Protein AF-A0A2V9FVW1-F1 (afdb_monomer)

Secondary structure (DSSP, 8-state):
-PPPSEEEEESS--EEE--BSS-EEEEESSS-EEE--BSS-EEEEESSS-EEEEEE-S-EEEEESSS-EEEEEESS-EEEEESSS-EEEEEESS-EEEEESSS-EEEEEE-S-EEEEESSS-EEEEEE-S-EEEEESSS-EEEEE-PPPPTTS--EE-SS-EEEEESSS-EEEEE-TTEEEEEEEEETT--S--EEE-TTS--EEE--TTS-S-EEEEEEETT--SEEEEEESSS-EEEEEGGGSHHHHHHHHHHHHHHHHHHHHTTTPPPPP--PSS----------------TTHHHHHHHHHHHHHHSSEEE--HHHHHHHEEE-PPPPPPHHHHHTT--EEEEEEEEE-TTSBEEEEEEEE--HHHHHHHHHHHHT-EEPPEEETTEEEEEEEEEEEEE---

Solvent-accessible surface area (backbone atoms only — not comparable to full-atom values): 20472 Å² total; per-residue (Å²): 135,81,78,60,68,42,79,48,78,41,66,57,50,68,46,79,46,63,72,37,89,31,22,41,37,38,40,18,49,44,13,37,39,40,38,34,38,28,52,23,36,36,41,40,37,22,56,38,17,38,41,37,38,33,41,32,48,28,44,36,40,39,41,22,46,46,16,38,40,38,38,46,32,31,51,30,47,34,42,38,41,20,48,38,14,39,39,40,39,37,44,30,56,22,33,42,39,39,40,21,52,44,14,32,42,37,37,44,34,32,56,26,45,36,41,38,41,18,49,42,18,35,38,41,32,66,28,34,26,26,23,37,39,38,39,20,46,48,10,40,38,39,38,28,45,54,38,77,72,64,95,82,74,74,69,26,54,55,72,35,62,25,38,42,38,22,35,50,13,35,38,40,38,29,34,50,91,48,38,12,25,26,42,40,37,37,22,51,59,23,45,97,80,36,74,48,58,39,89,91,53,75,65,51,75,48,71,46,93,76,61,62,38,49,26,38,35,38,32,69,30,77,90,30,58,38,43,40,37,38,38,21,38,60,24,40,40,37,42,39,46,42,83,81,43,50,68,60,54,54,50,49,52,49,53,52,49,51,54,51,34,49,66,39,43,80,73,77,42,81,74,82,82,81,77,73,75,93,84,78,90,77,91,86,82,93,84,81,87,85,88,88,92,63,98,67,65,50,61,59,55,43,52,55,48,44,49,53,69,70,60,65,24,46,80,43,58,50,72,64,51,56,74,34,52,76,40,69,64,76,53,64,78,47,68,68,39,62,77,67,67,66,63,50,58,29,33,35,32,33,34,34,37,61,86,17,44,32,42,78,74,43,82,76,45,50,58,68,76,58,37,56,30,48,53,59,22,43,61,66,21,29,34,64,53,47,64,60,97,86,42,69,31,21,34,36,33,57,48,78,45,78,48,76,87,131

Radius of gyration: 26.29 Å; Cα contacts (8 Å, |Δi|>4): 1066; chains: 1; bounding box: 80×44×64 Å

Structure (mmCIF, N/CA/C/O backbone):
data_AF-A0A2V9FVW1-F1
#
_entry.id   AF-A0A2V9FVW1-F1
#
loop_
_atom_site.group_PDB
_atom_site.id
_atom_site.type_symbol
_atom_site.label_atom_id
_atom_site.label_alt_id
_atom_site.label_comp_id
_atom_site.label_asym_id
_atom_site.label_entity_id
_atom_site.label_seq_id
_atom_site.pdbx_PDB_ins_code
_atom_site.Cartn_x
_atom_site.Cartn_y
_atom_site.Cartn_z
_atom_site.occupancy
_atom_site.B_iso_or_equiv
_atom_site.auth_seq_id
_atom_site.auth_comp_id
_atom_site.auth_asym_id
_atom_site.auth_atom_id
_atom_site.pdbx_PDB_model_num
ATOM 1 N N . MET A 1 1 ? -32.507 -2.192 10.618 1.00 41.00 1 MET A N 1
ATOM 2 C CA . MET A 1 1 ? -31.604 -1.444 11.516 1.00 41.00 1 MET A CA 1
ATOM 3 C C . MET A 1 1 ? -31.375 -2.314 12.741 1.00 41.00 1 MET A C 1
ATOM 5 O O . MET A 1 1 ? -32.257 -2.385 13.589 1.00 41.00 1 MET A O 1
ATOM 9 N N . GLY A 1 2 ? -30.288 -3.089 12.755 1.00 48.25 2 GLY A N 1
ATOM 10 C CA . GLY A 1 2 ? -29.921 -3.903 13.916 1.00 48.25 2 GLY A CA 1
ATOM 11 C C . GLY A 1 2 ? -29.499 -2.987 15.062 1.00 48.25 2 GLY A C 1
ATOM 12 O O . GLY A 1 2 ? -28.835 -1.980 14.827 1.00 48.25 2 GLY A O 1
ATOM 13 N N . ARG A 1 3 ? -29.957 -3.268 16.284 1.00 57.75 3 ARG A N 1
ATOM 14 C CA . ARG A 1 3 ? -29.453 -2.584 17.481 1.00 57.75 3 ARG A CA 1
ATOM 15 C C . ARG A 1 3 ? -28.004 -3.013 17.683 1.00 57.75 3 ARG A C 1
ATOM 17 O O . ARG A 1 3 ? -27.750 -4.214 17.720 1.00 57.75 3 ARG A O 1
ATOM 24 N N . SER A 1 4 ? -27.100 -2.051 17.855 1.00 63.47 4 SER A N 1
ATOM 25 C CA . SER A 1 4 ? -25.726 -2.366 18.228 1.00 63.47 4 SER A CA 1
ATOM 26 C C . SER A 1 4 ? -25.693 -3.133 19.547 1.00 63.47 4 SER A C 1
ATOM 28 O O . SER A 1 4 ? -26.445 -2.828 20.476 1.00 63.47 4 SER A O 1
ATOM 30 N N . ALA A 1 5 ? -24.846 -4.159 19.614 1.00 80.06 5 ALA A N 1
ATOM 31 C CA . ALA A 1 5 ? -24.685 -4.982 20.806 1.00 80.06 5 ALA A CA 1
ATOM 32 C C . ALA A 1 5 ? -24.059 -4.180 21.954 1.00 80.06 5 ALA A C 1
ATOM 34 O O . ALA A 1 5 ? -24.379 -4.414 23.117 1.00 80.06 5 ALA A O 1
ATOM 35 N N . ALA A 1 6 ? -23.204 -3.207 21.626 1.00 85.75 6 ALA A N 1
ATOM 36 C CA . ALA A 1 6 ? -22.636 -2.277 22.590 1.00 85.75 6 ALA A CA 1
ATOM 37 C C . ALA A 1 6 ? -22.464 -0.875 21.990 1.00 85.75 6 ALA A C 1
ATOM 39 O O . ALA A 1 6 ? -22.059 -0.710 20.835 1.00 85.75 6 ALA A O 1
ATOM 40 N N . LYS A 1 7 ? -22.742 0.144 22.811 1.00 92.75 7 LYS A N 1
ATOM 41 C CA . LYS A 1 7 ? -22.458 1.551 22.524 1.00 92.75 7 LYS A CA 1
ATOM 42 C C . LYS A 1 7 ? -21.683 2.153 23.695 1.00 92.75 7 LYS A C 1
ATOM 44 O O . LYS A 1 7 ? -22.181 2.146 24.816 1.00 92.75 7 LYS A O 1
ATOM 49 N N . LEU A 1 8 ? -20.477 2.648 23.433 1.00 91.56 8 LEU A N 1
ATOM 50 C CA . LEU A 1 8 ? -19.558 3.187 24.437 1.00 91.56 8 LEU A CA 1
ATOM 51 C C . LEU A 1 8 ? -19.122 4.591 24.027 1.00 91.56 8 LEU A C 1
ATOM 53 O O . LEU A 1 8 ? -18.673 4.796 22.902 1.00 91.56 8 LEU A O 1
ATOM 57 N N . GLU A 1 9 ? -19.238 5.550 24.938 1.00 93.12 9 GLU A N 1
ATOM 58 C CA . GLU A 1 9 ? -18.847 6.939 24.698 1.00 93.12 9 GLU A CA 1
ATOM 59 C C . GLU A 1 9 ? -18.089 7.481 25.912 1.00 93.12 9 GLU A C 1
ATOM 61 O O . GLU A 1 9 ? -18.456 7.221 27.058 1.00 93.12 9 GLU A O 1
ATOM 66 N N . THR A 1 10 ? -17.015 8.224 25.668 1.00 91.12 10 THR A N 1
ATOM 67 C CA . THR A 1 10 ? -16.262 8.941 26.704 1.00 91.12 10 THR A CA 1
ATOM 68 C C . THR A 1 10 ? -15.629 10.200 26.116 1.00 91.12 10 THR A C 1
ATOM 70 O O . THR A 1 10 ? -15.382 10.282 24.918 1.00 91.12 10 THR A O 1
ATOM 73 N N . GLU A 1 11 ? -15.357 11.212 26.933 1.00 88.25 11 GLU A N 1
ATOM 74 C CA . GLU A 1 11 ? -14.735 12.448 26.441 1.00 88.25 11 GLU A CA 1
ATOM 75 C C . GLU A 1 11 ? -13.207 12.332 26.353 1.00 88.25 11 GLU A C 1
ATOM 77 O O . GLU A 1 11 ? -12.611 12.774 25.379 1.00 88.25 11 GLU A O 1
ATOM 82 N N . GLY A 1 12 ? -12.555 11.680 27.318 1.00 83.62 12 GLY A N 1
ATOM 83 C CA . GLY A 1 12 ? -11.090 11.529 27.334 1.00 83.62 12 GLY A CA 1
ATOM 84 C C . GLY A 1 12 ? -10.593 10.150 27.757 1.00 83.62 12 GLY A C 1
ATOM 85 O O . GLY A 1 12 ? -9.411 9.846 27.597 1.00 83.62 12 GLY A O 1
ATOM 86 N N . GLY A 1 13 ? -11.482 9.300 28.278 1.00 87.19 13 GLY A N 1
ATOM 87 C CA . GLY A 1 13 ? -11.126 7.971 28.755 1.00 87.19 13 GLY A CA 1
ATOM 88 C C . GLY A 1 13 ? -10.695 7.040 27.624 1.00 87.19 13 GLY A C 1
ATOM 89 O O . GLY A 1 13 ? -11.100 7.185 26.467 1.00 87.19 13 GLY A O 1
ATOM 90 N N . HIS A 1 14 ? -9.867 6.057 27.963 1.00 89.12 14 HIS A N 1
ATOM 91 C CA . HIS A 1 14 ? -9.586 4.940 27.070 1.00 89.12 14 HIS A CA 1
ATOM 92 C C . HIS A 1 14 ? -10.773 3.980 27.063 1.00 89.12 14 HIS A C 1
ATOM 94 O O . HIS A 1 14 ? -11.334 3.665 28.111 1.00 89.12 14 HIS A O 1
ATOM 100 N N . ILE A 1 15 ? -11.142 3.513 25.877 1.00 89.38 15 ILE A N 1
ATOM 101 C CA . ILE A 1 15 ? -12.141 2.467 25.709 1.00 89.38 15 ILE A CA 1
ATOM 102 C C . ILE A 1 15 ? -11.385 1.170 25.463 1.00 89.38 15 ILE A C 1
ATOM 104 O O . ILE A 1 15 ? -10.705 1.026 24.447 1.00 89.38 15 ILE A O 1
ATOM 108 N N . GLN A 1 16 ? -11.519 0.232 26.395 1.00 89.25 16 GLN A N 1
ATOM 109 C CA . GLN A 1 16 ? -11.046 -1.132 26.228 1.00 89.25 16 GLN A CA 1
ATOM 110 C C . GLN A 1 16 ? -12.247 -2.068 26.204 1.00 89.25 16 GLN A C 1
ATOM 112 O O . GLN A 1 16 ? -13.035 -2.115 27.147 1.00 89.25 16 GLN A O 1
ATOM 117 N N . VAL A 1 17 ? -12.381 -2.798 25.106 1.00 86.56 17 VAL A N 1
ATOM 118 C CA . VAL A 1 17 ? -13.404 -3.821 24.910 1.00 86.56 17 VAL A CA 1
ATOM 119 C C . VAL A 1 17 ? -12.684 -5.102 24.528 1.00 86.56 17 VAL A C 1
ATOM 121 O O . VAL A 1 17 ? -11.742 -5.078 23.740 1.00 86.56 17 VAL A O 1
ATOM 124 N N . LEU A 1 18 ? -13.109 -6.220 25.103 1.00 87.81 18 LEU A N 1
ATOM 125 C CA . LEU A 1 18 ? -12.648 -7.536 24.673 1.00 87.81 18 LEU A CA 1
ATOM 126 C C . LEU A 1 18 ? -13.396 -7.907 23.381 1.00 87.81 18 LEU A C 1
ATOM 128 O O . LEU A 1 18 ? -13.415 -7.126 22.428 1.00 87.81 18 LEU A O 1
ATOM 132 N N . ASP A 1 19 ? -14.051 -9.061 23.360 1.00 86.44 19 ASP A N 1
ATOM 133 C CA . ASP A 1 19 ? -14.799 -9.524 22.201 1.00 86.44 19 ASP A CA 1
ATOM 134 C C . ASP A 1 19 ? -16.271 -9.092 22.265 1.00 86.44 19 ASP A C 1
ATOM 136 O O . ASP A 1 19 ? -16.900 -9.070 23.326 1.00 86.44 19 ASP A O 1
ATOM 140 N N . VAL A 1 20 ? -16.833 -8.760 21.104 1.00 90.00 20 VAL A N 1
ATOM 141 C CA . VAL A 1 20 ? -18.220 -8.332 20.918 1.00 90.00 20 VAL A CA 1
ATOM 142 C C . VAL A 1 20 ? -18.899 -9.266 19.922 1.00 90.00 20 VAL A C 1
ATOM 144 O O . VAL A 1 20 ? -18.521 -9.350 18.756 1.00 90.00 20 VAL A O 1
ATOM 147 N N . ALA A 1 21 ? -19.944 -9.958 20.374 1.00 89.56 21 ALA A N 1
ATOM 148 C CA . ALA A 1 21 ? -20.683 -10.933 19.566 1.00 89.56 21 ALA A CA 1
ATOM 149 C C . ALA A 1 21 ? -21.625 -10.311 18.510 1.00 89.56 21 ALA A C 1
ATOM 151 O O . ALA A 1 21 ? -22.203 -11.036 17.707 1.00 89.56 21 ALA A O 1
ATOM 152 N N . GLY A 1 22 ? -21.791 -8.987 18.503 1.00 91.38 22 GLY A N 1
ATOM 153 C CA . GLY A 1 22 ? -22.609 -8.247 17.536 1.00 91.38 22 GLY A CA 1
ATOM 154 C C . GLY A 1 22 ? -21.955 -6.920 17.161 1.00 91.38 22 GLY A C 1
ATOM 155 O O . GLY A 1 22 ? -20.728 -6.824 17.176 1.00 91.38 22 GLY A O 1
ATOM 156 N N . ASP A 1 23 ? -22.756 -5.904 16.836 1.00 93.62 23 ASP A N 1
ATOM 157 C CA . ASP A 1 23 ? -22.203 -4.626 16.373 1.00 93.62 23 ASP A CA 1
ATOM 158 C C . ASP A 1 23 ? -21.672 -3.776 17.537 1.00 93.62 23 ASP A C 1
ATOM 160 O O . ASP A 1 23 ? -22.265 -3.732 18.621 1.00 93.62 23 ASP A O 1
ATOM 164 N N . LEU A 1 24 ? -20.587 -3.045 17.298 1.00 93.94 24 LEU A N 1
ATOM 165 C CA . LEU A 1 24 ? -19.965 -2.148 18.266 1.00 93.94 24 LEU A CA 1
ATOM 166 C C . LEU A 1 24 ? -19.935 -0.714 17.745 1.00 93.94 24 LEU A C 1
ATOM 168 O O . LEU A 1 24 ? -19.435 -0.429 16.658 1.00 93.94 24 LEU A O 1
ATOM 172 N N . THR A 1 25 ? -20.384 0.218 18.578 1.00 96.31 25 THR A N 1
ATOM 173 C CA . THR A 1 25 ? -20.137 1.649 18.395 1.00 96.31 25 THR A CA 1
ATOM 174 C C . THR A 1 25 ? -19.314 2.167 19.567 1.00 96.31 25 THR A C 1
ATOM 176 O O . THR A 1 25 ? -19.757 2.084 20.711 1.00 96.31 25 THR A O 1
ATOM 179 N N . ALA A 1 26 ? -18.126 2.704 19.299 1.00 94.31 26 ALA A N 1
ATOM 180 C CA . ALA A 1 26 ? -17.251 3.266 20.323 1.00 94.31 26 ALA A CA 1
ATOM 181 C C . ALA A 1 26 ? -16.761 4.657 19.916 1.00 94.31 26 ALA A C 1
ATOM 183 O O . ALA A 1 26 ? -16.242 4.841 18.813 1.00 94.31 26 ALA A O 1
ATOM 184 N N . PHE A 1 27 ? -16.895 5.624 20.819 1.00 95.81 27 PHE A N 1
ATOM 185 C CA . PHE A 1 27 ? -16.418 6.988 20.624 1.00 95.81 27 PHE A CA 1
ATOM 186 C C . PHE A 1 27 ? -15.615 7.479 21.828 1.00 95.81 27 PHE A C 1
ATOM 188 O O . PHE A 1 27 ? -16.061 7.362 22.967 1.00 95.81 27 PHE A O 1
ATOM 195 N N . THR A 1 28 ? -14.455 8.085 21.580 1.00 92.50 28 THR A N 1
ATOM 196 C CA . THR A 1 28 ? -13.697 8.808 22.610 1.00 92.50 28 THR A CA 1
ATOM 197 C C . THR A 1 28 ? -13.179 10.147 22.094 1.00 92.50 28 THR A C 1
ATOM 199 O O . THR A 1 28 ? -12.678 10.230 20.978 1.00 92.50 28 THR A O 1
ATOM 202 N N . GLY A 1 29 ? -13.268 11.220 22.874 1.00 87.69 29 GLY A N 1
ATOM 203 C CA . GLY A 1 29 ? -12.757 12.527 22.437 1.00 87.69 29 GLY A CA 1
ATOM 204 C C . GLY A 1 29 ? -11.224 12.604 22.377 1.00 87.69 29 GLY A C 1
ATOM 205 O O . GLY A 1 29 ? -10.693 13.333 21.547 1.00 87.69 29 GLY A O 1
ATOM 206 N N . GLY A 1 30 ? -10.493 11.813 23.171 1.00 85.44 30 GLY A N 1
ATOM 207 C CA . GLY A 1 30 ? -9.018 11.830 23.159 1.00 85.44 30 GLY A CA 1
ATOM 208 C C . GLY A 1 30 ? -8.321 10.519 23.525 1.00 85.44 30 GLY A C 1
ATOM 209 O O . GLY A 1 30 ? -7.117 10.380 23.310 1.00 85.44 30 GLY A O 1
ATOM 210 N N . GLY A 1 31 ? -9.052 9.538 24.051 1.00 87.88 31 GLY A N 1
ATOM 211 C CA . GLY A 1 31 ? -8.479 8.269 24.476 1.00 87.88 31 GLY A CA 1
ATOM 212 C C . GLY A 1 31 ? -8.204 7.296 23.330 1.00 87.88 31 GLY A C 1
ATOM 213 O O . GLY A 1 31 ? -8.574 7.507 22.173 1.00 87.88 31 GLY A O 1
ATOM 214 N N . HIS A 1 32 ? -7.544 6.189 23.658 1.00 89.81 32 HIS A N 1
ATOM 215 C CA . HIS A 1 32 ? -7.387 5.056 22.754 1.00 89.81 32 HIS A CA 1
ATOM 216 C C . HIS A 1 32 ? -8.646 4.194 22.743 1.00 89.81 32 HIS A C 1
ATOM 218 O O . HIS A 1 32 ? -9.327 4.069 23.761 1.00 89.81 32 HIS A O 1
ATOM 224 N N . ILE A 1 33 ? -8.925 3.586 21.595 1.00 91.75 33 ILE A N 1
ATOM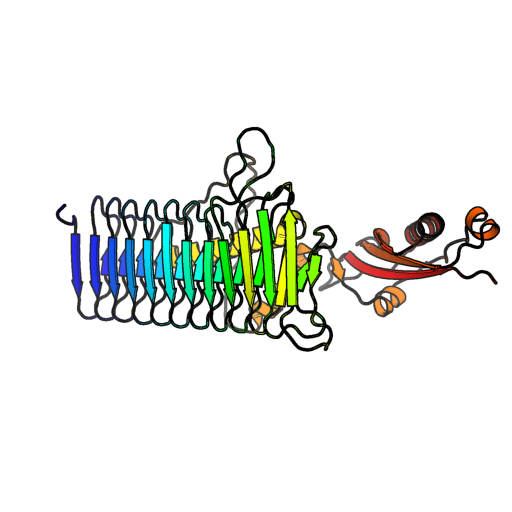 225 C CA . ILE A 1 33 ? -9.938 2.547 21.453 1.00 91.75 33 ILE A CA 1
ATOM 226 C C . ILE A 1 33 ? -9.198 1.250 21.154 1.00 91.75 33 ILE A C 1
ATOM 228 O O . ILE A 1 33 ? -8.617 1.098 20.082 1.00 91.75 33 ILE A O 1
ATOM 232 N N . ASN A 1 34 ? -9.217 0.327 22.106 1.00 88.88 34 ASN A N 1
ATOM 233 C CA . ASN A 1 34 ? -8.668 -1.012 21.962 1.00 88.88 34 ASN A CA 1
ATOM 234 C C . ASN A 1 34 ? -9.835 -1.999 22.022 1.00 88.88 34 ASN A C 1
ATOM 236 O O . ASN A 1 34 ? -10.510 -2.092 23.047 1.00 88.88 34 ASN A O 1
ATOM 240 N N . VAL A 1 35 ? -10.075 -2.718 20.931 1.00 86.62 35 VAL A N 1
ATOM 241 C CA . VAL A 1 35 ? -11.148 -3.710 20.820 1.00 86.62 35 VAL A CA 1
ATOM 242 C C . VAL A 1 35 ? -10.570 -5.050 20.379 1.00 86.62 35 VAL A C 1
ATOM 244 O O . VAL A 1 35 ? -9.690 -5.086 19.518 1.00 86.62 35 VAL A O 1
ATOM 247 N N . GLY A 1 36 ? -11.074 -6.143 20.951 1.00 85.31 36 GLY A N 1
ATOM 248 C CA . GLY A 1 36 ? -10.786 -7.502 20.502 1.00 85.31 36 GLY A CA 1
ATOM 249 C C . GLY A 1 36 ? -11.488 -7.824 19.186 1.00 85.31 36 GLY A C 1
ATOM 250 O O . GLY A 1 36 ? -11.389 -7.084 18.203 1.00 85.31 36 GLY A O 1
ATOM 251 N N . ASN A 1 37 ? -12.190 -8.948 19.149 1.00 86.94 37 ASN A N 1
ATOM 252 C CA . ASN A 1 37 ? -12.933 -9.405 17.984 1.00 86.94 37 ASN A CA 1
ATOM 253 C C . ASN A 1 37 ? -14.362 -8.857 17.991 1.00 86.94 37 ASN A C 1
ATOM 255 O O . ASN A 1 37 ? -15.070 -8.954 18.985 1.00 86.94 37 ASN A O 1
ATOM 259 N N . ILE A 1 38 ? -14.817 -8.333 16.859 1.00 91.94 38 ILE A N 1
ATOM 260 C CA . ILE A 1 38 ? -16.177 -7.844 16.639 1.00 91.94 38 ILE A CA 1
ATOM 261 C C . ILE A 1 38 ? -16.812 -8.754 15.592 1.00 91.94 38 ILE A C 1
ATOM 263 O O . ILE A 1 38 ? -16.351 -8.806 14.453 1.00 91.94 38 ILE A O 1
ATOM 267 N N . ALA A 1 39 ? -17.853 -9.497 15.958 1.00 90.25 39 ALA A N 1
ATOM 268 C CA . ALA A 1 39 ? -18.527 -10.391 15.019 1.00 90.25 39 ALA A CA 1
ATOM 269 C C . ALA A 1 39 ? -19.405 -9.628 14.008 1.00 90.25 39 ALA A C 1
ATOM 271 O O . ALA A 1 39 ? -19.522 -10.062 12.862 1.00 90.25 39 ALA A O 1
ATOM 272 N N . GLY A 1 40 ? -19.994 -8.503 14.428 1.00 90.94 40 GLY A N 1
ATOM 273 C CA . GLY A 1 40 ? -20.846 -7.641 13.606 1.00 90.94 40 GLY A CA 1
ATOM 274 C C . GLY A 1 40 ? -20.123 -6.426 13.017 1.00 90.94 40 GLY A C 1
ATOM 275 O O . GLY A 1 40 ? -18.915 -6.461 12.761 1.00 90.94 40 GLY A O 1
ATOM 276 N N . ASP A 1 41 ? -20.880 -5.354 12.799 1.00 94.12 41 ASP A N 1
ATOM 277 C CA . ASP A 1 41 ? -20.381 -4.078 12.281 1.00 94.12 41 ASP A CA 1
ATOM 278 C C . ASP A 1 41 ? -19.637 -3.279 13.368 1.00 94.12 41 ASP A C 1
ATOM 280 O O . ASP A 1 41 ? -19.962 -3.335 14.554 1.00 94.12 41 ASP A O 1
ATOM 284 N N . ALA A 1 42 ? -18.635 -2.498 12.972 1.00 94.94 42 ALA A N 1
ATOM 285 C CA . ALA A 1 42 ? -17.811 -1.700 13.871 1.00 94.94 42 ALA A CA 1
ATOM 286 C C . ALA A 1 42 ? -17.790 -0.231 13.441 1.00 94.94 42 ALA A C 1
ATOM 288 O O . ALA A 1 42 ? -17.392 0.082 12.324 1.00 94.94 42 ALA A O 1
ATOM 289 N N . SER A 1 43 ? -18.147 0.671 14.353 1.00 96.50 43 SER A N 1
ATOM 290 C CA . SER A 1 43 ? -17.986 2.121 14.203 1.00 96.50 43 SER A CA 1
ATOM 291 C C . SER A 1 43 ? -17.122 2.641 15.350 1.00 96.50 43 SER A C 1
ATOM 293 O O . SER A 1 43 ? -17.633 2.868 16.450 1.00 96.50 43 SER A O 1
ATOM 295 N N . LEU A 1 44 ? -15.819 2.818 15.113 1.00 95.94 44 LEU A N 1
ATOM 296 C CA . LEU A 1 44 ? -14.846 3.234 16.131 1.00 95.94 44 LEU A CA 1
ATOM 297 C C . LEU A 1 44 ? -14.283 4.614 15.785 1.00 95.94 44 LEU A C 1
ATOM 299 O O . LEU A 1 44 ? -13.690 4.801 14.726 1.00 95.94 44 LEU A O 1
ATOM 303 N N . ARG A 1 45 ? -14.453 5.594 16.672 1.00 96.50 45 ARG A N 1
ATOM 304 C CA . ARG A 1 45 ? -14.077 6.988 16.402 1.00 96.50 45 ARG A CA 1
ATOM 305 C C . ARG A 1 45 ? -13.333 7.598 17.581 1.00 96.50 45 ARG A C 1
ATOM 307 O O . ARG A 1 45 ? -13.815 7.536 18.708 1.00 96.50 45 ARG A O 1
ATOM 314 N N . THR A 1 46 ? -12.186 8.222 17.338 1.00 93.69 46 THR A N 1
ATOM 315 C CA . THR A 1 46 ? -11.430 8.932 18.381 1.00 93.69 46 THR A CA 1
ATOM 316 C C . THR A 1 46 ? -10.963 10.312 17.935 1.00 93.69 46 THR A C 1
ATOM 318 O O . THR A 1 46 ? -10.559 10.502 16.794 1.00 93.69 46 THR A O 1
ATOM 321 N N . GLY A 1 47 ? -10.998 11.303 18.825 1.00 87.62 47 GLY A N 1
ATOM 322 C CA . GLY A 1 47 ? -10.527 12.655 18.506 1.00 87.62 47 GLY A CA 1
ATOM 323 C C . GLY A 1 47 ? -9.002 12.809 18.484 1.00 87.62 47 GLY A C 1
ATOM 324 O O . GLY A 1 47 ? -8.513 13.846 18.051 1.00 87.62 47 GLY A O 1
ATOM 325 N N . GLY A 1 48 ? -8.226 11.793 18.885 1.00 83.44 48 GLY A N 1
ATOM 326 C CA . GLY A 1 48 ? -6.757 11.872 18.830 1.00 83.44 48 GLY A CA 1
ATOM 327 C C . GLY A 1 48 ? -5.990 10.599 19.184 1.00 83.44 48 GLY A C 1
ATOM 328 O O . GLY A 1 48 ? -4.808 10.486 18.863 1.00 83.44 48 GLY A O 1
ATOM 329 N N . GLY A 1 49 ? -6.639 9.618 19.809 1.00 86.75 49 GLY A N 1
ATOM 330 C CA . GLY A 1 49 ? -5.990 8.372 20.192 1.00 86.75 49 GLY A CA 1
ATOM 331 C C . GLY A 1 49 ? -5.847 7.363 19.052 1.00 86.75 49 GLY A C 1
ATOM 332 O O . GLY A 1 49 ? -6.315 7.551 17.930 1.00 86.75 49 GLY A O 1
ATOM 333 N N . HIS A 1 50 ? -5.182 6.254 19.362 1.00 89.44 50 HIS A N 1
ATOM 334 C CA . HIS A 1 50 ? -5.069 5.095 18.490 1.00 89.44 50 HIS A CA 1
ATOM 335 C C . HIS A 1 50 ? -6.346 4.263 18.488 1.00 89.44 50 HIS A C 1
ATOM 337 O O . HIS A 1 50 ? -6.990 4.118 19.528 1.00 89.44 50 HIS A O 1
ATOM 343 N N . ILE A 1 51 ? -6.651 3.669 17.338 1.00 91.75 51 ILE A N 1
ATOM 344 C CA . ILE A 1 51 ? -7.671 2.629 17.222 1.00 91.75 51 ILE A CA 1
ATOM 345 C C . ILE A 1 51 ? -6.964 1.311 16.939 1.00 91.75 51 ILE A C 1
ATOM 347 O O . ILE A 1 51 ? -6.187 1.210 15.988 1.00 91.75 51 ILE A O 1
ATOM 351 N N . ARG A 1 52 ? -7.239 0.298 17.755 1.00 87.19 52 ARG A N 1
ATOM 352 C CA . ARG A 1 52 ? -6.796 -1.079 17.542 1.00 87.19 52 ARG A CA 1
ATOM 353 C C . ARG A 1 52 ? -8.003 -1.998 17.570 1.00 87.19 52 ARG A C 1
ATOM 355 O O . ARG A 1 52 ? -8.790 -1.936 18.511 1.00 87.19 52 ARG A O 1
ATOM 362 N N . ALA A 1 53 ? -8.120 -2.837 16.551 1.00 85.94 53 ALA A N 1
ATOM 363 C CA . ALA A 1 53 ? -9.137 -3.873 16.466 1.00 85.94 53 ALA A CA 1
ATOM 364 C C . ALA A 1 53 ? -8.502 -5.209 16.060 1.00 85.94 53 ALA A C 1
ATOM 366 O O . ALA A 1 53 ? -7.601 -5.243 15.214 1.00 85.94 53 ALA A O 1
ATOM 367 N N . GLY A 1 54 ? -8.983 -6.304 16.649 1.00 84.94 54 GLY A N 1
ATOM 368 C CA . GLY A 1 54 ? -8.648 -7.666 16.244 1.00 84.94 54 GLY A CA 1
ATOM 369 C C . GLY A 1 54 ? -9.314 -8.032 14.914 1.00 84.94 54 GLY A C 1
ATOM 370 O O . GLY A 1 54 ? -8.985 -7.486 13.857 1.00 84.94 54 GLY A O 1
ATOM 371 N N . GLN A 1 55 ? -10.243 -8.987 14.945 1.00 86.81 55 GLN A N 1
ATOM 372 C CA . GLN A 1 55 ? -11.077 -9.314 13.789 1.00 86.81 55 GLN A CA 1
ATOM 373 C C . GLN A 1 55 ? -12.340 -8.443 13.754 1.00 86.81 55 GLN A C 1
ATOM 375 O O . GLN A 1 55 ? -13.016 -8.316 14.766 1.00 86.81 55 GLN A O 1
ATOM 380 N N . ILE A 1 56 ? -12.720 -7.938 12.578 1.00 91.75 56 ILE A N 1
ATOM 381 C CA . ILE A 1 56 ? -14.042 -7.349 12.324 1.00 91.75 56 ILE A CA 1
ATOM 382 C C . ILE A 1 56 ? -14.773 -8.206 11.288 1.00 91.75 56 ILE A C 1
ATOM 384 O O . ILE A 1 56 ? -14.328 -8.347 10.145 1.00 91.75 56 ILE A O 1
ATOM 388 N N . GLY A 1 57 ? -15.866 -8.836 11.712 1.00 88.50 57 GLY A N 1
ATOM 389 C CA . GLY A 1 57 ? -16.685 -9.718 10.888 1.00 88.50 57 GLY A CA 1
ATOM 390 C C . GLY A 1 57 ? -17.557 -8.955 9.898 1.00 88.50 57 GLY A C 1
ATOM 391 O O . GLY A 1 57 ? -17.640 -9.366 8.745 1.00 88.50 57 GLY A O 1
ATOM 392 N N . GLY A 1 58 ? -18.161 -7.841 10.316 1.00 89.94 58 GLY A N 1
ATOM 393 C CA . GLY A 1 58 ? -19.016 -6.979 9.498 1.00 89.94 58 GLY A CA 1
ATOM 394 C C . GLY A 1 58 ? -18.282 -5.814 8.828 1.00 89.94 58 GLY A C 1
ATOM 395 O O . GLY A 1 58 ? -17.079 -5.869 8.558 1.00 89.94 58 GLY A O 1
ATOM 396 N N . ARG A 1 59 ? -19.034 -4.754 8.525 1.00 92.69 59 ARG A N 1
ATOM 397 C CA . ARG A 1 59 ? -18.530 -3.481 7.999 1.00 92.69 59 ARG A CA 1
ATOM 398 C C . ARG A 1 59 ? -17.743 -2.744 9.080 1.00 92.69 59 ARG A C 1
ATOM 400 O O . ARG A 1 59 ? -18.218 -2.623 10.203 1.00 92.69 59 ARG A O 1
ATOM 407 N N . ALA A 1 60 ? -16.590 -2.186 8.726 1.00 93.50 60 ALA A N 1
ATOM 408 C CA . ALA A 1 60 ? -15.798 -1.358 9.632 1.00 93.50 60 ALA A CA 1
ATOM 409 C C . ALA A 1 60 ? -15.759 0.102 9.167 1.00 93.50 60 ALA A C 1
ATOM 411 O O . ALA A 1 60 ? -15.409 0.380 8.021 1.00 93.50 60 ALA A O 1
ATOM 412 N N . GLU A 1 61 ? -16.060 1.029 10.069 1.00 96.38 61 GLU A N 1
ATOM 413 C CA . GLU A 1 61 ? -15.814 2.461 9.928 1.00 96.38 61 GLU A CA 1
ATOM 414 C C . GLU A 1 61 ? -14.938 2.930 11.094 1.00 96.38 61 GLU A C 1
ATOM 416 O O . GLU A 1 61 ? -15.338 2.861 12.258 1.00 96.38 61 GLU A O 1
ATOM 421 N N . LEU A 1 62 ? -13.711 3.351 10.782 1.00 95.81 62 LEU A N 1
ATOM 422 C CA . LEU A 1 62 ? -12.695 3.701 11.775 1.00 95.81 62 LEU A CA 1
ATOM 423 C C . LEU A 1 62 ? -12.152 5.100 11.493 1.00 95.81 62 LEU A C 1
ATOM 425 O O . LEU A 1 62 ? -11.625 5.355 10.410 1.00 95.81 62 LEU A O 1
ATOM 429 N N . GLU A 1 63 ? -12.235 5.998 12.471 1.00 96.56 63 GLU A N 1
ATOM 430 C CA . GLU A 1 63 ? -11.786 7.382 12.306 1.00 96.56 63 GLU A CA 1
ATOM 431 C C . GLU A 1 63 ? -10.943 7.875 13.476 1.00 96.56 63 GLU A C 1
ATOM 433 O O . GLU A 1 63 ? -11.325 7.741 14.639 1.00 96.56 63 GLU A O 1
ATOM 438 N N . THR A 1 64 ? -9.831 8.536 13.171 1.00 93.25 64 THR A N 1
ATOM 439 C CA . THR A 1 64 ? -9.060 9.299 14.160 1.00 93.25 64 THR A CA 1
ATOM 440 C C . THR A 1 64 ? -8.528 10.600 13.577 1.00 93.25 64 THR A C 1
ATOM 442 O O . THR A 1 64 ? -8.292 10.702 12.379 1.00 93.25 64 THR A O 1
ATOM 445 N N . VAL A 1 65 ? -8.318 11.624 14.399 1.00 91.00 65 VAL A N 1
ATOM 446 C CA . VAL A 1 65 ? -7.739 12.887 13.905 1.00 91.00 65 VAL A CA 1
ATOM 447 C C . VAL A 1 65 ? -6.223 12.776 13.736 1.00 91.00 65 VAL A C 1
ATOM 449 O O . VAL A 1 65 ? -5.684 13.277 12.758 1.00 91.00 65 VAL A O 1
ATOM 452 N N . GLY A 1 66 ? -5.517 12.099 14.644 1.00 81.06 66 GLY A N 1
ATOM 453 C CA . GLY A 1 66 ? -4.046 12.044 14.612 1.00 81.06 66 GLY A CA 1
ATOM 454 C C . GLY A 1 66 ? -3.434 10.694 14.970 1.00 81.06 66 GLY A C 1
ATOM 455 O O . GLY A 1 66 ? -2.240 10.487 14.766 1.00 81.06 66 GLY A O 1
ATOM 456 N N . GLY A 1 67 ? -4.225 9.758 15.489 1.00 84.75 67 GLY A N 1
ATOM 457 C CA . GLY A 1 67 ? -3.712 8.464 15.906 1.00 84.75 67 GLY A CA 1
ATOM 458 C C . GLY A 1 67 ? -3.484 7.494 14.749 1.00 84.75 67 GLY A C 1
ATOM 459 O O . GLY A 1 67 ? -4.036 7.603 13.658 1.00 84.75 67 GLY A O 1
ATOM 460 N N . ASN A 1 68 ? -2.665 6.484 15.015 1.00 87.56 68 ASN A N 1
ATOM 461 C CA . ASN A 1 68 ? -2.582 5.280 14.193 1.00 87.56 68 ASN A CA 1
ATOM 462 C C . ASN A 1 68 ? -3.859 4.436 14.296 1.00 87.56 68 ASN A C 1
ATOM 464 O O . ASN A 1 68 ? -4.447 4.325 15.376 1.00 87.56 68 ASN A O 1
ATOM 468 N N . ILE A 1 69 ? -4.219 3.790 13.192 1.00 90.81 69 ILE A N 1
ATOM 469 C CA . ILE A 1 69 ? -5.291 2.800 13.130 1.00 90.81 69 ILE A CA 1
ATOM 470 C C . ILE A 1 69 ? -4.666 1.461 12.757 1.00 90.81 69 ILE A C 1
ATOM 472 O O . ILE A 1 69 ? -3.886 1.363 11.812 1.00 90.81 69 ILE A O 1
ATOM 476 N N . THR A 1 70 ? -4.974 0.425 13.526 1.00 86.25 70 THR A N 1
ATOM 477 C CA . THR A 1 70 ? -4.468 -0.925 13.294 1.00 86.25 70 THR A CA 1
ATOM 478 C C . THR A 1 70 ? -5.614 -1.924 13.359 1.00 86.25 70 THR A C 1
ATOM 480 O O . THR A 1 70 ? -6.331 -1.978 14.357 1.00 86.25 70 THR A O 1
ATOM 483 N N . VAL A 1 71 ? -5.779 -2.719 12.303 1.00 87.69 71 VAL A N 1
ATOM 484 C CA . VAL A 1 71 ? -6.806 -3.767 12.224 1.00 87.69 71 VAL A CA 1
ATOM 485 C C . VAL A 1 71 ? -6.144 -5.070 11.815 1.00 87.69 71 VAL A C 1
ATOM 487 O O . VAL A 1 71 ? -5.501 -5.149 10.766 1.00 87.69 71 VAL A O 1
ATOM 490 N N . ALA A 1 72 ? -6.305 -6.104 12.637 1.00 79.50 72 ALA A N 1
ATOM 491 C CA . ALA A 1 72 ? -5.693 -7.394 12.360 1.00 79.50 72 ALA A CA 1
ATOM 492 C C . ALA A 1 72 ? -6.352 -8.086 11.163 1.00 79.50 72 ALA A C 1
ATOM 494 O O . ALA A 1 72 ? -5.663 -8.496 10.226 1.00 79.50 72 ALA A O 1
ATOM 495 N N . ARG A 1 73 ? -7.684 -8.222 11.193 1.00 82.31 73 ARG A N 1
ATOM 496 C CA . ARG A 1 73 ? -8.450 -8.862 10.120 1.00 82.31 73 ARG A CA 1
ATOM 497 C C . ARG A 1 73 ? -9.787 -8.184 9.883 1.00 82.31 73 ARG A C 1
ATOM 499 O O . ARG A 1 73 ? -10.482 -7.847 10.836 1.00 82.31 73 ARG A O 1
ATOM 506 N N . ALA A 1 74 ? -10.190 -8.074 8.624 1.00 86.50 74 ALA A N 1
ATOM 507 C CA . ALA A 1 74 ? -11.524 -7.612 8.267 1.00 86.50 74 ALA A CA 1
ATOM 508 C C . ALA A 1 74 ? -12.156 -8.477 7.172 1.00 86.50 74 ALA A C 1
ATOM 510 O O . ALA A 1 74 ? -11.549 -8.750 6.136 1.00 86.50 74 ALA A O 1
ATOM 511 N N . GLY A 1 75 ? -13.384 -8.931 7.419 1.00 80.12 75 GLY A N 1
ATOM 512 C CA . GLY A 1 75 ? -14.098 -9.829 6.510 1.00 80.12 75 GLY A CA 1
ATOM 513 C C . GLY A 1 75 ? -14.770 -9.121 5.333 1.00 80.12 75 GLY A C 1
ATOM 514 O O . GLY A 1 75 ? -14.824 -9.679 4.242 1.00 80.12 75 GLY A O 1
ATOM 515 N N . ASN A 1 76 ? -15.263 -7.900 5.551 1.00 88.88 76 ASN A N 1
ATOM 516 C CA . ASN A 1 76 ? -16.131 -7.172 4.622 1.00 88.88 76 ASN A CA 1
ATOM 517 C C . ASN A 1 76 ? -15.548 -5.793 4.256 1.00 88.88 76 ASN A C 1
ATOM 519 O O . ASN A 1 76 ? -14.333 -5.617 4.215 1.00 88.88 76 ASN A O 1
ATOM 523 N N . PHE A 1 77 ? -16.413 -4.828 3.927 1.00 90.19 77 PHE A N 1
ATOM 524 C CA . PHE A 1 77 ? -16.031 -3.459 3.595 1.00 90.19 77 PHE A CA 1
ATOM 525 C C . PHE A 1 77 ? -15.427 -2.735 4.803 1.00 90.19 77 PHE A C 1
ATOM 527 O O . PHE A 1 77 ? -16.022 -2.712 5.883 1.00 90.19 77 PHE A O 1
ATOM 534 N N . VAL A 1 78 ? -14.289 -2.082 4.587 1.00 91.75 78 VAL A N 1
ATOM 535 C CA . VAL A 1 78 ? -13.573 -1.315 5.605 1.00 91.75 78 VAL A CA 1
ATOM 536 C C . VAL A 1 78 ? -13.304 0.097 5.103 1.00 91.75 78 VAL A C 1
ATOM 538 O O . VAL A 1 78 ? -12.615 0.268 4.102 1.00 91.75 78 VAL A O 1
ATOM 541 N N . SER A 1 79 ? -13.809 1.100 5.819 1.00 95.25 79 SER A N 1
ATOM 542 C CA . SER A 1 79 ? -13.509 2.516 5.603 1.00 95.25 79 SER A CA 1
ATOM 543 C C . SER A 1 79 ? -12.694 3.053 6.770 1.00 95.25 79 SER A C 1
ATOM 545 O O . SER A 1 79 ? -13.142 3.004 7.917 1.00 95.25 79 SER A O 1
ATOM 547 N N . VAL A 1 80 ? -11.511 3.591 6.484 1.00 95.19 80 VAL A N 1
ATOM 548 C CA . VAL A 1 80 ? -10.593 4.108 7.500 1.00 95.19 80 VAL A CA 1
ATOM 549 C C . VAL A 1 80 ? -10.097 5.491 7.139 1.00 95.19 80 VAL A C 1
ATOM 551 O O . VAL A 1 80 ? -9.620 5.716 6.030 1.00 95.19 80 VAL A O 1
ATOM 554 N N . ARG A 1 81 ? -10.166 6.412 8.101 1.00 95.56 81 ARG A N 1
ATOM 555 C CA . ARG A 1 81 ? -9.661 7.778 7.953 1.00 95.56 81 ARG A CA 1
ATOM 556 C C . ARG A 1 81 ? -8.786 8.166 9.138 1.00 95.56 81 ARG A C 1
ATOM 558 O O . ARG A 1 81 ? -9.172 7.990 10.293 1.00 95.56 81 ARG A O 1
ATOM 565 N N . THR A 1 82 ? -7.612 8.723 8.856 1.00 91.88 82 THR A N 1
ATOM 566 C CA . THR A 1 82 ? -6.769 9.378 9.864 1.00 91.88 82 THR A CA 1
ATOM 567 C C . THR A 1 82 ? -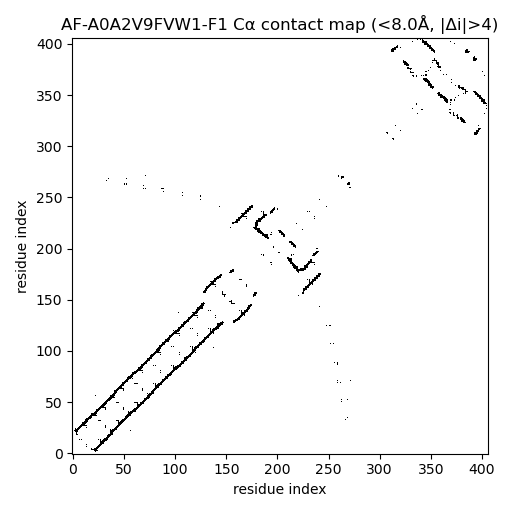6.214 10.702 9.353 1.00 91.88 82 THR A C 1
ATOM 569 O O . THR A 1 82 ? -5.827 10.813 8.195 1.00 91.88 82 THR A O 1
ATOM 572 N N . GLY A 1 83 ? -6.159 11.737 10.189 1.00 85.44 83 GLY A N 1
ATOM 573 C CA . GLY A 1 83 ? -5.590 13.024 9.770 1.00 85.44 83 GLY A CA 1
ATOM 574 C C . GLY A 1 83 ? -4.058 13.025 9.686 1.00 85.44 83 GLY A C 1
ATOM 575 O O . GLY A 1 83 ? -3.503 13.798 8.913 1.00 85.44 83 GLY A O 1
ATOM 576 N N . GLY A 1 84 ? -3.358 12.138 10.404 1.00 79.38 84 GLY A N 1
ATOM 577 C CA . GLY A 1 84 ? -1.884 12.119 10.388 1.00 79.38 84 GLY A CA 1
ATOM 578 C C . GLY A 1 84 ? -1.201 10.819 10.814 1.00 79.38 84 GLY A C 1
ATOM 579 O O . GLY A 1 84 ? 0.019 10.708 10.695 1.00 79.38 84 GLY A O 1
ATOM 580 N N . GLY A 1 85 ? -1.949 9.829 11.300 1.00 78.38 85 GLY A N 1
ATOM 581 C CA . GLY A 1 85 ? -1.378 8.569 11.766 1.00 78.38 85 GLY A CA 1
ATOM 582 C C . GLY A 1 85 ? -1.161 7.536 10.661 1.00 78.38 85 GLY A C 1
ATOM 583 O O . GLY A 1 85 ? -1.618 7.679 9.526 1.00 78.38 85 GLY A O 1
ATOM 584 N N . GLN A 1 86 ? -0.454 6.466 11.015 1.00 83.69 86 GLN A N 1
ATOM 585 C CA . GLN A 1 86 ? -0.262 5.289 10.167 1.00 83.69 86 GLN A CA 1
ATOM 586 C C . GLN A 1 86 ? -1.527 4.429 10.148 1.00 83.69 86 GLN A C 1
ATOM 588 O O . GLN A 1 86 ? -2.187 4.269 11.180 1.00 83.69 86 GLN A O 1
ATOM 593 N N . ILE A 1 87 ? -1.827 3.835 8.997 1.00 88.75 87 ILE A N 1
ATOM 594 C CA . ILE A 1 87 ? -2.878 2.826 8.861 1.00 88.75 87 ILE A CA 1
ATOM 595 C C . ILE A 1 87 ? -2.205 1.487 8.577 1.00 88.75 87 ILE A C 1
ATOM 597 O O . ILE A 1 87 ? -1.519 1.349 7.567 1.00 88.75 87 ILE A O 1
ATOM 601 N N . ASP A 1 88 ? -2.412 0.506 9.452 1.00 81.69 88 ASP A N 1
ATOM 602 C CA . ASP A 1 88 ? -1.847 -0.835 9.317 1.00 81.69 88 ASP A CA 1
ATOM 603 C C . ASP A 1 88 ? -2.959 -1.891 9.292 1.00 81.69 88 ASP A C 1
ATOM 605 O O . ASP A 1 88 ? -3.743 -2.022 10.236 1.00 81.69 88 ASP A O 1
ATOM 609 N N . PHE A 1 89 ? -2.987 -2.673 8.218 1.00 84.12 89 PHE A N 1
ATOM 610 C CA . PHE A 1 89 ? -3.907 -3.786 8.024 1.00 84.12 89 PHE A CA 1
ATOM 611 C C . PHE A 1 89 ? -3.153 -5.103 7.879 1.00 84.12 89 PHE A C 1
ATOM 613 O O . PHE A 1 89 ? -2.194 -5.197 7.110 1.00 84.12 89 PHE A O 1
ATOM 620 N N . GLY A 1 90 ? -3.639 -6.133 8.569 1.00 75.56 90 GLY A N 1
ATOM 621 C CA . GLY A 1 90 ? -3.261 -7.517 8.306 1.00 75.56 90 GLY A CA 1
ATOM 622 C C . GLY A 1 90 ? -3.977 -8.067 7.068 1.00 75.56 90 GLY A C 1
ATOM 623 O O . GLY A 1 90 ? -3.633 -7.738 5.935 1.00 75.56 90 GLY A O 1
ATOM 624 N N . GLU A 1 91 ? -4.984 -8.914 7.271 1.00 81.81 91 GLU A N 1
ATOM 625 C CA . GLU A 1 91 ? -5.761 -9.524 6.180 1.00 81.81 91 GLU A CA 1
ATOM 626 C C . GLU A 1 91 ? -7.121 -8.847 6.016 1.00 81.81 91 GLU A C 1
ATOM 628 O O . GLU A 1 91 ? -7.921 -8.789 6.951 1.00 81.81 91 GLU A O 1
ATOM 633 N N . VAL A 1 92 ? -7.420 -8.392 4.800 1.00 84.25 92 VAL A N 1
ATOM 634 C CA . VAL A 1 92 ? -8.743 -7.881 4.444 1.00 84.25 92 VAL A CA 1
ATOM 635 C C . VAL A 1 92 ? -9.330 -8.692 3.297 1.00 84.25 92 VAL A C 1
ATOM 637 O O . VAL A 1 92 ? -8.815 -8.692 2.181 1.00 84.25 92 VAL A O 1
ATOM 640 N N . ARG A 1 93 ? -10.430 -9.398 3.565 1.00 83.06 93 ARG A N 1
ATOM 641 C CA . ARG A 1 93 ? -11.083 -10.241 2.553 1.00 83.06 93 ARG A CA 1
ATOM 642 C C . ARG A 1 93 ? -12.058 -9.473 1.661 1.00 83.06 93 ARG A C 1
ATOM 644 O O . ARG A 1 93 ? -12.260 -9.835 0.502 1.00 83.06 93 ARG A O 1
ATOM 651 N N . GLY A 1 94 ? -12.648 -8.411 2.201 1.00 85.50 94 GLY A N 1
ATOM 652 C CA . GLY A 1 94 ? -13.540 -7.515 1.477 1.00 85.50 94 GLY A CA 1
ATOM 653 C C . GLY A 1 94 ? -12.802 -6.370 0.787 1.00 85.50 94 GLY A C 1
ATOM 654 O O . GLY A 1 94 ? -11.625 -6.471 0.444 1.00 85.50 94 GLY A O 1
ATOM 655 N N . SER A 1 95 ? -13.520 -5.272 0.570 1.00 89.31 95 SER A N 1
ATOM 656 C CA . SER A 1 95 ? -12.988 -4.052 -0.039 1.00 89.31 95 SER A CA 1
ATOM 657 C C . SER A 1 95 ? -12.489 -3.053 1.003 1.00 89.31 95 SER A C 1
ATOM 659 O O . SER A 1 95 ? -13.088 -2.922 2.072 1.00 89.31 95 SER A O 1
ATOM 661 N N . VAL A 1 96 ? -11.449 -2.295 0.666 1.00 91.94 96 VAL A N 1
ATOM 662 C CA . VAL A 1 96 ? -10.835 -1.301 1.560 1.00 91.94 96 VAL A CA 1
ATOM 663 C C . VAL A 1 96 ? -10.922 0.089 0.949 1.00 91.94 96 VAL A C 1
ATOM 665 O O . VAL A 1 96 ? -10.567 0.271 -0.209 1.00 91.94 96 VAL A O 1
ATOM 668 N N . HIS A 1 97 ? -11.322 1.069 1.748 1.00 95.38 97 HIS A N 1
ATOM 669 C CA . HIS A 1 97 ? -11.144 2.486 1.470 1.00 95.38 97 HIS A CA 1
ATOM 670 C C . HIS A 1 97 ? -10.361 3.104 2.635 1.00 95.38 97 HIS A C 1
ATOM 672 O O . HIS A 1 97 ? -10.850 3.130 3.765 1.00 95.38 97 HIS A O 1
ATOM 678 N N . ALA A 1 98 ? -9.126 3.545 2.402 1.00 94.38 98 ALA A N 1
ATOM 679 C CA . ALA A 1 98 ? -8.256 4.069 3.454 1.00 94.38 98 ALA A CA 1
ATOM 680 C C . ALA A 1 98 ? -7.652 5.414 3.058 1.00 94.38 98 ALA A C 1
ATOM 682 O O . ALA A 1 98 ? -7.042 5.529 1.999 1.00 94.38 98 ALA A O 1
ATOM 683 N N . GLN A 1 99 ? -7.771 6.409 3.936 1.00 94.94 99 GLN A N 1
ATOM 684 C CA . GLN A 1 99 ? -7.244 7.752 3.710 1.00 94.94 99 GLN A CA 1
ATOM 685 C C . GLN A 1 99 ? -6.420 8.232 4.908 1.00 94.94 99 GLN A C 1
ATOM 687 O O . GLN A 1 99 ? -6.867 8.150 6.056 1.00 94.94 99 GLN A O 1
ATOM 692 N N . THR A 1 100 ? -5.226 8.764 4.646 1.00 90.38 100 THR A N 1
ATOM 693 C CA . THR A 1 100 ? -4.373 9.395 5.664 1.00 90.38 100 THR A CA 1
ATOM 694 C C . THR A 1 100 ? -3.823 10.746 5.210 1.00 90.38 100 THR A C 1
ATOM 696 O O . THR A 1 100 ? -3.343 10.899 4.087 1.00 90.38 100 THR A O 1
ATOM 699 N N . GLY A 1 101 ? -3.870 11.745 6.093 1.00 82.56 101 GLY A N 1
ATOM 700 C CA . GLY A 1 101 ? -3.348 13.084 5.808 1.00 82.56 101 GLY A CA 1
ATOM 701 C C . GLY A 1 101 ? -1.828 13.226 5.943 1.00 82.56 101 GLY A C 1
ATOM 702 O O . GLY A 1 101 ? -1.272 14.201 5.446 1.00 82.56 101 GLY A O 1
ATOM 703 N N . GLY A 1 102 ? -1.132 12.272 6.572 1.00 75.31 102 GLY A N 1
ATOM 704 C CA . GLY A 1 102 ? 0.320 12.391 6.775 1.00 75.31 102 GLY A CA 1
ATOM 705 C C . GLY A 1 102 ? 1.081 11.111 7.114 1.00 75.31 102 GLY A C 1
ATOM 706 O O . GLY A 1 102 ? 2.308 11.085 7.017 1.00 75.31 102 GLY A O 1
ATOM 707 N N . GLY A 1 103 ? 0.385 10.042 7.497 1.00 73.06 103 GLY A N 1
ATOM 708 C CA . GLY A 1 103 ? 1.013 8.753 7.758 1.00 73.06 103 GLY A CA 1
ATOM 709 C C . GLY A 1 103 ? 1.135 7.892 6.505 1.00 73.06 103 GLY A C 1
ATOM 710 O O . GLY A 1 103 ? 0.670 8.247 5.430 1.00 73.06 103 GLY A O 1
ATOM 711 N N . GLY A 1 104 ? 1.793 6.746 6.636 1.00 79.12 104 GLY A N 1
ATOM 712 C CA . GLY A 1 104 ? 1.832 5.716 5.611 1.00 79.12 104 GLY A CA 1
ATOM 713 C C . GLY A 1 104 ? 0.647 4.766 5.737 1.00 79.12 104 GLY A C 1
ATOM 714 O O . GLY A 1 104 ? 0.019 4.650 6.795 1.00 79.12 104 GLY A O 1
ATOM 715 N N . ILE A 1 105 ? 0.367 4.069 4.643 1.00 85.25 105 ILE A N 1
ATOM 716 C CA . ILE A 1 105 ? -0.621 2.994 4.604 1.00 85.25 105 ILE A CA 1
ATOM 717 C C . ILE A 1 105 ? 0.126 1.695 4.353 1.00 85.25 105 ILE A C 1
ATOM 719 O O . ILE A 1 105 ? 0.876 1.569 3.385 1.00 85.25 105 ILE A O 1
ATOM 723 N N . ARG A 1 106 ? -0.088 0.717 5.221 1.00 80.25 106 ARG A N 1
ATOM 724 C CA . ARG A 1 106 ? 0.509 -0.604 5.121 1.00 80.25 106 ARG A CA 1
ATOM 725 C C . ARG A 1 106 ? -0.583 -1.648 5.114 1.00 80.25 106 ARG A C 1
ATOM 727 O O . ARG A 1 106 ? -1.403 -1.697 6.028 1.00 80.25 106 ARG A O 1
ATOM 734 N N . VAL A 1 107 ? -0.565 -2.504 4.105 1.00 84.56 107 VAL A N 1
ATOM 735 C CA . VAL A 1 107 ? -1.539 -3.585 3.994 1.00 84.56 107 VAL A CA 1
ATOM 736 C C . VAL A 1 107 ? -0.833 -4.881 3.661 1.00 84.56 107 VAL A C 1
ATOM 738 O O . VAL A 1 107 ? -0.072 -4.946 2.693 1.00 84.56 107 VAL A O 1
ATOM 741 N N . MET A 1 108 ? -1.083 -5.908 4.469 1.00 75.50 108 MET A N 1
ATOM 742 C CA . MET A 1 108 ? -0.433 -7.194 4.278 1.00 75.50 108 MET A CA 1
ATOM 743 C C . MET A 1 108 ? -1.078 -8.021 3.172 1.00 75.50 108 MET A C 1
ATOM 745 O O . MET A 1 108 ? -0.402 -8.455 2.244 1.00 75.50 108 MET A O 1
ATOM 749 N N . TYR A 1 109 ? -2.389 -8.235 3.248 1.00 79.50 109 TYR A N 1
ATOM 750 C CA . TYR A 1 109 ? -3.119 -8.993 2.238 1.00 79.50 109 TYR A CA 1
ATOM 751 C C . TYR A 1 109 ? -4.505 -8.416 2.008 1.00 79.50 109 TYR A C 1
ATOM 753 O O . TYR A 1 109 ? -5.253 -8.201 2.962 1.00 79.50 109 TYR A O 1
ATOM 761 N N . VAL A 1 110 ? -4.861 -8.222 0.736 1.00 78.00 110 VAL A N 1
ATOM 762 C CA . VAL A 1 110 ? -6.234 -7.889 0.343 1.00 78.00 110 VAL A CA 1
ATOM 763 C C . VAL A 1 110 ? -6.670 -8.713 -0.858 1.00 78.00 110 VAL A C 1
ATOM 765 O O . VAL A 1 110 ? -6.010 -8.694 -1.905 1.00 78.00 110 VAL A O 1
ATOM 768 N N . SER A 1 111 ? -7.811 -9.390 -0.724 1.00 81.50 111 SER A N 1
ATOM 769 C CA . SER A 1 111 ? -8.445 -10.110 -1.836 1.00 81.50 111 SER A CA 1
ATOM 770 C C . SER A 1 111 ? -9.451 -9.265 -2.620 1.00 81.50 111 SER A C 1
ATOM 772 O O . SER A 1 111 ? -9.612 -9.481 -3.819 1.00 81.50 111 SER A O 1
ATOM 774 N N . GLY A 1 112 ? -10.125 -8.306 -1.978 1.00 84.94 112 GLY A N 1
ATOM 775 C CA . GLY A 1 112 ? -11.101 -7.429 -2.631 1.00 84.94 112 GLY A CA 1
ATOM 776 C C . GLY A 1 112 ? -10.511 -6.146 -3.244 1.00 84.94 112 GLY A C 1
ATOM 777 O O . GLY A 1 112 ? -9.306 -5.901 -3.158 1.00 84.94 112 GLY A O 1
ATOM 778 N N . PRO A 1 113 ? -11.354 -5.312 -3.885 1.00 89.25 113 PRO A N 1
ATOM 779 C CA . PRO A 1 113 ? -10.951 -4.008 -4.413 1.00 89.25 113 PRO A CA 1
ATOM 780 C C . PRO A 1 113 ? -10.465 -3.065 -3.309 1.00 89.25 113 PRO A C 1
ATOM 782 O O . PRO A 1 113 ? -11.061 -3.026 -2.231 1.00 89.25 113 PRO A O 1
ATOM 785 N N . MET A 1 114 ? -9.432 -2.271 -3.581 1.00 91.56 114 MET A N 1
ATOM 786 C CA . MET A 1 114 ? -8.932 -1.292 -2.618 1.00 91.56 114 MET A CA 1
ATOM 787 C C . MET A 1 114 ? -8.703 0.090 -3.221 1.00 91.56 114 MET A C 1
ATOM 789 O O . MET A 1 114 ? -8.203 0.215 -4.338 1.00 91.56 114 MET A O 1
ATOM 793 N N . GLU A 1 115 ? -9.027 1.104 -2.428 1.00 95.25 115 GLU A N 1
ATOM 794 C CA . GLU A 1 115 ? -8.787 2.521 -2.670 1.00 95.25 115 GLU A CA 1
ATOM 795 C C . GLU A 1 115 ? -7.988 3.085 -1.495 1.00 95.25 115 GLU A C 1
ATOM 797 O O . GLU A 1 115 ? -8.456 3.089 -0.356 1.00 95.25 115 GLU A O 1
ATOM 802 N N . LEU A 1 116 ? -6.754 3.509 -1.754 1.00 94.56 116 LEU A N 1
ATOM 803 C CA . LEU A 1 116 ? -5.814 3.946 -0.726 1.00 94.56 116 LEU A CA 1
ATOM 804 C C . LEU A 1 116 ? -5.264 5.323 -1.083 1.00 94.56 116 LEU A C 1
ATOM 806 O O . LEU A 1 116 ? -4.657 5.496 -2.137 1.00 94.56 116 LEU A O 1
ATOM 810 N N . GLU A 1 117 ? -5.408 6.291 -0.190 1.00 95.00 117 GLU A N 1
ATOM 811 C CA . GLU A 1 117 ? -4.939 7.654 -0.423 1.00 95.00 117 GLU A CA 1
ATOM 812 C C . GLU A 1 117 ? -4.110 8.156 0.752 1.00 95.00 117 GLU A C 1
ATOM 814 O O . GLU A 1 117 ? -4.505 8.078 1.915 1.00 95.00 117 GLU A O 1
ATOM 819 N N . SER A 1 118 ? -2.937 8.694 0.444 1.00 89.00 118 SER A N 1
ATOM 820 C CA . SER A 1 118 ? -2.041 9.285 1.430 1.00 89.00 118 SER A CA 1
ATOM 821 C C . SER A 1 118 ? -1.558 10.641 0.944 1.00 89.00 118 SER A C 1
ATOM 823 O O . SER A 1 118 ? -1.029 10.755 -0.155 1.00 89.00 118 SER A O 1
ATOM 825 N N . SER A 1 119 ? -1.682 11.700 1.738 1.00 87.75 119 SER A N 1
ATOM 826 C CA . SER A 1 119 ? -1.196 13.006 1.277 1.00 87.75 119 SER A CA 1
ATOM 827 C C . SER A 1 119 ? 0.332 13.039 1.148 1.00 87.75 119 SER A C 1
ATOM 829 O O . SER A 1 119 ? 0.842 13.587 0.175 1.00 87.75 119 SER A O 1
ATOM 831 N N . SER A 1 120 ? 1.084 12.432 2.072 1.00 78.12 120 SER A N 1
ATOM 832 C CA . SER A 1 120 ? 2.558 12.511 2.077 1.00 78.12 120 SER A CA 1
ATOM 833 C C . SER A 1 120 ? 3.288 11.214 2.429 1.00 78.12 120 SER A C 1
ATOM 835 O O . SER A 1 120 ? 4.451 11.067 2.061 1.00 78.12 120 SER A O 1
ATOM 837 N N . GLY A 1 121 ? 2.645 10.265 3.110 1.00 74.31 121 GLY A N 1
ATOM 838 C CA . GLY A 1 121 ? 3.282 9.013 3.504 1.00 74.31 121 GLY A CA 1
ATOM 839 C C . GLY A 1 121 ? 3.310 7.963 2.394 1.00 74.31 121 GLY A C 1
ATOM 840 O O . GLY A 1 121 ? 2.539 8.014 1.429 1.00 74.31 121 GLY A O 1
ATOM 841 N N . SER A 1 122 ? 4.202 6.988 2.559 1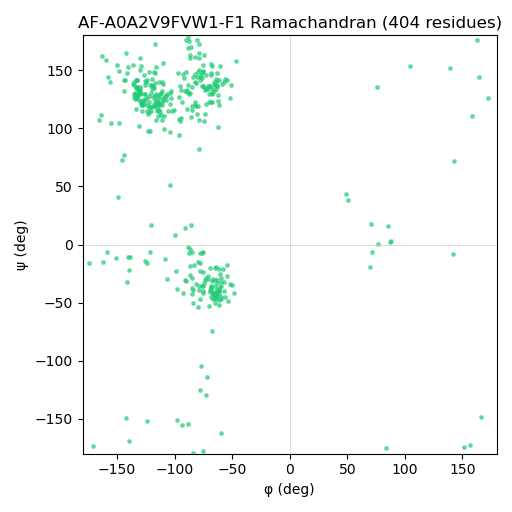.00 82.25 122 SER A N 1
ATOM 842 C CA . SER A 1 122 ? 4.373 5.860 1.641 1.00 82.25 122 SER A CA 1
ATOM 843 C C . SER A 1 122 ? 3.254 4.826 1.777 1.00 82.25 122 SER A C 1
ATOM 845 O O . SER A 1 122 ? 2.725 4.600 2.866 1.00 82.25 122 SER A O 1
ATOM 847 N N . ILE A 1 123 ? 2.932 4.164 0.669 1.00 85.00 123 ILE A N 1
ATOM 848 C CA . ILE A 1 123 ? 1.950 3.078 0.616 1.00 85.00 123 ILE A CA 1
ATOM 849 C C . ILE A 1 123 ? 2.703 1.774 0.355 1.00 85.00 123 ILE A C 1
ATOM 851 O O . ILE A 1 123 ? 3.448 1.677 -0.616 1.00 85.00 123 ILE A O 1
ATOM 855 N N . CYS A 1 124 ? 2.534 0.777 1.219 1.00 85.00 124 CYS A N 1
ATOM 856 C CA . CYS A 1 124 ? 3.238 -0.501 1.141 1.00 85.00 124 CYS A CA 1
ATOM 857 C C . CYS A 1 124 ? 2.246 -1.668 1.194 1.00 85.00 124 CYS A C 1
ATOM 859 O O . CYS A 1 124 ? 1.581 -1.870 2.210 1.00 85.00 124 CYS A O 1
ATOM 861 N N . LEU A 1 125 ? 2.153 -2.432 0.103 1.00 85.75 125 LEU A N 1
ATOM 862 C CA . LEU A 1 125 ? 1.144 -3.478 -0.098 1.00 85.75 125 LEU A CA 1
ATOM 863 C C . LEU A 1 125 ? 1.803 -4.823 -0.382 1.00 85.75 125 LEU A C 1
ATOM 865 O O . LEU A 1 125 ? 2.172 -5.076 -1.525 1.00 85.75 125 LEU A O 1
ATOM 869 N N . THR A 1 126 ? 1.953 -5.694 0.616 1.00 79.69 126 THR A N 1
ATOM 870 C CA . THR A 1 126 ? 2.756 -6.918 0.440 1.00 79.69 126 THR A CA 1
ATOM 871 C C . THR A 1 126 ? 2.040 -8.033 -0.316 1.00 79.69 126 THR A C 1
ATOM 873 O O . THR A 1 126 ? 2.707 -8.837 -0.950 1.00 79.69 126 THR A O 1
ATOM 876 N N . ARG A 1 127 ? 0.711 -8.093 -0.373 1.00 82.88 127 ARG A N 1
ATOM 877 C CA . ARG A 1 127 ? 0.030 -9.055 -1.253 1.00 82.88 127 ARG A CA 1
ATOM 878 C C . ARG A 1 127 ? -1.297 -8.508 -1.753 1.00 82.88 127 ARG A C 1
ATOM 880 O O . ARG A 1 127 ? -2.296 -8.496 -1.037 1.00 82.88 127 ARG A O 1
ATOM 887 N N . VAL A 1 128 ? -1.306 -8.095 -3.014 1.00 86.88 128 VAL A N 1
ATOM 888 C CA . VAL A 1 128 ? -2.488 -7.551 -3.689 1.00 86.88 128 VAL A CA 1
ATOM 889 C C . VAL A 1 128 ? -3.042 -8.577 -4.667 1.00 86.88 128 VAL A C 1
ATOM 891 O O . VAL A 1 128 ? -2.377 -8.899 -5.654 1.00 86.88 128 VAL A O 1
ATOM 894 N N . ALA A 1 129 ? -4.258 -9.065 -4.409 1.00 84.31 129 ALA A N 1
ATOM 895 C CA . ALA A 1 129 ? -4.975 -9.944 -5.334 1.00 84.31 129 ALA A CA 1
ATOM 896 C C . ALA A 1 129 ? -6.148 -9.255 -6.053 1.00 84.31 129 ALA A C 1
ATOM 898 O O . ALA A 1 129 ? -6.449 -9.598 -7.198 1.00 84.31 129 ALA A O 1
ATOM 899 N N . GLY A 1 130 ? -6.778 -8.264 -5.415 1.00 84.94 130 GLY A N 1
ATOM 900 C CA . GLY A 1 130 ? -7.878 -7.489 -5.991 1.00 84.94 130 GLY A CA 1
ATOM 901 C C . GLY A 1 130 ? -7.445 -6.321 -6.888 1.00 84.94 130 GLY A C 1
ATOM 902 O O . GLY A 1 130 ? -6.259 -6.069 -7.106 1.00 84.94 130 GLY A O 1
ATOM 903 N N . ALA A 1 131 ? -8.436 -5.587 -7.407 1.00 89.75 131 ALA A N 1
ATOM 904 C CA . ALA A 1 131 ? -8.213 -4.317 -8.100 1.00 89.75 131 ALA A CA 1
ATOM 905 C C . ALA A 1 131 ? -7.670 -3.264 -7.122 1.00 89.75 131 ALA A C 1
ATOM 907 O O . ALA A 1 131 ? -8.119 -3.185 -5.978 1.00 89.75 131 ALA A O 1
ATOM 908 N N . LEU A 1 132 ? -6.714 -2.457 -7.571 1.00 93.50 132 LEU A N 1
ATOM 909 C CA . LEU A 1 132 ? -5.978 -1.539 -6.708 1.00 93.50 132 LEU A CA 1
ATOM 910 C C . LEU A 1 132 ? -6.001 -0.128 -7.276 1.00 93.50 132 LEU A C 1
ATOM 912 O O . LEU A 1 132 ? -5.463 0.101 -8.352 1.00 93.50 132 LEU A O 1
ATOM 916 N N . GLN A 1 133 ? -6.537 0.819 -6.520 1.00 95.69 133 GLN A N 1
ATOM 917 C CA . GLN A 1 133 ? -6.308 2.243 -6.713 1.00 95.69 133 GLN A CA 1
ATOM 918 C C . GLN A 1 133 ? -5.519 2.767 -5.517 1.00 95.69 133 GLN A C 1
ATOM 920 O O . GLN A 1 133 ? -6.015 2.752 -4.394 1.00 95.69 133 GLN A O 1
ATOM 925 N N . ALA A 1 134 ? -4.282 3.204 -5.734 1.00 95.06 134 ALA A N 1
ATOM 926 C CA . ALA A 1 134 ? -3.515 3.869 -4.689 1.00 95.06 134 ALA A CA 1
ATOM 927 C C . ALA A 1 134 ? -2.909 5.177 -5.181 1.00 95.06 134 ALA A C 1
ATOM 929 O O . ALA A 1 134 ? -2.333 5.239 -6.270 1.00 95.06 134 ALA A O 1
ATOM 930 N N . ALA A 1 135 ? -3.026 6.211 -4.354 1.00 95.12 135 ALA A N 1
ATOM 931 C CA . ALA A 1 135 ? -2.548 7.546 -4.646 1.00 95.12 135 ALA A CA 1
ATOM 932 C C . ALA A 1 135 ? -1.755 8.130 -3.471 1.00 95.12 135 ALA A C 1
ATOM 934 O O . ALA A 1 135 ? -2.177 8.058 -2.318 1.00 95.12 135 ALA A O 1
ATOM 935 N N . THR A 1 136 ? -0.616 8.754 -3.764 1.00 89.69 136 THR A N 1
ATOM 936 C CA . THR A 1 136 ? 0.104 9.589 -2.797 1.00 89.69 136 THR A CA 1
ATOM 937 C C . THR A 1 136 ? 0.693 10.832 -3.443 1.00 89.69 136 THR A C 1
ATOM 939 O O . THR A 1 136 ? 1.062 10.794 -4.613 1.00 89.69 136 THR A O 1
ATOM 942 N N . SER A 1 137 ? 0.790 11.956 -2.727 1.00 88.56 137 SER A N 1
ATOM 943 C CA . SER A 1 137 ? 1.390 13.169 -3.318 1.00 88.56 137 SER A CA 1
ATOM 944 C C . SER A 1 137 ? 2.915 13.179 -3.193 1.00 88.56 137 SER A C 1
ATOM 946 O O . SER A 1 137 ? 3.606 13.611 -4.114 1.00 88.56 137 SER A O 1
ATOM 948 N N . GLY A 1 138 ? 3.459 12.691 -2.076 1.00 75.56 138 GLY A N 1
ATOM 949 C CA . GLY A 1 138 ? 4.901 12.742 -1.790 1.00 75.56 138 GLY A CA 1
ATOM 950 C C . GLY A 1 138 ? 5.564 11.398 -1.493 1.00 75.56 138 GLY A C 1
ATOM 951 O O . GLY A 1 138 ? 6.788 11.315 -1.538 1.00 75.56 138 GLY A O 1
ATOM 952 N N . GLY A 1 139 ? 4.784 10.360 -1.190 1.00 75.44 139 GLY A N 1
ATOM 953 C CA . GLY A 1 139 ? 5.308 9.079 -0.729 1.00 75.44 139 GLY A CA 1
ATOM 954 C C . GLY A 1 139 ? 5.694 8.119 -1.852 1.00 75.44 139 GLY A C 1
ATOM 955 O O . GLY A 1 139 ? 5.258 8.240 -3.000 1.00 75.44 139 GLY A O 1
ATOM 956 N N . THR A 1 140 ? 6.479 7.107 -1.497 1.00 83.69 140 THR A N 1
ATOM 957 C CA . THR A 1 140 ? 6.759 5.971 -2.382 1.00 83.69 140 THR A CA 1
ATOM 958 C C . THR A 1 140 ? 5.609 4.973 -2.307 1.00 83.69 140 THR A C 1
ATOM 960 O O . THR A 1 140 ? 5.092 4.695 -1.223 1.00 83.69 140 THR A O 1
ATOM 963 N N . ILE A 1 141 ? 5.217 4.413 -3.448 1.00 88.06 141 ILE A N 1
ATOM 964 C CA . ILE A 1 141 ? 4.282 3.290 -3.496 1.00 88.06 141 ILE A CA 1
ATOM 965 C C . ILE A 1 141 ? 5.069 2.020 -3.790 1.00 88.06 141 ILE A C 1
ATOM 967 O O . ILE A 1 141 ? 5.690 1.912 -4.844 1.00 88.06 141 ILE A O 1
ATOM 971 N N . THR A 1 142 ? 4.987 1.041 -2.895 1.00 86.75 142 THR A N 1
ATOM 972 C CA . THR A 1 142 ? 5.521 -0.302 -3.120 1.00 86.75 142 THR A CA 1
ATOM 973 C C . THR A 1 142 ? 4.382 -1.310 -3.110 1.00 86.75 142 THR A C 1
ATOM 975 O O . THR A 1 142 ? 3.692 -1.458 -2.100 1.00 86.75 142 THR A O 1
ATOM 978 N N . ALA A 1 143 ? 4.176 -2.005 -4.227 1.00 88.31 143 ALA A N 1
ATOM 979 C CA . ALA A 1 143 ? 3.078 -2.951 -4.388 1.00 88.31 143 ALA A CA 1
ATOM 980 C C . ALA A 1 143 ? 3.570 -4.304 -4.907 1.00 88.31 143 ALA A C 1
ATOM 982 O O . ALA A 1 143 ? 4.125 -4.408 -6.000 1.00 88.31 143 ALA A O 1
ATOM 983 N N . TRP A 1 144 ? 3.312 -5.355 -4.138 1.00 88.50 144 TRP A N 1
ATOM 984 C CA . TRP A 1 144 ? 3.510 -6.741 -4.544 1.00 88.50 144 TRP A CA 1
ATOM 985 C C . TRP A 1 144 ? 2.175 -7.285 -5.042 1.00 88.50 144 TRP A C 1
ATOM 987 O O . TRP A 1 144 ? 1.312 -7.726 -4.277 1.00 88.50 144 TRP A O 1
ATOM 997 N N . ILE A 1 145 ? 1.987 -7.205 -6.353 1.00 89.56 145 ILE A N 1
ATOM 998 C CA . ILE A 1 145 ? 0.789 -7.697 -7.021 1.00 89.56 145 ILE A CA 1
ATOM 999 C C . ILE A 1 145 ? 0.964 -9.196 -7.188 1.00 89.56 145 ILE A C 1
ATOM 1001 O O . ILE A 1 145 ? 1.826 -9.637 -7.936 1.00 89.56 145 ILE A O 1
ATOM 1005 N N . ASN A 1 146 ? 0.160 -9.985 -6.487 1.00 87.25 146 ASN A N 1
ATOM 1006 C CA . ASN A 1 146 ? 0.226 -11.441 -6.524 1.00 87.25 146 ASN A CA 1
ATOM 1007 C C . ASN A 1 146 ? -1.193 -12.016 -6.415 1.00 87.25 146 ASN A C 1
ATOM 1009 O O . ASN A 1 146 ? -1.602 -12.430 -5.324 1.00 87.25 146 ASN A O 1
ATOM 1013 N N . PRO A 1 147 ? -1.967 -11.984 -7.515 1.00 83.62 147 PRO A N 1
ATOM 1014 C CA . PRO A 1 147 ? -3.328 -12.486 -7.514 1.00 83.62 147 PRO A CA 1
ATOM 1015 C C . PRO A 1 147 ? -3.357 -14.003 -7.362 1.00 83.62 147 PRO A C 1
ATOM 1017 O O . PRO A 1 147 ? -2.395 -14.709 -7.677 1.00 83.62 147 PRO A O 1
ATOM 1020 N N . ASP A 1 148 ? -4.469 -14.510 -6.842 1.00 78.75 148 ASP A N 1
ATOM 1021 C CA . ASP A 1 148 ? -4.588 -15.931 -6.555 1.00 78.75 148 ASP A CA 1
ATOM 1022 C C . ASP A 1 148 ? -4.602 -16.741 -7.860 1.00 78.75 148 ASP A C 1
ATOM 1024 O O . ASP A 1 148 ? -5.251 -16.389 -8.849 1.00 78.75 148 ASP A O 1
ATOM 1028 N N . SER A 1 149 ? -3.814 -17.818 -7.883 1.00 73.12 149 SER A N 1
ATOM 1029 C CA . SER A 1 149 ? -3.653 -18.639 -9.081 1.00 73.12 149 SER A CA 1
ATOM 1030 C C . SER A 1 149 ? -4.871 -19.535 -9.303 1.00 73.12 149 SER A C 1
ATOM 1032 O O . SER A 1 149 ? -5.338 -20.164 -8.350 1.00 73.12 149 SER A O 1
ATOM 1034 N N . PRO A 1 150 ? -5.373 -19.655 -10.546 1.00 66.62 150 PRO A N 1
ATOM 1035 C CA . PRO A 1 150 ? -6.450 -20.585 -10.845 1.00 66.62 150 PRO A CA 1
ATOM 1036 C C . PRO A 1 150 ? -5.999 -22.031 -10.598 1.00 66.62 150 PRO A C 1
ATOM 1038 O O . PRO A 1 150 ? -4.865 -22.418 -10.904 1.00 66.62 150 PRO A O 1
ATOM 1041 N N . SER A 1 151 ? -6.903 -22.838 -10.042 1.00 52.47 151 SER A N 1
ATOM 1042 C CA . SER A 1 151 ? -6.701 -24.266 -9.792 1.00 52.47 151 SER A CA 1
ATOM 1043 C C . SER A 1 151 ? -6.482 -24.986 -11.129 1.00 52.47 151 SER A C 1
ATOM 1045 O O . SER A 1 151 ? -7.433 -25.211 -11.870 1.00 52.47 151 SER A O 1
ATOM 1047 N N . GLY A 1 152 ? -5.230 -25.296 -11.476 1.00 56.84 152 GLY A N 1
ATOM 1048 C CA . GLY A 1 152 ? -4.889 -25.944 -12.752 1.00 56.84 152 GLY A CA 1
ATOM 1049 C C . GLY A 1 152 ? -3.600 -25.459 -13.416 1.00 56.84 152 GLY A C 1
ATOM 1050 O O . GLY A 1 152 ? -3.152 -26.090 -14.367 1.00 56.84 152 GLY A O 1
ATOM 1051 N N . GLY A 1 153 ? -2.977 -24.392 -12.900 1.00 62.59 153 GLY A N 1
ATOM 1052 C CA . GLY A 1 153 ? -1.775 -23.812 -13.502 1.00 62.59 153 GLY A CA 1
ATOM 1053 C C . GLY A 1 153 ? -2.112 -22.998 -14.756 1.00 62.59 153 GLY A C 1
ATOM 1054 O O . GLY A 1 153 ? -2.940 -23.381 -15.576 1.00 62.59 153 GLY A O 1
ATOM 1055 N N . GLY A 1 154 ? -1.512 -21.819 -14.886 1.00 73.81 154 GLY A N 1
ATOM 1056 C CA . GLY A 1 154 ? -1.803 -20.908 -15.988 1.00 73.81 154 GLY A CA 1
ATOM 1057 C C . GLY A 1 154 ? -1.471 -19.465 -15.647 1.00 73.81 154 GLY A C 1
ATOM 1058 O O . GLY A 1 154 ? -0.880 -19.176 -14.601 1.00 73.81 154 GLY A O 1
ATOM 1059 N N . ASN A 1 155 ? -1.851 -18.558 -16.544 1.00 80.75 155 ASN A N 1
ATOM 1060 C CA . ASN A 1 155 ? -1.639 -17.135 -16.328 1.00 80.75 155 ASN A CA 1
ATOM 1061 C C . ASN A 1 155 ? -2.566 -16.620 -15.231 1.00 80.75 155 ASN A C 1
ATOM 1063 O O . ASN A 1 155 ? -3.771 -16.882 -15.236 1.00 80.75 155 ASN A O 1
ATOM 1067 N N . VAL A 1 156 ? -1.996 -15.842 -14.322 1.00 87.19 156 VAL A N 1
ATOM 1068 C CA . VAL A 1 156 ? -2.748 -15.114 -13.304 1.00 87.19 156 VAL A CA 1
ATOM 1069 C C . VAL A 1 156 ? -3.229 -13.806 -13.918 1.00 87.19 156 VAL A C 1
ATOM 1071 O O . VAL A 1 156 ? -2.530 -13.217 -14.736 1.00 87.19 156 VAL A O 1
ATOM 1074 N N . ARG A 1 157 ? -4.421 -13.335 -13.554 1.00 86.38 157 ARG A N 1
ATOM 1075 C CA . ARG A 1 157 ? -4.985 -12.080 -14.068 1.00 86.38 157 ARG A CA 1
ATOM 1076 C C . ARG A 1 157 ? -5.292 -11.139 -12.918 1.00 86.38 157 ARG A C 1
ATOM 1078 O O . ARG A 1 157 ? -5.658 -11.579 -11.833 1.00 86.38 157 ARG A O 1
ATOM 1085 N N . LEU A 1 158 ? -5.173 -9.843 -13.179 1.00 84.19 158 LEU A N 1
ATOM 1086 C CA . LEU A 1 158 ? -5.714 -8.826 -12.283 1.00 84.19 158 LEU A CA 1
ATOM 1087 C C . LEU A 1 158 ? -7.243 -8.941 -12.248 1.00 84.19 158 LEU A C 1
ATOM 1089 O O . LEU A 1 158 ? -7.874 -9.094 -13.295 1.00 84.19 158 LEU A O 1
ATOM 1093 N N . ALA A 1 159 ? -7.834 -8.821 -11.058 1.00 81.94 159 ALA A N 1
ATOM 1094 C CA . ALA A 1 159 ? -9.288 -8.860 -10.885 1.00 81.94 159 ALA A CA 1
ATOM 1095 C C . ALA A 1 159 ? -10.013 -7.676 -11.561 1.00 81.94 159 ALA A C 1
ATOM 1097 O O . ALA A 1 159 ? -11.208 -7.750 -11.834 1.00 81.94 159 ALA A O 1
ATOM 1098 N N . GLY A 1 160 ? -9.297 -6.585 -11.843 1.00 87.19 160 GLY A N 1
ATOM 1099 C CA . GLY A 1 160 ? -9.820 -5.394 -12.502 1.00 87.19 160 GLY A CA 1
ATOM 1100 C C . GLY A 1 160 ? -8.704 -4.427 -12.884 1.00 87.19 160 GLY A C 1
ATOM 1101 O O . GLY A 1 160 ? -7.522 -4.749 -12.761 1.00 87.19 160 GLY A O 1
ATOM 1102 N N . ALA A 1 161 ? -9.085 -3.246 -13.369 1.00 91.19 161 ALA A N 1
ATOM 1103 C CA . ALA A 1 161 ? -8.134 -2.175 -13.643 1.00 91.19 161 ALA A CA 1
ATOM 1104 C C . ALA A 1 161 ? -7.467 -1.711 -12.342 1.00 91.19 161 ALA A C 1
ATOM 1106 O O . ALA A 1 161 ? -8.154 -1.463 -11.350 1.00 91.19 161 ALA A O 1
ATOM 1107 N N . SER A 1 162 ? -6.145 -1.567 -12.375 1.00 94.69 162 SER A N 1
ATOM 1108 C CA . SER A 1 162 ? -5.358 -1.094 -11.240 1.00 94.69 162 SER A CA 1
ATOM 1109 C C . SER A 1 162 ? -4.595 0.168 -11.616 1.00 94.69 162 SER A C 1
ATOM 1111 O O . SER A 1 162 ? -4.027 0.259 -12.705 1.00 94.69 162 SER A O 1
ATOM 1113 N N . GLN A 1 163 ? -4.575 1.143 -10.716 1.00 96.31 163 GLN A N 1
ATOM 1114 C CA . GLN A 1 163 ? -3.912 2.421 -10.890 1.00 96.31 163 GLN A CA 1
ATOM 1115 C C . GLN A 1 163 ? -3.086 2.781 -9.655 1.00 96.31 163 GLN A C 1
ATOM 1117 O O . GLN A 1 163 ? -3.579 2.792 -8.531 1.00 96.31 163 GLN A O 1
ATOM 1122 N N . LEU A 1 164 ? -1.820 3.113 -9.884 1.00 96.25 164 LEU A N 1
ATOM 1123 C CA . LEU A 1 164 ? -0.876 3.571 -8.874 1.00 96.25 164 LEU A CA 1
ATOM 1124 C C . LEU A 1 164 ? -0.394 4.961 -9.276 1.00 96.25 164 LEU A C 1
ATOM 1126 O O . LEU A 1 164 ? 0.195 5.124 -10.345 1.00 96.25 164 LEU A O 1
ATOM 1130 N N . ASN A 1 165 ? -0.663 5.963 -8.444 1.00 96.38 165 ASN A N 1
ATOM 1131 C CA . ASN A 1 165 ? -0.313 7.351 -8.711 1.00 96.38 165 ASN A CA 1
ATOM 1132 C C . ASN A 1 165 ? 0.542 7.923 -7.579 1.00 96.38 165 ASN A C 1
ATOM 1134 O O . ASN A 1 165 ? 0.088 8.002 -6.444 1.00 96.38 165 ASN A O 1
ATOM 1138 N N . SER A 1 166 ? 1.755 8.368 -7.885 1.00 91.19 166 SER A N 1
ATOM 1139 C CA . SER A 1 166 ? 2.571 9.144 -6.951 1.00 91.19 166 SER A CA 1
ATOM 1140 C C . SER A 1 166 ? 2.826 10.538 -7.517 1.00 91.19 166 SER A C 1
ATOM 1142 O O . SER A 1 166 ? 3.067 10.697 -8.707 1.00 91.19 166 SER A O 1
ATOM 1144 N N . GLY A 1 167 ? 2.763 11.587 -6.704 1.00 88.19 167 GLY A N 1
ATOM 1145 C CA . GLY A 1 167 ? 3.173 12.918 -7.147 1.00 88.19 167 GLY A CA 1
ATOM 1146 C C . GLY A 1 167 ? 4.682 12.937 -7.378 1.00 88.19 167 GLY A C 1
ATOM 1147 O O . GLY A 1 167 ? 5.146 12.883 -8.516 1.00 88.19 167 GLY A O 1
ATOM 1148 N N . ASN A 1 168 ? 5.455 12.957 -6.297 1.00 82.75 168 ASN A N 1
ATOM 1149 C CA . ASN A 1 168 ? 6.914 13.090 -6.362 1.00 82.75 168 ASN A CA 1
ATOM 1150 C C . ASN A 1 168 ? 7.689 11.814 -6.018 1.00 82.75 168 ASN A C 1
ATOM 1152 O O . ASN A 1 168 ? 8.897 11.776 -6.241 1.00 82.75 168 ASN A O 1
ATOM 1156 N N . GLY A 1 169 ? 7.029 10.798 -5.466 1.00 80.69 169 GLY A N 1
ATOM 1157 C CA . GLY A 1 169 ? 7.688 9.583 -5.006 1.00 80.69 169 GLY A CA 1
ATOM 1158 C C . GLY A 1 169 ? 7.829 8.513 -6.083 1.00 80.69 169 GLY A C 1
ATOM 1159 O O . GLY A 1 169 ? 7.238 8.579 -7.170 1.00 80.69 169 GLY A O 1
ATOM 1160 N N . ASP A 1 170 ? 8.628 7.507 -5.745 1.00 87.56 170 ASP A N 1
ATOM 1161 C CA . ASP A 1 170 ? 8.863 6.349 -6.595 1.00 87.56 170 ASP A CA 1
ATOM 1162 C C . ASP A 1 170 ? 7.658 5.398 -6.570 1.00 87.56 170 ASP A C 1
ATOM 1164 O O . ASP A 1 170 ? 6.888 5.339 -5.607 1.00 87.56 170 ASP A O 1
ATOM 1168 N N . ILE A 1 171 ? 7.506 4.620 -7.635 1.00 90.62 171 ILE A N 1
ATOM 1169 C CA . ILE A 1 171 ? 6.563 3.508 -7.700 1.00 90.62 171 ILE A CA 1
ATOM 1170 C C . ILE A 1 171 ? 7.365 2.247 -7.979 1.00 90.62 171 ILE A C 1
ATOM 1172 O O . ILE A 1 171 ? 8.005 2.134 -9.021 1.00 90.62 171 ILE A O 1
ATOM 1176 N N . VAL A 1 172 ? 7.317 1.290 -7.062 1.00 89.69 172 VAL A N 1
ATOM 1177 C CA . VAL A 1 172 ? 7.974 -0.008 -7.199 1.00 89.69 172 VAL A CA 1
ATOM 1178 C C . VAL A 1 172 ? 6.900 -1.083 -7.210 1.00 89.69 172 VAL A C 1
ATOM 1180 O O . VAL A 1 172 ? 6.132 -1.221 -6.256 1.00 89.69 172 VAL A O 1
ATOM 1183 N N . VAL A 1 173 ? 6.829 -1.841 -8.298 1.00 92.31 173 VAL A N 1
ATOM 1184 C CA . VAL A 1 173 ? 5.836 -2.901 -8.459 1.00 92.31 173 VAL A CA 1
ATOM 1185 C C . VAL A 1 173 ? 6.525 -4.230 -8.699 1.00 92.31 173 VAL A C 1
ATOM 1187 O O . VAL A 1 173 ? 7.337 -4.364 -9.615 1.00 92.31 173 VAL A O 1
ATOM 1190 N N . PHE A 1 174 ? 6.140 -5.218 -7.899 1.00 87.25 174 PHE A N 1
ATOM 1191 C CA . PHE A 1 174 ? 6.545 -6.603 -8.071 1.00 87.25 174 PHE A CA 1
ATOM 1192 C C . PHE A 1 174 ? 5.394 -7.407 -8.673 1.00 87.25 174 PHE A C 1
ATOM 1194 O O . PHE A 1 174 ? 4.266 -7.342 -8.179 1.00 87.25 174 PHE A O 1
ATOM 1201 N N . LEU A 1 175 ? 5.681 -8.159 -9.735 1.00 89.75 175 LEU A N 1
ATOM 1202 C CA . LEU A 1 175 ? 4.702 -8.908 -10.531 1.00 89.75 175 LEU A CA 1
ATOM 1203 C C . LEU A 1 175 ? 5.120 -10.385 -10.649 1.00 89.75 175 LEU A C 1
ATOM 1205 O O . LEU A 1 175 ? 6.313 -10.668 -10.740 1.00 89.75 175 LEU A O 1
ATOM 1209 N N . PRO A 1 176 ? 4.209 -11.370 -10.697 1.00 88.88 176 PRO A N 1
ATOM 1210 C CA . PRO A 1 176 ? 4.588 -12.737 -11.024 1.00 88.88 176 PRO A CA 1
ATOM 1211 C C . PRO A 1 176 ? 4.858 -12.865 -12.528 1.00 88.88 176 PRO A C 1
ATOM 1213 O O . PRO A 1 176 ? 4.226 -12.197 -13.348 1.00 88.88 176 PRO A O 1
ATOM 1216 N N . ARG A 1 177 ? 5.773 -13.763 -12.918 1.00 85.88 177 ARG A N 1
ATOM 12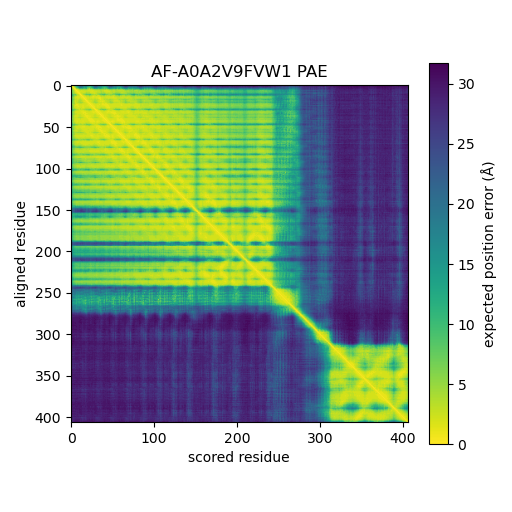17 C CA . ARG A 1 177 ? 6.139 -13.966 -14.335 1.00 85.88 177 ARG A CA 1
ATOM 1218 C C . ARG A 1 177 ? 4.977 -14.392 -15.222 1.00 85.88 177 ARG A C 1
ATOM 1220 O O . ARG A 1 177 ? 4.986 -14.083 -16.405 1.00 85.88 177 ARG A O 1
ATOM 1227 N N . ASN A 1 178 ? 3.987 -15.081 -14.662 1.00 87.31 178 ASN A N 1
ATOM 1228 C CA . ASN A 1 178 ? 2.783 -15.539 -15.353 1.00 87.31 178 ASN A CA 1
ATOM 1229 C C . ASN A 1 178 ? 1.617 -14.531 -15.276 1.00 87.31 178 ASN A C 1
ATOM 1231 O O . ASN A 1 178 ? 0.481 -14.902 -15.570 1.00 87.31 178 ASN A O 1
ATOM 1235 N N . LEU A 1 179 ? 1.849 -13.273 -14.874 1.00 90.62 179 LEU A N 1
ATOM 1236 C CA . LEU A 1 179 ? 0.799 -12.252 -14.851 1.00 90.62 179 LEU A CA 1
ATOM 1237 C C . LEU A 1 179 ? 0.381 -11.845 -16.268 1.00 90.62 179 LEU A C 1
ATOM 1239 O O . LEU A 1 179 ? 1.197 -11.351 -17.041 1.00 90.62 179 LEU A O 1
ATOM 1243 N N . ALA A 1 180 ? -0.898 -11.983 -16.587 1.00 90.94 180 ALA A N 1
ATOM 1244 C CA . ALA A 1 180 ? -1.521 -11.474 -17.798 1.00 90.94 180 ALA A CA 1
ATOM 1245 C C . ALA A 1 180 ? -2.167 -10.105 -17.524 1.00 90.94 180 ALA A C 1
ATOM 1247 O O . ALA A 1 180 ? -3.187 -10.009 -16.834 1.00 90.94 180 ALA A O 1
ATOM 1248 N N . ALA A 1 181 ? -1.531 -9.040 -18.022 1.00 93.06 181 ALA A N 1
ATOM 1249 C CA . ALA A 1 181 ? -1.927 -7.649 -17.793 1.00 93.06 181 ALA A CA 1
ATOM 1250 C C . ALA A 1 181 ? -1.344 -6.708 -18.858 1.00 93.06 181 ALA A C 1
ATOM 1252 O O . ALA A 1 181 ? -0.332 -7.018 -19.490 1.00 93.06 181 ALA A O 1
ATOM 1253 N N . ASN A 1 182 ? -1.960 -5.536 -19.015 1.00 94.62 182 ASN A N 1
ATOM 1254 C CA . ASN A 1 182 ? -1.435 -4.465 -19.863 1.00 94.62 182 ASN A CA 1
ATOM 1255 C C . ASN A 1 182 ? -0.793 -3.399 -18.976 1.00 94.62 182 ASN A C 1
ATOM 1257 O O . ASN A 1 182 ? -1.492 -2.756 -18.198 1.00 94.62 182 ASN A O 1
ATOM 1261 N N . ILE A 1 183 ? 0.517 -3.208 -19.081 1.00 95.62 183 ILE A N 1
ATOM 1262 C CA . ILE A 1 183 ? 1.244 -2.177 -18.342 1.00 95.62 183 ILE A CA 1
ATOM 1263 C C . ILE A 1 183 ? 1.214 -0.881 -19.143 1.00 95.62 183 ILE A C 1
ATOM 1265 O O . ILE A 1 183 ? 1.571 -0.866 -20.321 1.00 95.62 183 ILE A O 1
ATOM 1269 N N . ASP A 1 184 ? 0.831 0.197 -18.469 1.00 95.62 184 ASP A N 1
ATOM 1270 C CA . ASP A 1 184 ? 0.914 1.571 -18.953 1.00 95.62 184 ASP A CA 1
ATOM 1271 C C . ASP A 1 184 ? 1.569 2.414 -17.855 1.00 95.62 184 ASP A C 1
ATOM 1273 O O . ASP A 1 184 ? 0.952 2.726 -16.837 1.00 95.62 184 ASP A O 1
ATOM 1277 N N . ALA A 1 185 ? 2.853 2.711 -18.021 1.00 95.12 185 ALA A N 1
ATOM 1278 C CA . ALA A 1 185 ? 3.646 3.458 -17.060 1.00 95.12 185 ALA A CA 1
ATOM 1279 C C . ALA A 1 185 ? 4.030 4.823 -17.633 1.00 95.12 185 ALA A C 1
ATOM 1281 O O . ALA A 1 185 ? 4.551 4.921 -18.739 1.00 95.12 185 ALA A O 1
ATOM 1282 N N . THR A 1 186 ? 3.796 5.886 -16.868 1.00 93.94 186 THR A N 1
ATOM 1283 C CA . THR A 1 186 ? 4.043 7.267 -17.283 1.00 93.94 186 THR A CA 1
ATOM 1284 C C . THR A 1 186 ? 4.795 8.037 -16.202 1.00 93.94 186 THR A C 1
ATOM 1286 O O . THR A 1 186 ? 4.354 8.103 -15.054 1.00 93.94 186 THR A O 1
ATOM 1289 N N . VAL A 1 187 ? 5.893 8.690 -16.584 1.00 92.56 187 VAL A N 1
ATOM 1290 C CA . 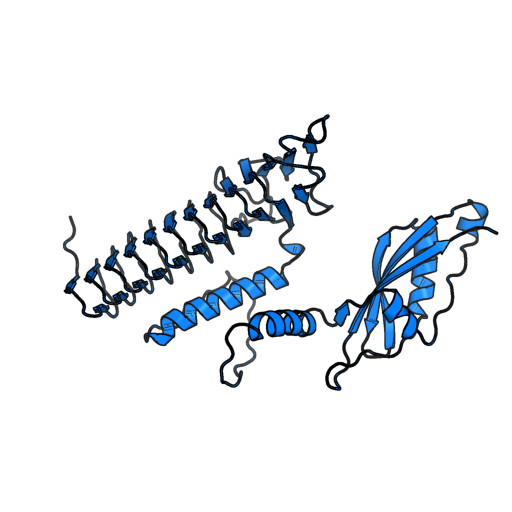VAL A 1 187 ? 6.616 9.653 -15.743 1.00 92.56 187 VAL A CA 1
ATOM 1291 C C . VAL A 1 187 ? 6.508 11.035 -16.376 1.00 92.56 187 VAL A C 1
ATOM 1293 O O . VAL A 1 187 ? 7.092 11.255 -17.432 1.00 92.56 187 VAL A O 1
ATOM 1296 N N . ALA A 1 188 ? 5.768 11.962 -15.759 1.00 88.38 188 ALA A N 1
ATOM 1297 C CA . ALA A 1 188 ? 5.426 13.246 -16.385 1.00 88.38 188 ALA A CA 1
ATOM 1298 C C . ALA A 1 188 ? 6.649 14.143 -16.648 1.00 88.38 188 ALA A C 1
ATOM 1300 O O . ALA A 1 188 ? 6.773 14.706 -17.731 1.00 88.38 188 ALA A O 1
ATOM 1301 N N . ASN A 1 189 ? 7.577 14.226 -15.691 1.00 84.44 189 ASN A N 1
ATOM 1302 C CA . ASN A 1 189 ? 8.849 14.941 -15.830 1.00 84.44 189 ASN A CA 1
ATOM 1303 C C . ASN A 1 189 ? 9.991 13.936 -16.047 1.00 84.44 189 ASN A C 1
ATOM 1305 O O . ASN A 1 189 ? 10.987 13.926 -15.322 1.00 84.44 189 ASN A O 1
ATOM 1309 N N . GLY A 1 190 ? 9.813 13.031 -17.008 1.00 63.53 190 GLY A N 1
ATOM 1310 C CA . GLY A 1 190 ? 10.725 11.930 -17.294 1.00 63.53 190 GLY A CA 1
ATOM 1311 C C . GLY A 1 190 ? 11.952 12.375 -18.085 1.00 63.53 190 GLY A C 1
ATOM 1312 O O . GLY A 1 190 ? 11.997 12.204 -19.293 1.00 63.53 190 GLY A O 1
ATOM 1313 N N . GLY A 1 191 ? 12.971 12.920 -17.415 1.00 68.19 191 GLY A N 1
ATOM 1314 C CA . GLY A 1 191 ? 14.297 13.105 -18.031 1.00 68.19 191 GLY A CA 1
ATOM 1315 C C . GLY A 1 191 ? 14.930 11.778 -18.505 1.00 68.19 191 GLY A C 1
ATOM 1316 O O . GLY A 1 191 ? 14.263 10.752 -18.598 1.00 68.19 191 GLY A O 1
ATOM 1317 N N . GLU A 1 192 ? 16.243 11.756 -18.735 1.00 60.88 192 GLU A N 1
ATOM 1318 C CA . GLU A 1 192 ? 16.908 10.721 -19.552 1.00 60.88 192 GLU A CA 1
ATOM 1319 C C . GLU A 1 192 ? 16.596 9.242 -19.224 1.00 60.88 192 GLU A C 1
ATOM 1321 O O . GLU A 1 192 ? 16.509 8.460 -20.168 1.00 60.88 192 GLU A O 1
ATOM 1326 N N . ARG A 1 193 ? 16.375 8.826 -17.958 1.00 63.03 193 ARG A N 1
ATOM 1327 C CA . ARG A 1 193 ? 15.882 7.468 -17.596 1.00 63.03 193 ARG A CA 1
ATOM 1328 C C . ARG A 1 193 ? 15.159 7.429 -16.240 1.00 63.03 193 ARG A C 1
ATOM 1330 O O . ARG A 1 193 ? 15.811 7.437 -15.199 1.00 63.03 193 ARG A O 1
ATOM 1337 N N . ARG A 1 194 ? 13.820 7.340 -16.225 1.00 81.50 194 ARG A N 1
ATOM 1338 C CA . ARG A 1 194 ? 13.024 7.225 -14.974 1.00 81.50 194 ARG A CA 1
ATOM 1339 C C . ARG A 1 194 ? 12.136 5.986 -14.863 1.00 81.50 194 ARG A C 1
ATOM 1341 O O . ARG A 1 194 ? 11.560 5.767 -13.804 1.00 81.50 194 ARG A O 1
ATOM 1348 N N . ILE A 1 195 ? 12.037 5.176 -15.913 1.00 88.69 195 ILE A N 1
ATOM 1349 C CA . ILE A 1 195 ? 11.329 3.893 -15.872 1.00 88.69 195 ILE A CA 1
ATOM 1350 C C . ILE A 1 195 ? 12.366 2.787 -16.040 1.00 88.69 195 ILE A C 1
ATOM 1352 O O . ILE A 1 195 ? 13.088 2.756 -17.034 1.00 88.69 195 ILE A O 1
ATOM 1356 N N . GLU A 1 196 ? 12.449 1.912 -15.048 1.00 88.38 196 GLU A N 1
ATOM 1357 C CA . GLU A 1 196 ? 13.365 0.780 -14.984 1.00 88.38 196 GLU A CA 1
ATOM 1358 C C . GLU A 1 196 ? 12.527 -0.502 -14.897 1.00 88.38 196 GLU A C 1
ATOM 1360 O O . GLU A 1 196 ? 11.534 -0.569 -14.171 1.00 88.38 196 GLU A O 1
ATOM 1365 N N . ALA A 1 197 ? 12.914 -1.532 -15.639 1.00 86.00 197 ALA A N 1
ATOM 1366 C CA . ALA A 1 197 ? 12.276 -2.835 -15.565 1.00 86.00 197 ALA A CA 1
ATOM 1367 C C . ALA A 1 197 ? 13.319 -3.945 -15.541 1.00 86.00 197 ALA A C 1
ATOM 1369 O O . ALA A 1 197 ? 14.437 -3.771 -16.030 1.00 86.00 197 ALA A O 1
ATOM 1370 N N . ASP A 1 198 ? 12.938 -5.081 -14.964 1.00 80.62 198 ASP A N 1
ATOM 1371 C CA . ASP A 1 198 ? 13.700 -6.323 -15.062 1.00 80.62 198 ASP A CA 1
ATOM 1372 C C . ASP A 1 198 ? 14.023 -6.622 -16.545 1.00 80.62 198 ASP A C 1
ATOM 1374 O O . ASP A 1 198 ? 13.137 -6.469 -17.388 1.00 80.62 198 ASP A O 1
ATOM 1378 N N . PRO A 1 199 ? 15.250 -7.052 -16.902 1.00 76.56 199 PRO A N 1
ATOM 1379 C CA . PRO A 1 199 ? 15.617 -7.363 -18.287 1.00 76.56 199 PRO A CA 1
ATOM 1380 C C . PRO A 1 199 ? 14.694 -8.371 -18.985 1.00 76.56 199 PRO A C 1
ATOM 1382 O O . PRO A 1 199 ? 14.565 -8.342 -20.207 1.00 76.56 199 PRO A O 1
ATOM 1385 N N . ALA A 1 200 ? 14.052 -9.259 -18.219 1.00 77.69 200 ALA A N 1
ATOM 1386 C CA . ALA A 1 200 ? 13.078 -10.212 -18.747 1.00 77.69 200 ALA A CA 1
ATOM 1387 C C . ALA A 1 200 ? 11.697 -9.584 -19.036 1.00 77.69 200 ALA A C 1
ATOM 1389 O O . ALA A 1 200 ? 10.821 -10.250 -19.587 1.00 77.69 200 ALA A O 1
ATOM 1390 N N . LEU A 1 201 ? 11.477 -8.325 -18.650 1.00 83.62 201 LEU A N 1
ATOM 1391 C CA . LEU A 1 201 ? 10.253 -7.569 -18.881 1.00 83.62 201 LEU A CA 1
ATOM 1392 C C . LEU A 1 201 ? 10.490 -6.575 -20.025 1.00 83.62 201 LEU A C 1
ATOM 1394 O O . LEU A 1 201 ? 11.010 -5.475 -19.847 1.00 83.62 201 LEU A O 1
ATOM 1398 N N . HIS A 1 202 ? 10.092 -6.975 -21.231 1.00 79.88 202 HIS A N 1
ATOM 1399 C CA . HIS A 1 202 ? 10.244 -6.149 -22.426 1.00 79.88 202 HIS A CA 1
ATOM 1400 C C . HIS A 1 202 ? 9.216 -5.009 -22.444 1.00 79.88 202 HIS A C 1
ATOM 1402 O O . HIS A 1 202 ? 8.032 -5.225 -22.706 1.00 79.88 202 HIS A O 1
ATOM 1408 N N . LEU A 1 203 ? 9.681 -3.787 -22.176 1.00 86.75 203 LEU A N 1
ATOM 1409 C CA . LEU A 1 203 ? 8.893 -2.561 -22.287 1.00 86.75 203 LEU A CA 1
ATOM 1410 C C . LEU A 1 203 ? 9.113 -1.880 -23.641 1.00 86.75 203 LEU A C 1
ATOM 1412 O O . LEU A 1 203 ? 10.246 -1.710 -24.089 1.00 86.75 203 LEU A O 1
ATOM 1416 N N . THR A 1 204 ? 8.028 -1.413 -24.254 1.00 89.00 204 THR A N 1
ATOM 1417 C CA . THR A 1 204 ? 8.081 -0.468 -25.373 1.00 89.00 204 THR A CA 1
ATOM 1418 C C . THR A 1 204 ? 8.150 0.944 -24.808 1.00 89.00 204 THR A C 1
ATOM 1420 O O . THR A 1 204 ? 7.179 1.432 -24.231 1.00 89.00 204 THR A O 1
ATOM 1423 N N . MET A 1 205 ? 9.305 1.587 -24.960 1.00 86.69 205 MET A N 1
ATOM 1424 C CA . MET A 1 205 ? 9.560 2.933 -24.451 1.00 86.69 205 MET A CA 1
ATOM 1425 C C . MET A 1 205 ? 9.218 3.990 -25.504 1.00 86.69 205 MET A C 1
ATOM 1427 O O . MET A 1 205 ? 9.675 3.912 -26.642 1.00 86.69 205 MET A O 1
ATOM 1431 N N . GLN A 1 206 ? 8.470 5.013 -25.104 1.00 84.06 206 GLN A N 1
ATOM 1432 C CA . GLN A 1 206 ? 8.248 6.238 -25.865 1.00 84.06 206 GLN A CA 1
ATOM 1433 C C . GLN A 1 206 ? 8.847 7.400 -25.069 1.00 84.06 206 GLN A C 1
ATOM 1435 O O . GLN A 1 206 ? 8.336 7.791 -24.018 1.00 84.06 206 GLN A O 1
ATOM 1440 N N . VAL A 1 207 ? 9.976 7.910 -25.559 1.00 79.31 207 VAL A N 1
ATOM 1441 C CA . VAL A 1 207 ? 10.750 8.985 -24.925 1.00 79.31 207 VAL A CA 1
ATOM 1442 C C . VAL A 1 207 ? 10.623 10.248 -25.786 1.00 79.31 207 VAL A C 1
ATOM 1444 O O . VAL A 1 207 ? 10.676 10.144 -27.014 1.00 79.31 207 VAL A O 1
ATOM 1447 N N . PRO A 1 208 ? 10.447 11.438 -25.188 1.00 75.19 208 PRO A N 1
ATOM 1448 C CA . PRO A 1 208 ? 10.338 12.686 -25.936 1.00 75.19 208 PRO A CA 1
ATOM 1449 C C . PRO A 1 208 ? 11.632 12.992 -26.703 1.00 75.19 208 PRO A C 1
ATOM 1451 O O . PRO A 1 208 ? 12.732 12.909 -26.157 1.00 75.19 208 PRO A O 1
ATOM 1454 N N . THR A 1 209 ? 11.497 13.417 -27.963 1.00 66.62 209 THR A N 1
ATOM 1455 C CA . THR A 1 209 ? 12.615 13.715 -28.885 1.00 66.62 209 THR A CA 1
ATOM 1456 C C . THR A 1 209 ? 13.536 14.838 -28.410 1.00 66.62 209 THR A C 1
ATOM 1458 O O . THR A 1 209 ? 14.681 14.910 -28.842 1.00 66.62 209 THR A O 1
ATOM 1461 N N . ASN A 1 210 ? 13.057 15.701 -27.510 1.00 68.44 210 ASN A N 1
ATOM 1462 C CA . ASN A 1 210 ? 13.779 16.886 -27.043 1.00 68.44 210 ASN A CA 1
ATOM 1463 C C . ASN A 1 210 ? 14.465 16.669 -25.677 1.00 68.44 210 ASN A C 1
ATOM 1465 O O . ASN A 1 210 ? 14.913 17.635 -25.065 1.00 68.44 210 ASN A O 1
ATOM 1469 N N . GLY A 1 211 ? 14.491 15.434 -25.152 1.00 63.56 211 GLY A N 1
ATOM 1470 C CA . GLY A 1 211 ? 15.124 15.085 -23.867 1.00 63.56 211 GLY A CA 1
ATOM 1471 C C . GLY A 1 211 ? 14.404 15.598 -22.608 1.00 63.56 211 GLY A C 1
ATOM 1472 O O . GLY A 1 211 ? 14.770 15.235 -21.493 1.00 63.56 211 GLY A O 1
ATOM 1473 N N . SER A 1 212 ? 13.356 16.408 -22.776 1.00 66.44 212 SER A N 1
ATOM 1474 C CA . SER A 1 212 ? 12.496 16.932 -21.715 1.00 66.44 212 SER A CA 1
ATOM 1475 C C . SER A 1 212 ? 11.033 16.689 -22.084 1.00 66.44 212 SER A C 1
ATOM 1477 O O . SER A 1 212 ? 10.592 17.077 -23.167 1.00 66.44 212 SER A O 1
ATOM 1479 N N . GLY A 1 213 ? 10.292 16.007 -21.210 1.00 76.31 213 GLY A N 1
ATOM 1480 C CA . GLY A 1 213 ? 8.877 15.691 -21.403 1.00 76.31 213 GLY A CA 1
ATOM 1481 C C . GLY A 1 213 ? 8.459 14.396 -20.698 1.00 76.31 213 GLY A C 1
ATOM 1482 O O . GLY A 1 213 ? 9.259 13.799 -19.972 1.00 76.31 213 GLY A O 1
ATOM 1483 N N . PRO A 1 214 ? 7.211 13.951 -20.903 1.00 85.31 214 PRO A N 1
ATOM 148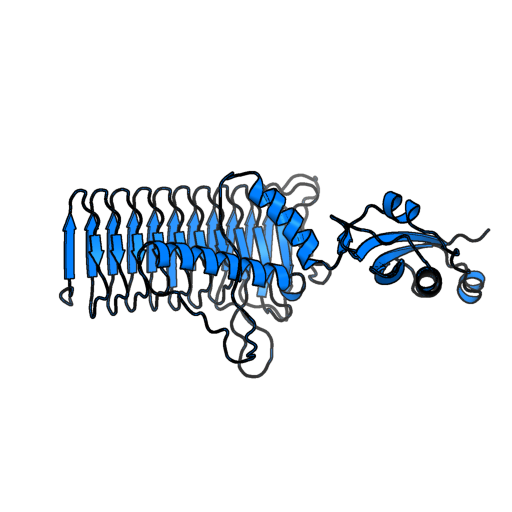4 C CA . PRO A 1 214 ? 6.717 12.733 -20.288 1.00 85.31 214 PRO A CA 1
ATOM 1485 C C . PRO A 1 214 ? 7.327 11.495 -20.948 1.00 85.31 214 PRO A C 1
ATOM 1487 O O . PRO A 1 214 ? 7.336 11.375 -22.171 1.00 85.31 214 PRO A O 1
ATOM 1490 N N . VAL A 1 215 ? 7.810 10.560 -20.133 1.00 89.69 215 VAL A N 1
ATOM 1491 C CA . VAL A 1 215 ? 8.256 9.239 -20.591 1.00 89.69 215 VAL A CA 1
ATOM 1492 C C . VAL A 1 215 ? 7.115 8.264 -20.404 1.00 89.69 215 VAL A C 1
ATOM 1494 O O . VAL A 1 215 ? 6.587 8.136 -19.298 1.00 89.69 215 VAL A O 1
ATOM 1497 N N . HIS A 1 216 ? 6.773 7.557 -21.474 1.00 91.12 216 HIS A N 1
ATOM 1498 C CA . HIS A 1 216 ? 5.755 6.519 -21.464 1.00 91.12 216 HIS A CA 1
ATOM 1499 C C . HIS A 1 216 ? 6.400 5.160 -21.727 1.00 91.12 216 HIS A C 1
ATOM 1501 O O . HIS A 1 216 ? 7.294 5.029 -22.563 1.00 91.12 216 HIS A O 1
ATOM 1507 N N . ALA A 1 217 ? 5.948 4.139 -21.013 1.00 90.62 217 ALA A N 1
ATOM 1508 C CA . ALA A 1 217 ? 6.354 2.762 -21.214 1.00 90.62 217 ALA A CA 1
ATOM 1509 C C . ALA A 1 217 ? 5.123 1.866 -21.243 1.00 90.62 217 ALA A C 1
ATOM 1511 O O . ALA A 1 217 ? 4.289 1.909 -20.339 1.00 90.62 217 ALA A O 1
ATOM 1512 N N . MET A 1 218 ? 5.027 1.040 -22.277 1.00 92.94 218 MET A N 1
ATOM 1513 C CA . MET A 1 218 ? 3.906 0.129 -22.467 1.00 92.94 218 MET A CA 1
ATOM 1514 C C . MET A 1 218 ? 4.402 -1.305 -22.600 1.00 92.94 218 MET A C 1
ATOM 1516 O O . MET A 1 218 ? 5.413 -1.560 -23.255 1.00 92.94 218 MET A O 1
ATOM 1520 N N . ALA A 1 219 ? 3.673 -2.253 -22.021 1.00 92.12 219 ALA A N 1
ATOM 1521 C CA . ALA A 1 219 ? 3.900 -3.672 -22.265 1.00 92.12 219 ALA A CA 1
ATOM 1522 C C . ALA A 1 219 ? 2.610 -4.475 -22.181 1.00 92.12 219 ALA A C 1
ATOM 1524 O O . ALA A 1 219 ? 1.698 -4.162 -21.420 1.00 92.12 219 ALA A O 1
ATOM 1525 N N . VAL A 1 220 ? 2.566 -5.554 -22.953 1.00 93.12 220 VAL A N 1
ATOM 1526 C CA . VAL A 1 220 ? 1.494 -6.545 -22.913 1.00 93.12 220 VAL A CA 1
ATOM 1527 C C . VAL A 1 220 ? 2.095 -7.821 -22.342 1.00 93.12 220 VAL A C 1
ATOM 1529 O O . VAL A 1 220 ? 2.890 -8.486 -23.002 1.00 93.12 220 VAL A O 1
ATOM 1532 N N . LEU A 1 221 ? 1.751 -8.150 -21.099 1.00 90.00 221 LEU A N 1
ATOM 1533 C CA . LEU A 1 221 ? 2.262 -9.341 -20.428 1.00 90.00 221 LEU A CA 1
ATOM 1534 C C . LEU A 1 221 ? 1.351 -10.534 -20.704 1.00 90.00 221 LEU A C 1
ATOM 1536 O O . LEU A 1 221 ? 0.138 -10.432 -20.535 1.00 90.00 221 LEU A O 1
ATOM 1540 N N . ASN A 1 222 ? 1.935 -11.670 -21.097 1.00 88.69 222 ASN A N 1
ATOM 1541 C CA . ASN A 1 222 ? 1.270 -12.978 -21.168 1.00 88.69 222 ASN A CA 1
ATOM 1542 C C . ASN A 1 222 ? -0.095 -12.992 -21.898 1.00 88.69 222 ASN A C 1
ATOM 1544 O O . ASN A 1 222 ? -1.057 -13.612 -21.436 1.00 88.69 222 ASN A O 1
ATOM 1548 N N . GLY A 1 223 ? -0.181 -12.305 -23.043 1.00 85.00 223 GLY A N 1
ATOM 1549 C CA . GLY A 1 223 ? -1.411 -12.187 -23.844 1.00 85.00 223 GLY A CA 1
ATOM 1550 C C . GLY A 1 223 ? -2.326 -11.022 -23.445 1.00 85.00 223 GLY A C 1
ATOM 1551 O O . GLY A 1 223 ? -3.390 -10.854 -24.035 1.00 85.00 223 GLY A O 1
ATOM 1552 N N . GLY A 1 224 ? -1.899 -10.203 -22.483 1.00 86.31 224 GLY A N 1
ATOM 1553 C CA . GLY A 1 224 ? -2.592 -9.005 -22.028 1.00 86.31 224 GLY A CA 1
ATOM 1554 C C . GLY A 1 224 ? -3.685 -9.279 -21.002 1.00 86.31 224 GLY A C 1
ATOM 1555 O O . GLY A 1 224 ? -3.866 -10.396 -20.524 1.00 86.31 224 GLY A O 1
ATOM 1556 N N . GLY A 1 225 ? -4.415 -8.236 -20.622 1.00 89.00 225 GLY A N 1
ATOM 1557 C CA . GLY A 1 225 ? -5.466 -8.349 -19.615 1.00 89.00 225 GLY A CA 1
ATOM 1558 C C . GLY A 1 225 ? -5.932 -6.994 -19.113 1.00 89.00 225 GLY A C 1
ATOM 1559 O O . GLY A 1 225 ? -5.914 -6.007 -19.849 1.00 89.00 225 GLY A O 1
ATOM 1560 N N . ALA A 1 226 ? -6.343 -6.943 -17.846 1.00 91.81 226 ALA A N 1
ATOM 1561 C CA . ALA A 1 226 ? -6.730 -5.680 -17.238 1.00 91.81 226 ALA A CA 1
ATOM 1562 C C . ALA A 1 226 ? -5.531 -4.708 -17.190 1.00 91.81 226 ALA A C 1
ATOM 1564 O O . ALA A 1 226 ? -4.379 -5.147 -17.066 1.00 91.81 226 ALA A O 1
ATOM 1565 N N . PRO A 1 227 ? -5.781 -3.394 -17.314 1.00 94.25 227 PRO A N 1
ATOM 1566 C CA . PRO A 1 227 ? -4.716 -2.408 -17.328 1.00 94.25 227 PRO A CA 1
ATOM 1567 C C . PRO A 1 227 ? -4.141 -2.190 -15.924 1.00 94.25 227 PRO A C 1
ATOM 1569 O O . PRO A 1 227 ? -4.884 -2.019 -14.958 1.00 94.25 227 PRO A O 1
ATOM 1572 N N . LEU A 1 228 ? -2.814 -2.137 -15.846 1.00 95.44 228 LEU A N 1
ATOM 1573 C CA . LEU A 1 228 ? -2.034 -1.676 -14.708 1.00 95.44 228 LEU A CA 1
ATOM 1574 C C . LEU A 1 228 ? -1.400 -0.333 -15.076 1.00 95.44 228 LEU A C 1
ATOM 1576 O O . LEU A 1 228 ? -0.391 -0.280 -15.781 1.00 95.44 228 LEU A O 1
ATOM 1580 N N . LYS A 1 229 ? -2.022 0.746 -14.609 1.00 96.75 229 LYS A N 1
ATOM 1581 C CA . LYS A 1 229 ? -1.592 2.119 -14.864 1.00 96.75 229 LYS A CA 1
ATOM 1582 C C . LYS A 1 229 ? -0.688 2.610 -13.746 1.00 96.75 229 LYS A C 1
ATOM 1584 O O . LYS A 1 229 ? -1.103 2.654 -12.592 1.00 96.75 229 LYS A O 1
ATOM 1589 N N . LEU A 1 230 ? 0.523 3.020 -14.085 1.00 96.56 230 LEU A N 1
ATOM 1590 C CA . LEU A 1 230 ? 1.503 3.563 -13.152 1.00 96.56 230 LEU A CA 1
ATOM 1591 C C . LEU A 1 230 ? 1.797 5.001 -13.554 1.00 96.56 230 LEU A C 1
ATOM 1593 O O . LEU A 1 230 ? 2.174 5.257 -14.694 1.00 96.56 230 LEU A O 1
ATOM 1597 N N . LYS A 1 231 ? 1.633 5.953 -12.642 1.00 95.62 231 LYS A N 1
ATOM 1598 C CA . LYS A 1 231 ? 1.888 7.361 -12.936 1.00 95.62 231 LYS A CA 1
ATOM 1599 C C . LYS A 1 231 ? 2.698 8.002 -11.827 1.00 95.62 231 LYS A C 1
ATOM 1601 O O . LYS A 1 231 ? 2.283 7.978 -10.676 1.00 95.62 231 LYS A O 1
ATOM 1606 N N . THR A 1 232 ? 3.822 8.613 -12.181 1.00 92.81 232 THR A N 1
AT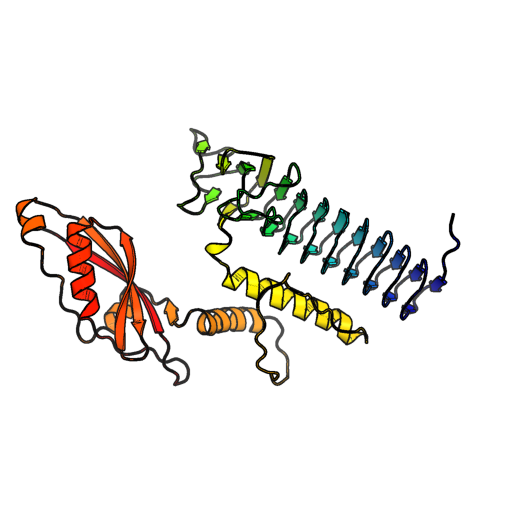OM 1607 C CA . THR A 1 232 ? 4.530 9.526 -11.279 1.00 92.81 232 THR A CA 1
ATOM 1608 C C . THR A 1 232 ? 4.856 10.848 -11.959 1.00 92.81 232 THR A C 1
ATOM 1610 O O . THR A 1 232 ? 4.988 10.907 -13.183 1.00 92.81 232 THR A O 1
ATOM 1613 N N . THR A 1 233 ? 4.928 11.943 -11.202 1.00 90.31 233 THR A N 1
ATOM 1614 C CA . THR A 1 233 ? 5.295 13.251 -11.770 1.00 90.31 233 THR A CA 1
ATOM 1615 C C . THR A 1 233 ? 6.804 13.386 -11.843 1.00 90.31 233 THR A C 1
ATOM 1617 O O . THR A 1 233 ? 7.333 13.705 -12.905 1.00 90.31 233 THR A O 1
ATOM 1620 N N . ALA A 1 234 ? 7.501 13.113 -10.739 1.00 84.94 234 ALA A N 1
ATOM 1621 C CA . ALA A 1 234 ? 8.950 13.281 -10.650 1.00 84.94 234 ALA A CA 1
ATOM 1622 C C . ALA A 1 234 ? 9.715 12.028 -10.197 1.00 84.94 234 ALA A C 1
ATOM 1624 O O . ALA A 1 234 ? 10.933 11.987 -10.372 1.00 84.94 234 ALA A O 1
ATOM 1625 N N . GLY A 1 235 ? 9.047 11.010 -9.661 1.00 83.25 235 GLY A N 1
ATOM 1626 C CA . GLY A 1 235 ? 9.725 9.807 -9.190 1.00 83.25 235 GLY A CA 1
ATOM 1627 C C . GLY A 1 235 ? 10.189 8.879 -10.310 1.00 83.25 235 GLY A C 1
ATOM 1628 O O . GLY A 1 235 ? 10.026 9.148 -11.507 1.00 83.25 235 GLY A O 1
ATOM 1629 N N . LYS A 1 236 ? 10.762 7.752 -9.898 1.00 89.31 236 LYS A N 1
ATOM 1630 C CA . LYS A 1 236 ? 11.083 6.613 -10.754 1.00 89.31 236 LYS A CA 1
ATOM 1631 C C . LYS A 1 236 ? 9.995 5.550 -10.678 1.00 89.31 236 LYS A C 1
ATOM 1633 O O . LYS A 1 236 ? 9.399 5.331 -9.627 1.00 89.31 236 LYS A O 1
ATOM 1638 N N . ILE A 1 237 ? 9.779 4.842 -11.778 1.00 91.38 237 ILE A N 1
ATOM 1639 C CA . ILE A 1 237 ? 8.948 3.637 -11.810 1.00 91.38 237 ILE A CA 1
ATOM 1640 C C . ILE A 1 237 ? 9.877 2.437 -11.969 1.00 91.38 237 ILE A C 1
ATOM 1642 O O . ILE A 1 237 ? 10.647 2.394 -12.926 1.00 91.38 237 ILE A O 1
ATOM 1646 N N . ARG A 1 238 ? 9.805 1.469 -11.052 1.00 89.44 238 ARG A N 1
ATOM 1647 C CA . ARG A 1 238 ? 10.525 0.194 -11.140 1.00 89.44 238 ARG A CA 1
ATOM 1648 C C . ARG A 1 238 ? 9.547 -0.966 -11.229 1.00 89.44 238 ARG A C 1
ATOM 1650 O O . ARG A 1 238 ? 8.656 -1.095 -10.392 1.00 89.44 238 ARG A O 1
ATOM 1657 N N . LEU A 1 239 ? 9.740 -1.814 -12.229 1.00 89.88 239 LEU A N 1
ATOM 1658 C CA . LEU A 1 239 ? 8.969 -3.035 -12.444 1.00 89.88 239 LEU A CA 1
ATOM 1659 C C . LEU A 1 239 ? 9.886 -4.248 -12.278 1.00 89.88 239 LEU A C 1
ATOM 1661 O O . LEU A 1 239 ? 10.857 -4.398 -13.017 1.00 89.88 239 LEU A O 1
ATOM 1665 N N . GLN A 1 240 ? 9.585 -5.118 -11.318 1.00 85.44 240 GLN A N 1
ATOM 1666 C CA . GLN A 1 240 ? 10.394 -6.298 -11.006 1.00 85.44 240 GLN A CA 1
ATOM 1667 C C . GLN A 1 240 ? 9.526 -7.554 -10.958 1.00 85.44 240 GLN A C 1
ATOM 1669 O O . GLN A 1 240 ? 8.328 -7.484 -10.674 1.00 85.44 240 GLN A O 1
ATOM 1674 N N . PHE A 1 241 ? 10.116 -8.719 -11.226 1.00 83.69 241 PHE A N 1
ATOM 1675 C CA . PHE A 1 241 ? 9.418 -9.975 -10.982 1.00 83.69 241 PHE A CA 1
ATOM 1676 C C . PHE A 1 241 ? 9.530 -10.392 -9.509 1.00 83.69 241 PHE A C 1
ATOM 1678 O O . PHE A 1 241 ? 10.533 -10.131 -8.850 1.00 83.69 241 PHE A O 1
ATOM 1685 N N . LEU A 1 242 ? 8.492 -11.048 -8.980 1.00 73.88 242 LEU A N 1
ATOM 1686 C CA . LEU A 1 242 ? 8.455 -11.531 -7.591 1.00 73.88 242 LEU A CA 1
ATOM 1687 C C . LEU A 1 242 ? 9.586 -12.517 -7.280 1.00 73.88 242 LEU A C 1
ATOM 1689 O O . LEU A 1 242 ? 10.065 -12.570 -6.150 1.00 73.88 242 LEU A O 1
ATOM 1693 N N . ASP A 1 243 ? 10.003 -13.304 -8.270 1.00 65.94 243 ASP A N 1
ATOM 1694 C CA . ASP A 1 243 ? 11.065 -14.293 -8.111 1.00 65.94 243 ASP A CA 1
ATOM 1695 C C . ASP A 1 243 ? 12.472 -13.684 -8.116 1.00 65.94 243 ASP A C 1
ATOM 1697 O O . ASP A 1 243 ? 13.414 -14.319 -7.642 1.00 65.94 243 ASP A O 1
ATOM 1701 N N . SER A 1 244 ? 12.601 -12.436 -8.569 1.00 55.72 244 SER A N 1
ATOM 1702 C CA . SER A 1 244 ? 13.833 -11.657 -8.484 1.00 55.72 244 SER A CA 1
ATOM 1703 C C . SER A 1 244 ? 14.174 -11.273 -7.031 1.00 55.72 244 SER A C 1
ATOM 1705 O O . SER A 1 244 ? 15.340 -11.011 -6.754 1.00 55.72 244 SER A O 1
ATOM 1707 N N . ASP A 1 245 ? 13.194 -11.284 -6.106 1.00 58.50 245 ASP A N 1
ATOM 1708 C CA . ASP A 1 245 ? 13.333 -10.780 -4.723 1.00 58.50 245 ASP A CA 1
ATOM 1709 C C . ASP A 1 245 ? 12.449 -11.524 -3.680 1.00 58.50 245 ASP A C 1
ATOM 1711 O O . ASP A 1 245 ? 11.867 -10.932 -2.765 1.00 58.50 245 ASP A O 1
ATOM 1715 N N . VAL A 1 246 ? 12.344 -12.858 -3.774 1.00 53.16 246 VAL A N 1
ATOM 1716 C CA . VAL A 1 246 ? 11.512 -13.682 -2.859 1.00 53.16 246 VAL A CA 1
ATOM 1717 C C . VAL A 1 246 ? 11.895 -13.494 -1.385 1.00 53.16 246 VAL A C 1
ATOM 1719 O O . VAL A 1 246 ? 11.024 -13.391 -0.523 1.00 53.16 246 VAL A O 1
ATOM 1722 N N . ALA A 1 247 ? 13.193 -13.402 -1.087 1.00 49.56 247 ALA A N 1
ATOM 1723 C CA . ALA A 1 247 ? 13.688 -13.242 0.280 1.00 49.56 247 ALA A CA 1
ATOM 1724 C C . ALA A 1 247 ? 13.331 -11.871 0.885 1.00 49.56 247 ALA A C 1
ATOM 1726 O O . ALA A 1 247 ? 12.987 -11.797 2.064 1.00 49.56 247 ALA A O 1
ATOM 1727 N N . LEU A 1 248 ? 13.369 -10.801 0.078 1.00 51.38 248 LEU A N 1
ATOM 1728 C CA . LEU A 1 248 ? 12.932 -9.461 0.483 1.00 51.38 248 LEU A CA 1
ATOM 1729 C C . LEU A 1 248 ? 11.423 -9.438 0.750 1.00 51.38 248 LEU A C 1
ATOM 1731 O O . LEU A 1 248 ? 10.957 -8.846 1.720 1.00 51.38 248 LEU A O 1
ATOM 1735 N N . HIS A 1 249 ? 10.653 -10.112 -0.101 1.00 50.50 249 HIS A N 1
ATOM 1736 C CA . HIS A 1 249 ? 9.213 -10.221 0.065 1.00 50.50 249 HIS A CA 1
ATOM 1737 C C . HIS A 1 249 ? 8.835 -10.969 1.361 1.00 50.50 249 HIS A C 1
ATOM 1739 O O . HIS A 1 249 ? 7.998 -10.491 2.130 1.00 50.50 249 HIS A O 1
ATOM 1745 N N . GLU A 1 250 ? 9.489 -12.098 1.656 1.00 56.69 250 GLU A N 1
ATOM 1746 C CA . GLU A 1 250 ? 9.250 -12.865 2.886 1.00 56.69 250 GLU A CA 1
ATOM 1747 C C . GLU A 1 250 ? 9.727 -12.142 4.157 1.00 56.69 250 GLU A C 1
ATOM 1749 O O . GLU A 1 250 ? 9.056 -12.226 5.191 1.00 56.69 250 GLU A O 1
ATOM 1754 N N . SER A 1 251 ? 10.844 -11.408 4.103 1.00 56.06 251 SER A N 1
ATOM 1755 C CA . SER A 1 251 ? 11.347 -10.640 5.251 1.00 56.06 251 SER A CA 1
ATOM 1756 C C . SER A 1 251 ? 10.447 -9.453 5.588 1.00 56.06 251 SER A C 1
ATOM 1758 O O . SER A 1 251 ? 10.140 -9.239 6.760 1.00 56.06 251 SER A O 1
ATOM 1760 N N . LEU A 1 252 ? 9.949 -8.736 4.576 1.00 58.12 252 LEU A N 1
ATOM 1761 C CA . LEU A 1 252 ? 8.999 -7.646 4.770 1.00 58.12 252 LEU A CA 1
ATOM 1762 C C . LEU A 1 252 ? 7.687 -8.153 5.350 1.00 58.12 252 LEU A C 1
ATOM 1764 O O . LEU A 1 252 ? 7.222 -7.587 6.332 1.00 58.12 252 LEU A O 1
ATOM 1768 N N . ILE A 1 253 ? 7.113 -9.235 4.811 1.00 60.84 253 ILE A N 1
ATOM 1769 C CA . ILE A 1 253 ? 5.915 -9.848 5.406 1.00 60.84 253 ILE A CA 1
ATOM 1770 C C . ILE A 1 253 ? 6.168 -10.152 6.882 1.00 60.84 253 ILE A C 1
ATOM 1772 O O . ILE A 1 253 ? 5.363 -9.759 7.723 1.00 60.84 253 ILE A O 1
ATOM 1776 N N . ARG A 1 254 ? 7.297 -10.788 7.214 1.00 66.38 254 ARG A N 1
ATOM 1777 C CA . ARG A 1 254 ? 7.638 -11.118 8.601 1.00 66.38 254 ARG A CA 1
ATOM 1778 C C . ARG A 1 254 ? 7.735 -9.873 9.484 1.00 66.38 254 ARG A C 1
ATOM 1780 O O . ARG A 1 254 ? 7.120 -9.839 10.540 1.00 66.38 254 ARG A O 1
ATOM 1787 N N . GLU A 1 255 ? 8.418 -8.825 9.033 1.00 62.75 255 GLU A N 1
ATOM 1788 C CA . GLU A 1 255 ? 8.534 -7.569 9.780 1.00 62.75 255 GLU A CA 1
ATOM 1789 C C . GLU A 1 255 ? 7.171 -6.880 9.969 1.00 62.75 255 GLU A C 1
ATOM 1791 O O . GLU A 1 255 ? 6.869 -6.348 11.040 1.00 62.75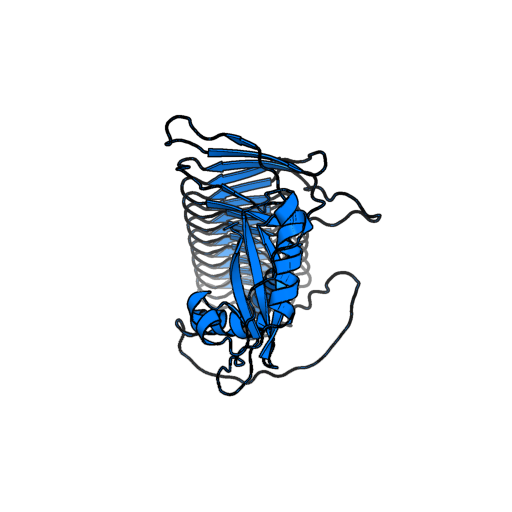 255 GLU A O 1
ATOM 1796 N N . GLN A 1 256 ? 6.328 -6.877 8.932 1.00 62.09 256 GLN A N 1
ATOM 1797 C CA . GLN A 1 256 ? 4.977 -6.328 9.007 1.00 62.09 256 GLN A CA 1
ATOM 1798 C C . GLN A 1 256 ? 4.118 -7.114 10.000 1.00 62.09 256 GLN A C 1
ATOM 1800 O O . GLN A 1 256 ? 3.448 -6.488 10.823 1.00 62.09 256 GLN A O 1
ATOM 1805 N N . MET A 1 257 ? 4.199 -8.449 9.982 1.00 67.00 257 MET A N 1
ATOM 1806 C CA . MET A 1 257 ? 3.538 -9.316 10.961 1.00 67.00 257 MET A CA 1
ATOM 1807 C C . MET A 1 257 ? 4.037 -9.054 12.373 1.00 67.00 257 MET A C 1
ATOM 1809 O O . MET A 1 257 ? 3.220 -8.886 13.269 1.00 67.00 257 MET A O 1
ATOM 1813 N N . ASP A 1 258 ? 5.349 -8.985 12.583 1.00 68.06 258 ASP A N 1
ATOM 1814 C CA . ASP A 1 258 ? 5.930 -8.781 13.908 1.00 68.06 258 ASP A CA 1
ATOM 1815 C C . ASP A 1 258 ? 5.536 -7.419 14.475 1.00 68.06 258 ASP A C 1
ATOM 1817 O O . ASP A 1 258 ? 5.177 -7.312 15.646 1.00 68.06 258 ASP A O 1
ATOM 1821 N N . ARG A 1 259 ? 5.526 -6.368 13.646 1.00 66.06 259 ARG A N 1
ATOM 1822 C CA . ARG A 1 259 ? 5.054 -5.039 14.060 1.00 66.06 259 ARG A CA 1
ATOM 1823 C C . ARG A 1 259 ? 3.558 -5.032 14.356 1.00 66.06 259 ARG A C 1
ATOM 1825 O O . ARG A 1 259 ? 3.153 -4.418 15.344 1.00 66.06 259 ARG A O 1
ATOM 1832 N N . LEU A 1 260 ? 2.751 -5.687 13.522 1.00 64.56 260 LEU A N 1
ATOM 1833 C CA . LEU A 1 260 ? 1.309 -5.814 13.729 1.00 64.56 260 LEU A CA 1
ATOM 1834 C C . LEU A 1 260 ? 1.029 -6.562 15.037 1.00 64.56 260 LEU A C 1
ATOM 1836 O O . LEU A 1 260 ? 0.351 -6.032 15.913 1.00 64.56 260 LEU A O 1
ATOM 1840 N N . ASN A 1 261 ? 1.633 -7.737 15.207 1.00 69.31 261 ASN A N 1
ATOM 1841 C CA . ASN A 1 261 ? 1.517 -8.561 16.401 1.00 69.31 261 ASN A CA 1
ATOM 1842 C C . ASN A 1 261 ? 2.010 -7.821 17.637 1.00 69.31 261 ASN A C 1
ATOM 1844 O O . ASN A 1 261 ? 1.287 -7.794 18.620 1.00 69.31 261 ASN A O 1
ATOM 1848 N N . LYS A 1 262 ? 3.162 -7.144 17.587 1.00 71.25 262 LYS A N 1
ATOM 1849 C CA . LYS A 1 262 ? 3.659 -6.323 18.699 1.00 71.25 262 LYS A CA 1
ATOM 1850 C C . LYS A 1 262 ? 2.643 -5.261 19.119 1.00 71.25 262 LYS A C 1
ATOM 1852 O O . LYS A 1 262 ? 2.369 -5.113 20.303 1.00 71.25 262 LYS A O 1
ATOM 1857 N N . ARG A 1 263 ? 2.031 -4.552 18.165 1.00 64.69 263 ARG A N 1
ATOM 1858 C CA . ARG A 1 263 ? 1.010 -3.535 18.476 1.00 64.69 263 ARG A CA 1
ATOM 1859 C C . ARG A 1 263 ? -0.269 -4.124 19.073 1.00 64.69 263 ARG A C 1
ATOM 1861 O O . ARG A 1 263 ? -0.948 -3.420 19.824 1.00 64.69 263 ARG A O 1
ATOM 1868 N N . LEU A 1 264 ? -0.605 -5.364 18.723 1.00 60.44 264 LEU A N 1
ATOM 1869 C CA . LEU A 1 264 ? -1.750 -6.096 19.265 1.00 60.44 264 LEU A CA 1
ATOM 1870 C C . LEU A 1 264 ? -1.441 -6.653 20.669 1.00 60.44 264 LEU A C 1
ATOM 1872 O O . LEU A 1 264 ? -2.215 -6.432 21.599 1.00 60.44 264 LEU A O 1
ATOM 1876 N N . THR A 1 265 ? -0.284 -7.290 20.859 1.00 65.50 265 THR A N 1
ATOM 1877 C CA . THR A 1 265 ? 0.106 -7.939 22.121 1.00 65.50 265 THR A CA 1
ATOM 1878 C C . THR A 1 265 ? 0.490 -6.949 23.217 1.00 65.50 265 THR A C 1
ATOM 1880 O O . THR A 1 265 ? 0.186 -7.208 24.378 1.00 65.50 265 THR A O 1
ATOM 1883 N N . GLU A 1 266 ? 1.044 -5.776 22.877 1.00 64.06 266 GLU A N 1
ATOM 1884 C CA . GLU A 1 266 ? 1.273 -4.666 23.825 1.00 64.06 266 GLU A CA 1
ATOM 1885 C C . GLU A 1 266 ? -0.009 -4.238 24.569 1.00 64.06 266 GLU A C 1
ATOM 1887 O O . GLU A 1 266 ? 0.077 -3.586 25.606 1.00 64.06 266 GLU A O 1
ATOM 1892 N N . ASN A 1 267 ? -1.196 -4.609 24.069 1.00 53.47 267 ASN A N 1
ATOM 1893 C CA . ASN A 1 267 ? -2.493 -4.263 24.654 1.00 53.47 267 ASN A CA 1
ATOM 1894 C C . ASN A 1 267 ? -3.343 -5.492 25.042 1.00 53.47 267 ASN A C 1
ATOM 1896 O O . ASN A 1 267 ? -4.543 -5.349 25.273 1.00 53.47 267 ASN A O 1
ATOM 1900 N N . GLY A 1 268 ? -2.733 -6.681 25.136 1.00 49.09 268 GLY A N 1
ATOM 1901 C CA . GLY A 1 268 ? -3.382 -7.893 25.652 1.00 49.09 268 GLY A CA 1
ATOM 1902 C C . GLY A 1 268 ? -4.199 -8.707 24.642 1.00 49.09 268 GLY A C 1
ATOM 1903 O O . GLY A 1 268 ? -4.985 -9.551 25.064 1.00 49.09 268 GLY A O 1
ATOM 1904 N N . PHE A 1 269 ? -4.035 -8.481 23.333 1.00 51.38 269 PHE A N 1
ATOM 1905 C CA . PHE A 1 269 ? -4.692 -9.282 22.291 1.00 51.38 269 PHE A CA 1
ATOM 1906 C C . PHE A 1 269 ? -3.840 -10.484 21.857 1.00 51.38 269 PHE A C 1
ATOM 1908 O O . PHE A 1 269 ? -2.609 -10.410 21.851 1.00 51.38 269 PHE A O 1
ATOM 1915 N N . GLU A 1 270 ? -4.494 -11.585 21.468 1.00 47.94 270 GLU A N 1
ATOM 1916 C CA . GLU A 1 270 ? -3.815 -12.774 20.942 1.00 47.94 270 GLU A CA 1
ATOM 1917 C C . GLU A 1 270 ? -3.093 -12.479 19.618 1.00 47.94 270 GLU A C 1
ATOM 1919 O O . GLU A 1 270 ? -3.572 -11.722 18.769 1.00 47.94 270 GLU A O 1
ATOM 1924 N N . ALA A 1 271 ? -1.922 -13.094 19.441 1.00 42.84 271 ALA A N 1
ATOM 1925 C CA . ALA A 1 271 ? -1.131 -12.959 18.226 1.00 42.84 271 ALA A CA 1
ATOM 1926 C C . ALA A 1 271 ? -1.869 -13.560 17.022 1.00 42.84 271 ALA A C 1
ATOM 1928 O O . ALA A 1 271 ? -2.432 -14.655 17.088 1.00 42.84 271 ALA A O 1
ATOM 1929 N N . VAL A 1 272 ? -1.826 -12.865 15.888 1.00 51.03 272 VAL A N 1
ATOM 1930 C CA . VAL A 1 272 ? -2.476 -13.330 14.664 1.00 51.03 272 VAL A CA 1
ATOM 1931 C C . VAL A 1 272 ? -1.579 -14.375 14.007 1.00 51.03 272 VAL A C 1
ATOM 1933 O O . VAL A 1 272 ? -0.445 -14.083 13.618 1.00 51.03 272 VAL A O 1
ATOM 1936 N N . SER A 1 273 ? -2.090 -15.596 13.854 1.00 42.28 273 SER A N 1
ATOM 1937 C CA . SER A 1 273 ? -1.467 -16.621 13.017 1.00 42.28 273 SER A CA 1
ATOM 1938 C C . SER A 1 273 ? -2.003 -16.500 11.590 1.00 42.28 273 SER A C 1
ATOM 1940 O O . SER A 1 273 ? -3.193 -16.669 11.334 1.00 42.28 273 SER A O 1
ATOM 1942 N N . PHE A 1 274 ? -1.123 -16.182 10.641 1.00 45.12 274 PHE A N 1
ATOM 1943 C CA . PHE A 1 274 ? -1.458 -16.211 9.220 1.00 45.12 274 PHE A CA 1
ATOM 1944 C C . PHE A 1 274 ? -1.002 -17.553 8.656 1.00 45.12 274 PHE A C 1
ATOM 1946 O O . PHE A 1 274 ? 0.194 -17.807 8.511 1.00 45.12 274 PHE A O 1
ATOM 1953 N N . SER A 1 275 ? -1.948 -18.435 8.341 1.00 36.00 275 SER A N 1
ATOM 1954 C CA . SER A 1 275 ? -1.633 -19.634 7.571 1.00 36.00 275 SER A CA 1
ATOM 1955 C C . SER A 1 275 ? -1.391 -19.231 6.117 1.00 36.00 275 SER A C 1
ATOM 1957 O O . SER A 1 275 ? -2.328 -18.849 5.413 1.00 36.00 275 SER A O 1
ATOM 1959 N N . LYS A 1 276 ? -0.145 -19.358 5.643 1.00 38.34 276 LYS A N 1
ATOM 1960 C CA . LYS A 1 276 ? 0.132 -19.528 4.209 1.00 38.34 276 LYS A CA 1
ATOM 1961 C C . LYS A 1 276 ? -0.755 -20.703 3.762 1.00 38.34 276 LYS A C 1
ATOM 1963 O O . LYS A 1 276 ? -0.752 -21.741 4.425 1.00 38.34 276 LYS A O 1
ATOM 1968 N N . GLY A 1 277 ? -1.575 -20.519 2.723 1.00 29.34 277 GLY A N 1
ATOM 1969 C CA . GLY A 1 277 ? -2.359 -21.610 2.125 1.00 29.34 277 GLY A CA 1
A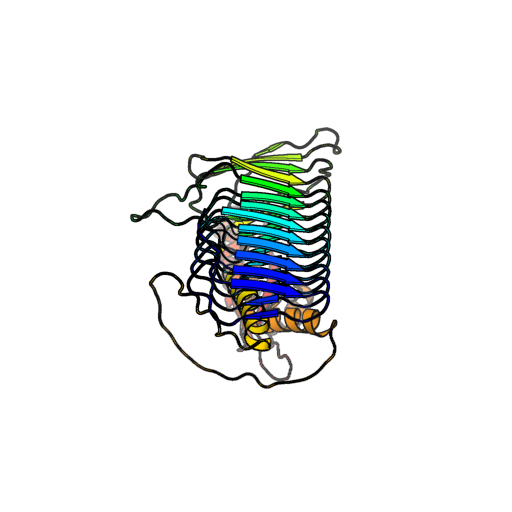TOM 1970 C C . GLY A 1 277 ? -1.499 -22.867 1.898 1.00 29.34 277 GLY A C 1
ATOM 1971 O O . GLY A 1 277 ? -0.269 -22.779 1.884 1.00 29.34 277 GLY A O 1
ATOM 1972 N N . PRO A 1 278 ? -2.122 -24.049 1.787 1.00 34.28 278 PRO A N 1
ATOM 1973 C CA . PRO A 1 278 ? -1.546 -25.306 2.249 1.00 34.28 278 PRO A CA 1
ATOM 1974 C C . PRO A 1 278 ? -0.248 -25.647 1.512 1.00 34.28 278 PRO A C 1
ATOM 1976 O O . PRO A 1 278 ? -0.240 -25.767 0.290 1.00 34.28 278 PRO A O 1
ATOM 1979 N N . GLY A 1 279 ? 0.835 -25.850 2.268 1.00 31.58 279 GLY A N 1
ATOM 1980 C CA . GLY A 1 279 ? 2.072 -26.430 1.742 1.00 31.58 279 GLY A CA 1
ATOM 1981 C C . GLY A 1 279 ? 3.362 -25.845 2.312 1.00 31.58 279 GLY A C 1
ATOM 1982 O O . GLY A 1 279 ? 4.070 -25.135 1.615 1.00 31.58 279 GLY A O 1
ATOM 1983 N N . SER A 1 280 ? 3.669 -26.158 3.570 1.00 28.14 280 SER A N 1
ATOM 1984 C CA . SER A 1 280 ? 4.926 -26.799 4.007 1.00 28.14 280 SER A CA 1
ATOM 1985 C C . SER A 1 280 ? 5.133 -26.502 5.489 1.00 28.14 280 SER A C 1
ATOM 1987 O O . SER A 1 280 ? 5.396 -25.364 5.880 1.00 28.14 280 SER A O 1
ATOM 1989 N N . GLY A 1 281 ? 5.007 -27.535 6.316 1.00 30.09 281 GLY A N 1
ATOM 1990 C CA . GLY A 1 281 ? 5.500 -27.479 7.680 1.00 30.09 281 GLY A CA 1
ATOM 1991 C C . GLY A 1 281 ? 7.024 -27.503 7.685 1.00 30.09 281 GLY A C 1
ATOM 1992 O O . GLY A 1 281 ? 7.632 -28.295 6.975 1.00 30.09 281 GLY A O 1
ATOM 1993 N N . SER A 1 282 ? 7.623 -26.653 8.511 1.00 27.22 282 SER A N 1
ATOM 1994 C CA . SER A 1 282 ? 8.755 -27.038 9.352 1.00 27.22 282 SER A CA 1
ATOM 1995 C C . SER A 1 282 ? 8.932 -25.983 10.440 1.00 27.22 282 SER A C 1
ATOM 1997 O O . SER A 1 282 ? 9.294 -24.841 10.177 1.00 27.22 282 SER A O 1
ATOM 1999 N N . SER A 1 283 ? 8.653 -26.390 11.673 1.00 33.59 283 SER A N 1
ATOM 2000 C CA . SER A 1 283 ? 9.109 -25.766 12.917 1.00 33.59 283 SER A CA 1
ATOM 2001 C C . SER A 1 283 ? 10.640 -25.758 13.020 1.00 33.59 283 SER A C 1
ATOM 2003 O O . SER A 1 283 ? 11.241 -26.670 12.454 1.00 33.59 283 SER A O 1
ATOM 2005 N N . ILE A 1 284 ? 11.222 -24.793 13.765 1.00 29.17 284 ILE A N 1
ATOM 2006 C CA . ILE A 1 284 ? 12.489 -24.806 14.570 1.00 29.17 284 ILE A CA 1
ATOM 2007 C C . ILE A 1 284 ? 12.891 -23.329 14.904 1.00 29.17 284 ILE A C 1
ATOM 2009 O O . ILE A 1 284 ? 12.618 -22.457 14.083 1.00 29.17 284 ILE A O 1
ATOM 2013 N N . PRO A 1 285 ? 13.462 -22.984 16.086 1.00 34.03 285 PRO A N 1
ATOM 2014 C CA . PRO A 1 285 ? 12.763 -22.722 17.342 1.00 34.03 285 PRO A CA 1
ATOM 2015 C C . PRO A 1 285 ? 12.936 -21.266 17.846 1.00 34.03 285 PRO A C 1
ATOM 2017 O O . PRO A 1 285 ? 13.715 -20.464 17.335 1.00 34.03 285 PRO A O 1
ATOM 2020 N N . THR A 1 286 ? 12.182 -20.964 18.897 1.00 38.41 286 THR A N 1
ATOM 2021 C CA . THR A 1 286 ? 12.158 -19.751 19.718 1.00 38.41 286 THR A CA 1
ATOM 2022 C C . THR A 1 286 ? 13.487 -19.474 20.435 1.00 38.41 286 THR A C 1
ATOM 2024 O O . THR A 1 286 ? 13.897 -20.296 21.242 1.00 38.41 286 THR A O 1
ATOM 2027 N N . GLU A 1 287 ? 14.115 -18.320 20.176 1.00 30.00 287 GLU A N 1
ATOM 2028 C CA . GLU A 1 287 ? 14.648 -17.360 21.172 1.00 30.00 287 GLU A CA 1
ATOM 2029 C C . GLU A 1 287 ? 15.474 -16.254 20.484 1.00 30.00 287 GLU A C 1
ATOM 2031 O O . GLU A 1 287 ? 16.445 -16.521 19.779 1.00 30.00 287 GLU A O 1
ATOM 2036 N N . MET A 1 288 ? 15.126 -14.991 20.742 1.00 28.03 288 MET A N 1
ATOM 2037 C CA . MET A 1 288 ? 16.046 -13.853 20.643 1.00 28.03 288 MET A CA 1
ATOM 2038 C C . MET A 1 288 ? 16.032 -13.116 21.990 1.00 28.03 288 MET A C 1
ATOM 2040 O O . MET A 1 288 ? 14.953 -12.952 22.565 1.00 28.03 288 MET A O 1
ATOM 2044 N N . PRO A 1 289 ? 17.187 -12.650 22.496 1.00 31.30 289 PRO A N 1
ATOM 2045 C CA . PRO A 1 289 ? 17.260 -11.908 23.748 1.00 31.30 289 PRO A CA 1
ATOM 2046 C C . PRO A 1 289 ? 16.842 -10.438 23.547 1.00 31.30 289 PRO A C 1
ATOM 2048 O O . PRO A 1 289 ? 17.047 -9.860 22.481 1.00 31.30 289 PRO A O 1
ATOM 2051 N N . ALA A 1 290 ? 16.284 -9.817 24.588 1.00 33.41 290 ALA A N 1
ATOM 2052 C CA . ALA A 1 290 ? 16.140 -8.355 24.724 1.00 33.41 290 ALA A CA 1
ATOM 2053 C C . ALA A 1 290 ? 17.392 -7.766 25.440 1.00 33.41 290 ALA A C 1
ATOM 2055 O O . ALA A 1 290 ? 18.176 -8.581 25.933 1.00 33.41 290 ALA A O 1
ATOM 2056 N N . PRO A 1 291 ? 17.606 -6.434 25.641 1.00 47.34 291 PRO A N 1
ATOM 2057 C CA . PRO A 1 291 ? 16.893 -5.212 25.208 1.00 47.34 291 PRO A CA 1
ATOM 2058 C C . PRO A 1 291 ? 17.818 -4.010 24.776 1.00 47.34 291 PRO A C 1
ATOM 2060 O O . PRO A 1 291 ? 19.042 -4.108 24.748 1.00 47.34 291 PRO A O 1
ATOM 2063 N N . SER A 1 292 ? 17.197 -2.827 24.600 1.00 27.67 292 SER A N 1
ATOM 2064 C CA . SER A 1 292 ? 17.690 -1.449 24.888 1.00 27.67 292 SER A CA 1
ATOM 2065 C C . SER A 1 292 ? 18.152 -0.516 23.744 1.00 27.67 292 SER A C 1
ATOM 2067 O O . SER A 1 292 ? 18.435 -0.925 22.625 1.00 27.67 292 SER A O 1
ATOM 2069 N N . GLU A 1 293 ? 18.041 0.785 24.030 1.00 31.77 293 GLU A N 1
ATOM 2070 C CA . GLU A 1 293 ? 17.722 1.904 23.137 1.00 31.77 293 GLU A CA 1
ATOM 2071 C C . GLU A 1 293 ? 18.908 2.515 22.370 1.00 31.77 293 GLU A C 1
ATOM 2073 O O . GLU A 1 293 ? 19.922 2.882 22.954 1.00 31.77 293 GLU A O 1
ATOM 2078 N N . THR A 1 294 ? 18.711 2.780 21.074 1.00 30.17 294 THR A N 1
ATOM 2079 C CA . THR A 1 294 ? 19.095 4.038 20.389 1.00 30.17 294 THR A CA 1
ATOM 2080 C C . THR A 1 294 ? 18.382 4.070 19.034 1.00 30.17 294 THR A C 1
ATOM 2082 O O . THR A 1 294 ? 18.649 3.268 18.147 1.00 30.17 294 THR A O 1
ATOM 2085 N N . LYS A 1 295 ? 17.361 4.926 18.902 1.00 40.69 295 LYS A N 1
ATOM 2086 C CA . LYS A 1 295 ? 16.190 4.693 18.032 1.00 40.69 295 LYS A CA 1
ATOM 2087 C C . LYS A 1 295 ? 16.325 5.109 16.556 1.00 40.69 295 LYS A C 1
ATOM 2089 O O . LYS A 1 295 ? 15.302 5.148 15.877 1.00 40.69 295 LYS A O 1
ATOM 2094 N N . THR A 1 296 ? 17.532 5.335 16.032 1.00 37.34 296 THR A N 1
ATOM 2095 C CA . THR A 1 296 ? 17.688 5.738 14.615 1.00 37.34 296 THR A CA 1
ATOM 2096 C C . THR A 1 296 ? 18.890 5.110 13.898 1.00 37.34 296 THR A C 1
ATOM 2098 O O . THR A 1 296 ? 18.748 4.753 12.736 1.00 37.34 296 THR A O 1
ATOM 2101 N N . ASP A 1 297 ? 20.006 4.826 14.578 1.00 42.62 297 ASP A N 1
ATOM 2102 C CA . ASP A 1 297 ? 21.181 4.179 13.948 1.00 42.62 297 ASP A CA 1
ATOM 2103 C C . ASP A 1 297 ? 21.087 2.652 13.866 1.00 42.62 297 ASP A C 1
ATOM 2105 O O . ASP A 1 297 ? 21.795 2.003 13.089 1.00 42.62 297 ASP A O 1
ATOM 2109 N N . TRP A 1 298 ? 20.190 2.052 14.648 1.00 38.59 298 TRP A N 1
ATOM 2110 C CA . TRP A 1 298 ? 20.059 0.603 14.684 1.00 38.59 298 TRP A CA 1
ATOM 2111 C C . TRP A 1 298 ? 19.404 0.041 13.421 1.00 38.59 298 TRP A C 1
ATOM 2113 O O . TRP A 1 298 ? 19.718 -1.082 13.079 1.00 38.59 298 TRP A O 1
ATOM 2123 N N . LEU A 1 299 ? 18.534 0.781 12.719 1.00 34.66 299 LEU A N 1
ATOM 2124 C CA . LEU A 1 299 ? 17.836 0.295 11.517 1.00 34.66 299 LEU A CA 1
ATOM 2125 C C . LEU A 1 299 ? 18.757 0.254 10.292 1.00 34.66 299 LEU A C 1
ATOM 2127 O O . LEU A 1 299 ? 18.719 -0.727 9.563 1.00 34.66 299 LEU A O 1
ATOM 2131 N N . GLU A 1 300 ? 19.626 1.251 10.117 1.00 41.50 300 GLU A N 1
ATOM 2132 C CA . GLU A 1 300 ? 20.698 1.241 9.107 1.00 41.50 300 GLU A CA 1
ATOM 2133 C C . GLU A 1 300 ? 21.744 0.168 9.443 1.00 41.50 300 GLU A C 1
ATOM 2135 O O . GLU A 1 300 ? 22.067 -0.679 8.614 1.00 41.50 300 GLU A O 1
ATOM 2140 N N . SER A 1 301 ? 22.188 0.105 10.706 1.00 38.91 301 SER A N 1
ATOM 2141 C CA . SER A 1 301 ? 23.128 -0.929 11.164 1.00 38.91 301 SER A CA 1
ATOM 2142 C C . SER A 1 301 ? 22.537 -2.338 11.073 1.00 38.91 301 SER A C 1
ATOM 2144 O O . SER A 1 301 ? 23.260 -3.290 10.796 1.00 38.91 301 SER A O 1
ATOM 2146 N N . TRP A 1 302 ? 21.227 -2.487 11.279 1.00 38.56 302 TRP A N 1
ATOM 2147 C CA . TRP A 1 302 ? 20.491 -3.745 11.165 1.00 38.56 302 TRP A CA 1
ATOM 2148 C C . TRP A 1 302 ? 20.187 -4.104 9.715 1.00 38.56 302 TRP A C 1
ATOM 2150 O O . TRP A 1 302 ? 20.293 -5.278 9.406 1.00 38.56 302 TRP A O 1
ATOM 2160 N N . LEU A 1 303 ? 19.903 -3.154 8.817 1.00 36.84 303 LEU A N 1
ATOM 2161 C CA . LEU A 1 303 ? 19.788 -3.398 7.372 1.00 36.84 303 LEU A CA 1
ATOM 2162 C C . LEU A 1 303 ? 21.128 -3.857 6.788 1.00 36.84 303 LEU A C 1
ATOM 2164 O O . LEU A 1 303 ? 21.164 -4.854 6.072 1.00 36.84 303 LEU A O 1
ATOM 2168 N N . VAL A 1 304 ? 22.233 -3.222 7.192 1.00 39.62 304 VAL A N 1
ATOM 2169 C CA . VAL A 1 304 ? 23.598 -3.635 6.830 1.00 39.62 304 VAL A CA 1
ATOM 2170 C C . VAL A 1 304 ? 23.936 -5.010 7.424 1.00 39.62 304 VAL A C 1
ATOM 2172 O O . VAL A 1 304 ? 24.451 -5.876 6.718 1.00 39.62 304 VAL A O 1
ATOM 2175 N N . ASN A 1 305 ? 23.588 -5.285 8.689 1.00 38.69 305 ASN A N 1
ATOM 2176 C CA . ASN A 1 305 ? 23.798 -6.617 9.278 1.00 38.69 305 ASN A CA 1
ATOM 2177 C C . ASN A 1 305 ? 22.854 -7.691 8.706 1.00 38.69 305 ASN A C 1
ATOM 2179 O O . ASN A 1 305 ? 23.241 -8.859 8.645 1.00 38.69 305 ASN A O 1
ATOM 2183 N N . LEU A 1 306 ? 21.638 -7.335 8.277 1.00 34.44 306 LEU A N 1
ATOM 2184 C CA . LEU A 1 306 ? 20.720 -8.240 7.581 1.00 34.44 306 LEU A CA 1
ATOM 2185 C C . LEU A 1 306 ? 21.254 -8.569 6.196 1.00 34.44 306 LEU A C 1
ATOM 2187 O O . LEU A 1 306 ? 21.179 -9.722 5.789 1.00 34.44 306 LEU A O 1
ATOM 2191 N N . GLU A 1 307 ? 21.837 -7.596 5.500 1.00 34.88 307 GLU A N 1
ATOM 2192 C CA . GLU A 1 307 ? 22.481 -7.805 4.207 1.00 34.88 307 GLU A CA 1
ATOM 2193 C C . GLU A 1 307 ? 23.691 -8.751 4.335 1.00 34.88 307 GLU A C 1
ATOM 2195 O O . GLU A 1 307 ? 23.845 -9.668 3.524 1.00 34.88 307 GLU A O 1
ATOM 2200 N N . ILE A 1 308 ? 24.463 -8.634 5.426 1.00 37.47 308 ILE A N 1
ATOM 2201 C CA . ILE A 1 308 ? 25.569 -9.546 5.789 1.00 37.47 308 ILE A CA 1
ATOM 2202 C C . ILE A 1 308 ? 25.063 -10.946 6.187 1.00 37.47 308 ILE A C 1
ATOM 2204 O O . ILE A 1 308 ? 25.708 -11.952 5.887 1.00 37.47 308 ILE A O 1
ATOM 2208 N N . THR A 1 309 ? 23.906 -11.035 6.847 1.00 32.16 309 THR A N 1
ATOM 2209 C CA . THR A 1 309 ? 23.368 -12.299 7.382 1.00 32.16 309 THR A CA 1
ATOM 2210 C C . THR A 1 309 ? 22.546 -13.083 6.347 1.00 32.16 309 THR A C 1
ATOM 2212 O O . THR A 1 309 ? 22.500 -14.310 6.422 1.00 32.16 309 THR A O 1
ATOM 2215 N N . PHE A 1 310 ? 21.949 -12.421 5.346 1.00 33.62 310 PHE A N 1
ATOM 2216 C CA . PHE A 1 310 ? 21.084 -13.067 4.345 1.00 33.62 310 PHE A CA 1
ATOM 2217 C C . PHE A 1 310 ? 21.752 -13.388 2.998 1.00 33.62 310 PHE A C 1
ATOM 2219 O O . PHE A 1 310 ? 21.273 -14.288 2.310 1.00 33.62 310 PHE A O 1
ATOM 2226 N N . ARG A 1 311 ? 22.850 -12.728 2.593 1.00 38.16 311 ARG A N 1
ATOM 2227 C CA . ARG A 1 311 ? 23.463 -12.972 1.264 1.00 38.16 311 ARG A CA 1
ATOM 2228 C C . ARG A 1 311 ? 24.438 -14.146 1.187 1.00 38.16 311 ARG A C 1
ATOM 2230 O O . ARG A 1 311 ? 24.940 -14.441 0.105 1.00 38.16 311 ARG A O 1
ATOM 2237 N N . GLY A 1 312 ? 24.775 -14.786 2.303 1.00 35.25 312 GLY A N 1
ATOM 2238 C CA . GLY A 1 312 ? 25.880 -15.751 2.349 1.00 35.25 312 GLY A CA 1
ATOM 2239 C C . GLY A 1 312 ? 27.264 -15.106 2.189 1.00 35.25 312 GLY A C 1
ATOM 2240 O O . GLY A 1 312 ? 28.235 -15.687 2.665 1.00 35.25 312 GLY A O 1
ATOM 2241 N N . GLY A 1 313 ? 27.357 -13.879 1.653 1.00 50.59 313 GLY A N 1
ATOM 2242 C CA . GLY A 1 313 ? 28.593 -13.123 1.513 1.00 50.59 313 GLY A CA 1
ATOM 2243 C C . GLY A 1 313 ? 28.446 -11.621 1.247 1.00 50.59 313 GLY A C 1
ATOM 2244 O O . GLY A 1 313 ? 27.392 -11.150 0.824 1.00 50.59 313 GLY A O 1
ATOM 2245 N N . ILE A 1 314 ? 29.526 -10.875 1.488 1.00 57.19 314 ILE A N 1
ATOM 2246 C CA . ILE A 1 314 ? 29.649 -9.425 1.259 1.00 57.19 314 ILE A CA 1
ATOM 2247 C C . ILE A 1 314 ? 29.877 -9.115 -0.224 1.00 57.19 314 ILE A C 1
ATOM 2249 O O . ILE A 1 314 ? 30.588 -9.850 -0.899 1.00 57.19 314 ILE A O 1
ATOM 2253 N N . THR A 1 315 ? 29.288 -8.040 -0.757 1.00 55.66 315 THR A N 1
ATOM 2254 C CA . THR A 1 315 ? 29.642 -7.565 -2.107 1.00 55.66 315 THR A CA 1
ATOM 2255 C C . THR A 1 315 ? 30.867 -6.667 -1.993 1.00 55.66 315 THR A C 1
ATOM 2257 O O . THR A 1 315 ? 30.800 -5.642 -1.322 1.00 55.66 315 THR A O 1
ATOM 2260 N N . GLU A 1 316 ? 31.985 -7.075 -2.587 1.00 67.69 316 GLU A N 1
ATOM 2261 C CA . GLU A 1 316 ? 33.256 -6.343 -2.520 1.00 67.69 316 GLU A CA 1
ATOM 2262 C C . GLU A 1 316 ? 33.581 -5.756 -3.895 1.00 67.69 316 GLU A C 1
ATOM 2264 O O . GLU A 1 316 ? 33.348 -6.397 -4.931 1.00 67.69 316 GLU A O 1
ATOM 2269 N N . ASP A 1 317 ? 34.099 -4.528 -3.897 1.00 72.88 317 ASP A N 1
ATOM 2270 C CA . ASP A 1 317 ? 34.538 -3.855 -5.115 1.00 72.88 317 ASP A CA 1
ATOM 2271 C C . ASP A 1 317 ? 35.590 -4.713 -5.856 1.00 72.88 317 ASP A C 1
ATOM 2273 O O . ASP A 1 317 ? 36.402 -5.380 -5.198 1.00 72.88 317 ASP A O 1
ATOM 2277 N N . PRO A 1 318 ? 35.586 -4.753 -7.205 1.00 73.44 318 PRO A N 1
ATOM 2278 C CA . PRO A 1 318 ? 36.529 -5.563 -7.977 1.00 73.44 318 PRO A CA 1
ATOM 2279 C C . PRO A 1 318 ? 38.002 -5.343 -7.608 1.00 73.44 318 PRO A C 1
ATOM 2281 O O . PRO A 1 318 ? 38.779 -6.302 -7.632 1.00 73.44 318 PRO A O 1
ATOM 2284 N N . ASP A 1 319 ? 38.388 -4.121 -7.235 1.00 72.81 319 ASP A N 1
ATOM 2285 C CA . ASP A 1 319 ? 39.781 -3.784 -6.929 1.00 72.81 319 ASP A CA 1
ATOM 2286 C C . ASP A 1 319 ? 40.218 -4.327 -5.563 1.00 72.81 319 ASP A C 1
ATOM 2288 O O . ASP A 1 319 ? 41.353 -4.782 -5.387 1.00 72.81 319 ASP A O 1
ATOM 2292 N N . ASP A 1 320 ? 39.309 -4.338 -4.590 1.00 75.75 320 ASP A N 1
ATOM 2293 C CA . ASP A 1 320 ? 39.561 -4.903 -3.264 1.00 75.75 320 ASP A CA 1
ATOM 2294 C C . ASP A 1 320 ? 39.523 -6.433 -3.289 1.00 75.75 320 ASP A C 1
ATOM 2296 O O . ASP A 1 320 ? 40.366 -7.088 -2.664 1.00 75.75 320 ASP A O 1
ATOM 2300 N N . PHE A 1 321 ? 38.646 -7.010 -4.113 1.00 81.25 321 PHE A N 1
ATOM 2301 C CA . PHE A 1 321 ? 38.624 -8.445 -4.371 1.00 81.25 321 PHE A CA 1
ATOM 2302 C C . PHE A 1 321 ? 39.933 -8.935 -5.012 1.00 81.25 321 PHE A C 1
ATOM 2304 O O . PHE A 1 321 ? 40.485 -9.960 -4.600 1.00 81.25 321 PHE A O 1
ATOM 2311 N N . GLN A 1 322 ? 40.487 -8.190 -5.978 1.00 78.81 322 GLN A N 1
ATOM 2312 C CA . GLN A 1 322 ? 41.758 -8.549 -6.618 1.00 78.81 322 GLN A CA 1
ATOM 2313 C C . GLN A 1 322 ? 42.925 -8.622 -5.627 1.00 78.81 322 GLN A C 1
ATOM 2315 O O . GLN A 1 322 ? 43.751 -9.530 -5.728 1.00 78.81 322 GLN A O 1
ATOM 2320 N N . LYS A 1 323 ? 42.970 -7.743 -4.616 1.00 82.12 323 LYS A N 1
ATOM 2321 C CA . LYS A 1 323 ? 44.016 -7.757 -3.573 1.00 82.12 323 LYS A CA 1
ATOM 2322 C C . LYS A 1 323 ? 43.990 -9.027 -2.714 1.00 82.12 323 LYS A C 1
ATOM 2324 O O . LYS A 1 323 ? 44.983 -9.341 -2.055 1.00 82.12 323 LYS A O 1
ATOM 2329 N N . ARG A 1 324 ? 42.874 -9.766 -2.701 1.00 80.50 324 ARG A N 1
ATOM 2330 C CA . ARG A 1 324 ? 42.733 -11.027 -1.955 1.00 80.50 324 ARG A CA 1
ATOM 2331 C C . ARG A 1 324 ? 43.202 -12.248 -2.732 1.00 80.50 324 ARG A C 1
ATOM 2333 O O . ARG A 1 324 ? 43.421 -13.285 -2.100 1.00 80.50 324 ARG A O 1
ATOM 2340 N N . LEU A 1 325 ? 43.324 -12.166 -4.057 1.00 84.62 325 LEU A N 1
ATOM 2341 C CA . LEU A 1 325 ? 43.697 -13.301 -4.897 1.00 84.62 325 LEU A CA 1
ATOM 2342 C C . LEU A 1 325 ? 45.149 -13.715 -4.620 1.00 84.62 325 LEU A C 1
ATOM 2344 O O . LEU A 1 325 ? 46.083 -12.931 -4.749 1.00 84.62 325 LEU A O 1
ATOM 2348 N N . VAL A 1 326 ? 45.331 -14.976 -4.232 1.00 86.12 326 VAL A N 1
ATOM 2349 C CA . VAL A 1 326 ? 46.641 -15.586 -3.949 1.00 86.12 326 VAL A CA 1
ATOM 2350 C C . VAL A 1 326 ? 47.129 -16.383 -5.154 1.00 86.12 326 VAL A C 1
ATOM 2352 O O . VAL A 1 326 ? 48.313 -16.365 -5.470 1.00 86.12 326 VAL A O 1
ATOM 2355 N N . ASN A 1 327 ? 46.216 -17.068 -5.843 1.00 85.31 327 ASN A N 1
ATOM 2356 C CA . ASN A 1 327 ? 46.504 -17.789 -7.076 1.00 85.31 327 ASN A CA 1
ATOM 2357 C C . ASN A 1 327 ? 45.414 -17.461 -8.094 1.00 85.31 327 ASN A C 1
ATOM 2359 O O . ASN A 1 327 ? 44.251 -17.764 -7.842 1.00 85.31 327 ASN A O 1
ATOM 2363 N N . PHE A 1 328 ? 45.771 -16.828 -9.210 1.00 88.00 328 PHE A N 1
ATOM 2364 C CA . PHE A 1 328 ? 44.814 -16.364 -10.218 1.00 88.00 328 PHE A CA 1
ATOM 2365 C C . PHE A 1 328 ? 45.403 -16.458 -11.637 1.00 88.00 328 PHE A C 1
ATOM 2367 O O . PHE A 1 328 ? 45.767 -15.450 -12.245 1.00 88.00 328 PHE A O 1
ATOM 2374 N N . PRO A 1 329 ? 45.551 -17.673 -12.197 1.00 86.94 329 PRO A N 1
ATOM 2375 C CA . PRO A 1 329 ? 46.022 -17.827 -13.570 1.00 86.94 329 PRO A CA 1
ATOM 2376 C C . PRO A 1 329 ? 45.111 -17.077 -14.552 1.00 86.94 329 PRO A C 1
ATOM 2378 O O . PRO A 1 329 ? 43.882 -17.078 -14.415 1.00 86.94 329 PRO A O 1
ATOM 2381 N N . LYS A 1 330 ? 45.724 -16.434 -15.552 1.00 85.25 330 LYS A N 1
ATOM 2382 C CA . LYS A 1 330 ? 45.000 -15.794 -16.658 1.00 85.25 330 LYS A CA 1
ATOM 2383 C C . LYS A 1 330 ? 44.336 -16.863 -17.539 1.00 85.25 330 LYS A C 1
ATOM 2385 O O . LYS A 1 330 ? 44.897 -17.952 -17.682 1.00 85.25 330 LYS A O 1
ATOM 2390 N N . PRO A 1 331 ? 43.175 -16.575 -18.150 1.00 87.62 331 PRO A N 1
ATOM 2391 C CA . PRO A 1 331 ? 42.527 -17.518 -19.049 1.00 87.62 331 PRO A CA 1
ATOM 2392 C C . PRO A 1 331 ? 43.393 -17.796 -20.274 1.00 87.62 331 PRO A C 1
ATOM 2394 O O . PRO A 1 331 ? 43.957 -16.883 -20.877 1.00 87.62 331 PRO A O 1
ATOM 2397 N N . SER A 1 332 ? 43.483 -19.072 -20.644 1.00 84.81 332 SER A N 1
ATOM 2398 C CA . SER A 1 332 ? 44.099 -19.474 -21.905 1.00 84.81 332 SER A CA 1
ATOM 2399 C C . SER A 1 332 ? 43.170 -19.102 -23.057 1.00 84.81 332 SER A C 1
ATOM 2401 O O . SER A 1 332 ? 41.967 -19.352 -22.986 1.00 84.81 332 SER A O 1
ATOM 2403 N N . TYR A 1 333 ? 43.716 -18.497 -24.108 1.00 84.56 333 TYR A N 1
ATOM 2404 C CA . TYR A 1 333 ? 42.935 -18.093 -25.270 1.00 84.56 333 TYR A CA 1
ATOM 2405 C C . TYR A 1 333 ? 42.527 -19.335 -26.084 1.00 84.56 333 TYR A C 1
ATOM 2407 O O . TYR A 1 333 ? 43.408 -20.070 -26.539 1.00 84.56 333 TYR A O 1
ATOM 2415 N N . PRO A 1 334 ? 41.227 -19.605 -26.304 1.00 83.56 334 PRO A N 1
ATOM 2416 C CA . PRO A 1 334 ? 40.802 -20.788 -27.049 1.00 83.56 334 PRO A CA 1
ATOM 2417 C C . PRO A 1 334 ? 41.315 -20.774 -28.489 1.00 83.56 334 PRO A C 1
ATOM 2419 O O . PRO A 1 334 ? 41.068 -19.823 -29.228 1.00 83.56 334 PRO A O 1
ATOM 2422 N N . ALA A 1 335 ? 41.955 -21.862 -28.932 1.00 80.81 335 ALA A N 1
ATOM 2423 C CA . ALA A 1 335 ? 42.501 -21.969 -30.290 1.00 80.81 335 ALA A CA 1
ATOM 2424 C C . ALA A 1 335 ? 41.438 -21.749 -31.386 1.00 80.81 335 ALA A C 1
ATOM 2426 O O . ALA A 1 335 ? 41.741 -21.211 -32.449 1.00 80.81 335 ALA A O 1
ATOM 2427 N N . LEU A 1 336 ? 40.184 -22.136 -31.122 1.00 74.81 336 LEU A N 1
ATOM 2428 C CA . LEU A 1 336 ? 39.059 -21.897 -32.028 1.00 74.81 336 LEU A CA 1
ATOM 2429 C C . LEU A 1 336 ? 38.706 -20.404 -32.117 1.00 74.81 336 LEU A C 1
ATOM 2431 O O . LEU A 1 336 ? 38.562 -19.886 -33.220 1.00 74.81 336 LEU A O 1
ATOM 2435 N N . ALA A 1 337 ? 38.640 -19.707 -30.977 1.00 79.56 337 ALA A N 1
ATOM 2436 C CA . ALA A 1 337 ? 38.395 -18.265 -30.928 1.00 79.56 337 ALA A CA 1
ATOM 2437 C C . ALA A 1 337 ? 39.544 -17.476 -31.577 1.00 79.56 337 ALA A C 1
ATOM 2439 O O . ALA A 1 337 ? 39.299 -16.498 -32.277 1.00 79.56 337 ALA A O 1
ATOM 2440 N N . GLN A 1 338 ? 40.787 -17.949 -31.419 1.00 80.62 338 GLN A N 1
ATOM 2441 C CA . GLN A 1 338 ? 41.969 -17.342 -32.030 1.00 80.62 338 GLN A CA 1
ATOM 2442 C C . GLN A 1 338 ? 41.938 -17.455 -33.557 1.00 80.62 338 GLN A C 1
ATOM 2444 O O . GLN A 1 338 ? 42.159 -16.469 -34.254 1.00 80.62 338 GLN A O 1
ATOM 2449 N N . ARG A 1 339 ? 41.612 -18.642 -34.086 1.00 77.25 339 ARG A N 1
ATOM 2450 C CA . ARG A 1 339 ? 41.443 -18.864 -35.534 1.00 77.25 339 ARG A CA 1
ATOM 2451 C C . ARG A 1 339 ? 40.267 -18.078 -36.116 1.00 77.25 339 ARG A C 1
ATOM 2453 O O . ARG A 1 339 ? 40.318 -17.706 -37.282 1.00 77.25 339 ARG A O 1
ATOM 2460 N N . ALA A 1 340 ? 39.228 -17.843 -35.316 1.00 78.25 340 ALA A N 1
ATOM 2461 C CA . ALA A 1 340 ? 38.039 -17.087 -35.701 1.00 78.25 340 ALA A CA 1
ATOM 2462 C C . ALA A 1 340 ? 38.173 -15.563 -35.501 1.00 78.25 340 ALA A C 1
ATOM 2464 O O . ALA A 1 340 ? 37.255 -14.831 -35.855 1.00 78.25 340 ALA A O 1
ATOM 2465 N N . GLY A 1 341 ? 39.285 -15.073 -34.939 1.00 79.31 341 GLY A N 1
ATOM 2466 C CA . GLY A 1 341 ? 39.505 -13.640 -34.717 1.00 79.31 341 GLY A CA 1
ATOM 2467 C C . GLY A 1 341 ? 38.629 -13.007 -33.623 1.00 79.31 341 GLY A C 1
ATOM 2468 O O . GLY A 1 341 ? 38.471 -11.789 -33.608 1.00 79.31 341 GLY A O 1
ATOM 2469 N N . LEU A 1 342 ? 38.032 -13.802 -32.729 1.00 76.31 342 LEU A N 1
ATOM 2470 C CA . LEU A 1 342 ? 37.027 -13.337 -31.763 1.00 76.31 342 LEU A CA 1
ATOM 2471 C C . LEU A 1 342 ? 37.659 -12.619 -30.567 1.00 76.31 342 LEU A C 1
ATOM 2473 O O . LEU A 1 342 ? 38.201 -13.264 -29.680 1.00 76.31 342 LEU A O 1
ATOM 2477 N N . GLN A 1 343 ? 37.522 -11.299 -30.490 1.00 77.81 343 GLN A N 1
ATOM 2478 C CA . GLN A 1 343 ? 37.969 -10.481 -29.357 1.00 77.81 343 GLN A CA 1
ATOM 2479 C C . GLN A 1 343 ? 36.778 -9.928 -28.573 1.00 77.81 343 GLN A C 1
ATOM 2481 O O . GLN A 1 343 ? 35.688 -9.772 -29.121 1.00 77.81 343 GLN A O 1
ATOM 2486 N N . GLY A 1 344 ? 36.979 -9.593 -27.299 1.00 78.50 344 GLY A N 1
ATOM 2487 C CA . GLY A 1 344 ? 35.915 -8.982 -26.510 1.00 78.50 344 GLY A CA 1
ATOM 2488 C C . GLY A 1 344 ? 36.129 -9.025 -25.005 1.00 78.50 344 GLY A C 1
ATOM 2489 O O . GLY A 1 344 ? 37.088 -9.609 -24.490 1.00 78.50 344 GLY A O 1
ATOM 2490 N N . ILE A 1 345 ? 35.199 -8.384 -24.303 1.00 81.00 345 ILE A N 1
ATOM 2491 C CA . ILE A 1 345 ? 35.170 -8.322 -22.845 1.00 81.00 345 ILE A CA 1
ATOM 2492 C C . ILE A 1 345 ? 34.260 -9.432 -22.320 1.00 81.00 345 ILE A C 1
ATOM 2494 O O . ILE A 1 345 ? 33.136 -9.597 -22.788 1.00 81.00 345 ILE A O 1
ATOM 2498 N N . VAL A 1 346 ? 34.734 -10.167 -21.317 1.00 82.69 346 VAL A N 1
ATOM 2499 C CA . VAL A 1 346 ? 33.936 -11.140 -20.566 1.00 82.69 346 VAL A CA 1
ATOM 2500 C C . VAL A 1 346 ? 33.826 -10.674 -19.120 1.00 82.69 346 VAL A C 1
ATOM 2502 O O . VAL A 1 346 ? 34.841 -10.486 -18.450 1.00 82.69 346 VAL A O 1
ATOM 2505 N N . ARG A 1 347 ? 32.602 -10.519 -18.614 1.00 81.12 347 ARG A N 1
ATOM 2506 C CA . ARG A 1 347 ? 32.316 -10.142 -17.225 1.00 81.12 347 ARG A CA 1
ATOM 2507 C C . ARG A 1 347 ? 31.612 -11.275 -16.503 1.00 81.12 347 ARG A C 1
ATOM 2509 O O . ARG A 1 347 ? 30.535 -11.720 -16.904 1.00 81.12 347 ARG A O 1
ATOM 2516 N N . LEU A 1 348 ? 32.214 -11.711 -15.406 1.00 82.00 348 LEU A N 1
ATOM 2517 C CA . LEU A 1 348 ? 31.713 -12.785 -14.559 1.00 82.00 348 LEU A CA 1
ATOM 2518 C C . LEU A 1 348 ? 31.431 -12.246 -13.161 1.00 82.00 348 LEU A C 1
ATOM 2520 O O . LEU A 1 348 ? 32.266 -11.561 -12.578 1.00 82.00 348 LEU A O 1
ATOM 2524 N N . GLN A 1 349 ? 30.282 -12.599 -12.599 1.00 77.75 349 GLN A N 1
ATOM 2525 C CA . GLN A 1 349 ? 30.057 -12.507 -11.165 1.00 77.75 349 GLN A CA 1
ATOM 2526 C C . GLN A 1 349 ? 30.653 -13.754 -10.515 1.00 77.75 349 GLN A C 1
ATOM 2528 O O . GLN A 1 349 ? 30.288 -14.880 -10.867 1.00 77.75 349 GLN A O 1
ATOM 2533 N N . VAL A 1 350 ? 31.572 -13.554 -9.580 1.00 85.19 350 VAL A N 1
ATOM 2534 C CA . VAL A 1 350 ? 32.282 -14.617 -8.873 1.00 85.19 350 VAL A CA 1
ATOM 2535 C C . VAL A 1 350 ? 31.962 -14.567 -7.386 1.00 85.19 350 VAL A C 1
ATOM 2537 O O . VAL A 1 350 ? 31.745 -13.495 -6.824 1.00 85.19 350 VAL A O 1
ATOM 2540 N N . ARG A 1 351 ? 31.946 -15.735 -6.749 1.00 83.38 351 ARG A N 1
ATOM 2541 C CA . ARG A 1 351 ? 31.772 -15.902 -5.311 1.00 83.38 351 ARG A CA 1
ATOM 2542 C C . ARG A 1 351 ? 33.014 -16.558 -4.715 1.00 83.38 351 ARG A C 1
ATOM 2544 O O . ARG A 1 351 ? 33.367 -17.671 -5.089 1.00 83.38 351 ARG A O 1
ATOM 2551 N N . LEU A 1 352 ? 33.658 -15.887 -3.771 1.00 85.81 352 LEU A N 1
ATOM 2552 C CA . LEU A 1 352 ? 34.679 -16.451 -2.896 1.00 85.81 352 LEU A CA 1
ATOM 2553 C C . LEU A 1 352 ? 34.002 -17.128 -1.710 1.00 85.81 352 LEU A C 1
ATOM 2555 O O . LEU A 1 352 ? 33.308 -16.480 -0.929 1.00 85.81 352 LEU A O 1
ATOM 2559 N N . LYS A 1 353 ? 34.215 -18.430 -1.574 1.00 81.19 353 LYS A N 1
ATOM 2560 C CA . LYS A 1 353 ? 33.709 -19.233 -0.464 1.00 81.19 353 LYS A CA 1
ATOM 2561 C C . LYS A 1 353 ? 34.550 -19.049 0.794 1.00 81.19 353 LYS A C 1
ATOM 2563 O O . LYS A 1 353 ? 35.697 -18.603 0.759 1.00 81.19 353 LYS A O 1
ATOM 2568 N N . LYS A 1 354 ? 33.986 -19.495 1.917 1.00 79.06 354 LYS A N 1
ATOM 2569 C CA . LYS A 1 354 ? 34.630 -19.502 3.243 1.00 79.06 354 LYS A CA 1
ATOM 2570 C C . LYS A 1 354 ? 35.941 -20.300 3.289 1.00 79.06 354 LYS A C 1
ATOM 2572 O O . LYS A 1 354 ? 36.756 -20.066 4.174 1.00 79.06 354 LYS A O 1
ATOM 2577 N N . ASP A 1 355 ? 36.142 -21.224 2.350 1.00 78.69 355 ASP A N 1
ATOM 2578 C CA . ASP A 1 355 ? 37.347 -22.052 2.214 1.00 78.69 355 ASP A CA 1
ATOM 2579 C C . ASP A 1 355 ? 38.452 -21.410 1.346 1.00 78.69 355 ASP A C 1
ATOM 2581 O O . ASP A 1 355 ? 39.528 -21.986 1.193 1.00 78.69 355 ASP A O 1
ATOM 2585 N N . GLY A 1 356 ? 38.209 -20.222 0.778 1.00 81.62 356 GLY A N 1
ATOM 2586 C CA . GLY A 1 356 ? 39.159 -19.520 -0.087 1.00 81.62 356 GLY A CA 1
ATOM 2587 C C . GLY A 1 356 ? 39.084 -19.905 -1.571 1.00 81.62 356 GLY A C 1
ATOM 2588 O O . GLY A 1 356 ? 39.868 -19.397 -2.378 1.00 81.62 356 GLY A O 1
ATOM 2589 N N . SER A 1 357 ? 38.164 -20.793 -1.961 1.00 86.94 357 SER A N 1
ATOM 2590 C CA . SER A 1 357 ? 37.894 -21.114 -3.366 1.00 86.94 357 SER A CA 1
ATOM 2591 C C . SER A 1 357 ? 36.995 -20.065 -4.022 1.00 86.94 357 SER A C 1
ATOM 2593 O O . SER A 1 357 ? 36.102 -19.509 -3.384 1.00 86.94 357 SER A O 1
ATOM 2595 N N . VAL A 1 358 ? 37.235 -19.781 -5.303 1.00 87.31 358 VAL A N 1
ATOM 2596 C CA . VAL A 1 358 ? 36.411 -18.859 -6.093 1.00 87.31 358 VAL A CA 1
ATOM 2597 C C . VAL A 1 358 ? 35.583 -19.667 -7.089 1.00 87.31 358 VAL A C 1
ATOM 2599 O O . VAL A 1 358 ? 36.119 -20.480 -7.842 1.00 87.31 358 VAL A O 1
ATOM 2602 N N . GLU A 1 359 ? 34.272 -19.450 -7.103 1.00 85.69 359 GLU A N 1
ATOM 2603 C CA . GLU A 1 359 ? 33.355 -20.028 -8.083 1.00 85.69 359 GLU A CA 1
ATOM 2604 C C . GLU A 1 359 ? 32.697 -18.942 -8.930 1.00 85.69 359 GLU A C 1
ATOM 2606 O O . GLU A 1 359 ? 32.522 -17.807 -8.493 1.00 85.69 359 GLU A O 1
ATOM 2611 N N . VAL A 1 360 ? 32.306 -19.286 -10.153 1.00 82.31 360 VAL A N 1
ATOM 2612 C CA . VAL A 1 360 ? 31.507 -18.389 -10.989 1.00 82.31 360 VAL A CA 1
ATOM 2613 C C . VAL A 1 360 ? 30.049 -18.537 -10.580 1.00 82.31 360 VAL A C 1
ATOM 2615 O O . VAL A 1 360 ? 29.484 -19.623 -10.679 1.00 82.31 360 VAL A O 1
ATOM 2618 N N . GLN A 1 361 ? 29.445 -17.441 -10.138 1.00 74.00 361 GLN A N 1
ATOM 2619 C CA . GLN A 1 361 ? 28.031 -17.381 -9.790 1.00 74.00 361 GLN A CA 1
ATOM 2620 C C . GLN A 1 361 ? 27.173 -17.114 -11.030 1.00 74.00 361 GLN A C 1
ATOM 2622 O O . GLN A 1 361 ? 26.114 -17.719 -11.186 1.00 74.00 361 GLN A O 1
ATOM 2627 N N . LYS A 1 362 ? 27.613 -16.200 -11.907 1.00 73.31 362 LYS A N 1
ATOM 2628 C CA . LYS A 1 362 ? 26.843 -15.796 -13.090 1.00 73.31 362 LYS A CA 1
ATOM 2629 C C . LYS A 1 362 ? 27.736 -15.223 -14.192 1.00 73.31 362 LYS A C 1
ATOM 2631 O O . LYS A 1 362 ? 28.641 -14.442 -13.912 1.00 73.31 362 LYS A O 1
ATOM 2636 N N . LEU A 1 363 ? 27.447 -15.560 -15.449 1.00 78.62 363 LEU A N 1
ATOM 2637 C CA . LEU A 1 363 ? 27.965 -14.840 -16.618 1.00 78.62 363 LEU A CA 1
ATOM 2638 C C . LEU A 1 363 ? 27.098 -13.594 -16.836 1.00 78.62 363 LEU A C 1
ATOM 2640 O O . LEU A 1 363 ? 25.886 -13.716 -17.009 1.00 78.62 363 LEU A O 1
ATOM 2644 N N . LEU A 1 364 ? 27.705 -12.408 -16.772 1.00 74.00 364 LEU A N 1
ATOM 2645 C CA . LEU A 1 364 ? 27.002 -11.137 -16.969 1.00 74.00 364 LEU A CA 1
ATOM 2646 C C . LEU A 1 364 ? 27.062 -10.691 -18.432 1.00 74.00 364 LEU A C 1
ATOM 2648 O O . LEU A 1 364 ? 26.068 -10.211 -18.962 1.00 74.00 364 LEU A O 1
ATOM 2652 N N . GLU A 1 365 ? 28.230 -10.839 -19.061 1.00 71.38 365 GLU A N 1
ATOM 2653 C CA . GLU A 1 365 ? 28.522 -10.322 -20.400 1.00 71.38 365 GLU A CA 1
ATOM 2654 C C . GLU A 1 365 ? 29.688 -11.112 -21.021 1.00 71.38 365 GLU A C 1
ATOM 2656 O O . GLU A 1 365 ? 30.611 -11.496 -20.298 1.00 71.38 365 GLU A O 1
ATOM 2661 N N . GLY A 1 366 ? 29.670 -11.362 -22.332 1.00 78.38 366 GLY A N 1
ATOM 2662 C CA . GLY A 1 366 ? 30.773 -12.000 -23.063 1.00 78.38 366 GLY A CA 1
ATOM 2663 C C . GLY A 1 366 ? 30.322 -13.016 -24.114 1.00 78.38 366 GLY A C 1
ATOM 2664 O O . GLY A 1 366 ? 29.269 -13.636 -23.981 1.00 78.38 366 GLY A O 1
ATOM 2665 N N . GLU A 1 367 ? 31.135 -13.179 -25.159 1.00 77.00 367 GLU A N 1
ATOM 2666 C CA . GLU A 1 367 ? 30.924 -14.177 -26.215 1.00 77.00 367 GLU A CA 1
ATOM 2667 C C . GLU A 1 367 ? 31.111 -15.598 -25.646 1.00 77.00 367 GLU A C 1
ATOM 2669 O O . GLU A 1 367 ? 32.158 -15.851 -25.038 1.00 77.00 367 GLU A O 1
ATOM 2674 N N . PRO A 1 368 ? 30.183 -16.551 -25.873 1.00 78.88 368 PRO A N 1
ATOM 2675 C CA . PRO A 1 368 ? 30.246 -17.897 -25.295 1.00 78.88 368 PRO A CA 1
ATOM 2676 C C . PRO A 1 368 ? 31.603 -18.599 -25.447 1.00 78.88 368 PRO A C 1
ATOM 2678 O O . PRO A 1 368 ? 32.116 -19.168 -24.484 1.00 78.88 368 PRO A O 1
ATOM 2681 N N . ALA A 1 369 ? 32.236 -18.482 -26.621 1.00 76.06 369 ALA A N 1
ATOM 2682 C CA . ALA A 1 369 ? 33.540 -19.089 -26.890 1.00 76.06 369 ALA A CA 1
ATOM 2683 C C . ALA A 1 369 ? 34.671 -18.542 -25.994 1.00 76.06 369 ALA A C 1
ATOM 2685 O O . ALA A 1 369 ? 35.611 -19.270 -25.686 1.00 76.06 369 ALA A O 1
ATOM 2686 N N . LEU A 1 370 ? 34.592 -17.277 -25.566 1.00 82.94 370 LEU A N 1
ATOM 2687 C CA . LEU A 1 370 ? 35.558 -16.632 -24.666 1.00 82.94 370 LEU A CA 1
ATOM 2688 C C . LEU A 1 370 ? 35.163 -16.809 -23.191 1.00 82.94 370 LEU A C 1
ATOM 2690 O O . LEU A 1 370 ? 36.027 -16.921 -22.316 1.00 82.94 370 LEU A O 1
ATOM 2694 N N . SER A 1 371 ? 33.860 -16.876 -22.909 1.00 84.94 371 SER A N 1
ATOM 2695 C CA . SER A 1 371 ? 33.316 -17.080 -21.567 1.00 84.94 371 SER A CA 1
ATOM 2696 C C . SER A 1 371 ? 33.751 -18.405 -20.951 1.00 84.94 371 SER A C 1
ATOM 2698 O O . SER A 1 371 ? 34.130 -18.423 -19.781 1.00 84.94 371 SER A O 1
ATOM 2700 N N . ASP A 1 372 ? 33.791 -19.490 -21.726 1.00 83.62 372 ASP A N 1
ATOM 2701 C CA . ASP A 1 372 ? 34.232 -20.800 -21.231 1.00 83.62 372 ASP A CA 1
ATOM 2702 C C . ASP A 1 372 ? 35.685 -20.780 -20.732 1.00 83.62 372 ASP A C 1
ATOM 2704 O O . ASP A 1 372 ? 36.001 -21.344 -19.678 1.00 83.62 372 ASP A O 1
ATOM 2708 N N . ALA A 1 373 ? 36.568 -20.063 -21.434 1.00 85.88 373 ALA A N 1
ATOM 2709 C CA . ALA A 1 373 ? 37.958 -19.883 -21.023 1.00 85.88 373 ALA A CA 1
ATOM 2710 C C . ALA A 1 373 ? 38.085 -19.064 -19.735 1.00 85.88 373 ALA A C 1
ATOM 2712 O O . ALA A 1 373 ? 38.860 -19.420 -18.842 1.00 85.88 373 ALA A O 1
ATOM 2713 N N . ALA A 1 374 ? 37.305 -17.987 -19.616 1.00 85.50 374 ALA A N 1
ATOM 2714 C CA . ALA A 1 374 ? 37.255 -17.171 -18.407 1.00 85.50 374 ALA A CA 1
ATOM 2715 C C . ALA A 1 374 ? 36.727 -17.973 -17.204 1.00 85.50 374 ALA A C 1
ATOM 2717 O O . ALA A 1 374 ? 37.311 -17.929 -16.121 1.00 85.50 374 ALA A O 1
ATOM 2718 N N . ILE A 1 375 ? 35.676 -18.775 -17.395 1.00 86.69 375 ILE A N 1
ATOM 2719 C CA . ILE A 1 375 ? 35.103 -19.636 -16.352 1.00 86.69 375 ILE A CA 1
ATOM 2720 C C . ILE A 1 375 ? 36.113 -20.702 -15.907 1.00 86.69 375 ILE A C 1
ATOM 2722 O O . ILE A 1 375 ? 36.265 -20.947 -14.707 1.00 86.69 375 ILE A O 1
ATOM 2726 N N . ALA A 1 376 ? 36.818 -21.330 -16.851 1.00 85.31 376 ALA A N 1
ATOM 2727 C CA . ALA A 1 376 ? 37.847 -22.322 -16.547 1.00 85.31 376 ALA A CA 1
ATOM 2728 C C . ALA A 1 376 ? 38.994 -21.727 -15.715 1.00 85.31 376 ALA A C 1
ATOM 2730 O O . ALA A 1 376 ? 39.460 -22.373 -14.774 1.00 85.31 376 ALA A O 1
ATOM 2731 N N . ALA A 1 377 ? 39.399 -20.489 -16.012 1.00 86.81 377 ALA A N 1
ATOM 2732 C CA . ALA A 1 377 ? 40.408 -19.771 -15.240 1.00 86.81 377 ALA A CA 1
ATOM 2733 C C . ALA A 1 377 ? 39.936 -19.488 -13.809 1.00 86.81 377 ALA A C 1
ATOM 2735 O O . ALA A 1 377 ? 40.628 -19.850 -12.859 1.00 86.81 377 ALA A O 1
ATOM 2736 N N . VAL A 1 378 ? 38.729 -18.929 -13.642 1.00 87.50 378 VAL A N 1
ATOM 2737 C CA . VAL A 1 378 ? 38.178 -18.582 -12.319 1.00 87.50 378 VAL A CA 1
ATOM 2738 C C . VAL A 1 378 ? 38.057 -19.803 -11.404 1.00 87.50 378 VAL A C 1
ATOM 2740 O O . VAL A 1 378 ? 38.343 -19.701 -10.216 1.00 87.50 378 VAL A O 1
ATOM 2743 N N . LYS A 1 379 ? 37.722 -20.989 -11.927 1.00 86.69 379 LYS A N 1
ATOM 2744 C CA . LYS A 1 379 ? 37.661 -22.228 -11.119 1.00 86.69 379 LYS A CA 1
ATOM 2745 C C . LYS A 1 379 ? 39.001 -22.602 -10.467 1.00 86.69 379 LYS A C 1
ATOM 2747 O O . LYS A 1 379 ? 39.031 -23.289 -9.441 1.00 86.69 379 LYS A O 1
ATOM 2752 N N . GLN A 1 380 ? 40.113 -22.167 -11.056 1.00 86.06 380 GLN A N 1
ATOM 2753 C CA . GLN A 1 380 ? 41.461 -22.391 -10.530 1.00 86.06 380 GLN A CA 1
ATOM 2754 C C . GLN A 1 380 ? 41.887 -21.306 -9.533 1.00 86.06 380 GLN A C 1
ATOM 2756 O O . GLN A 1 380 ? 42.931 -21.442 -8.891 1.00 86.06 380 GLN A O 1
ATOM 2761 N N . TRP A 1 381 ? 41.092 -20.244 -9.377 1.00 90.12 381 TRP A N 1
ATOM 2762 C CA . TRP A 1 381 ? 41.440 -19.130 -8.513 1.00 90.12 381 TRP A CA 1
ATOM 2763 C C . TRP A 1 381 ? 41.318 -19.495 -7.032 1.00 90.12 381 TRP A C 1
ATOM 2765 O O . TRP A 1 381 ? 40.457 -20.276 -6.605 1.00 90.12 381 TRP A O 1
ATOM 2775 N N . ARG A 1 382 ? 42.214 -18.918 -6.234 1.00 87.06 382 ARG A N 1
ATOM 2776 C CA . ARG A 1 382 ? 42.209 -18.982 -4.772 1.00 87.06 382 ARG A CA 1
ATOM 2777 C C . ARG A 1 382 ? 42.428 -17.589 -4.210 1.00 87.06 382 ARG A C 1
ATOM 2779 O O . ARG A 1 382 ? 43.336 -16.888 -4.655 1.00 87.06 382 ARG A O 1
ATOM 2786 N N . ALA A 1 383 ? 41.635 -17.219 -3.215 1.00 87.12 383 ALA A N 1
ATOM 2787 C CA . ALA A 1 383 ? 41.740 -15.951 -2.504 1.00 87.12 383 ALA A CA 1
ATOM 2788 C C . ALA A 1 383 ? 41.756 -16.161 -0.988 1.00 87.12 383 ALA A C 1
ATOM 2790 O O . ALA A 1 383 ? 41.339 -17.199 -0.475 1.00 87.12 383 ALA A O 1
ATOM 2791 N N . ARG A 1 384 ? 42.249 -15.157 -0.259 1.00 84.38 384 ARG A N 1
ATOM 2792 C CA . ARG A 1 384 ? 42.177 -15.126 1.205 1.00 84.38 384 ARG A CA 1
ATOM 2793 C C . ARG A 1 384 ? 40.713 -14.954 1.642 1.00 84.38 384 ARG A C 1
ATOM 2795 O O . ARG A 1 384 ? 40.118 -13.947 1.249 1.00 84.38 384 ARG A O 1
ATOM 2802 N N . PRO A 1 385 ? 40.148 -15.869 2.456 1.00 80.19 385 PRO A N 1
ATOM 2803 C CA . PRO A 1 385 ? 38.774 -15.756 2.942 1.00 80.19 385 PRO A CA 1
ATOM 2804 C C . PRO A 1 385 ? 38.533 -14.417 3.644 1.00 80.19 385 PRO A C 1
ATOM 2806 O O . PRO A 1 385 ? 39.406 -13.917 4.360 1.00 80.19 385 PRO A O 1
ATOM 2809 N N . ALA A 1 386 ? 37.353 -13.834 3.450 1.00 74.00 386 ALA A N 1
ATOM 2810 C CA . ALA A 1 386 ? 36.943 -12.668 4.218 1.00 74.00 386 ALA A CA 1
ATOM 2811 C C . ALA A 1 386 ? 36.387 -13.112 5.574 1.00 74.00 386 ALA A C 1
ATOM 2813 O O . ALA A 1 386 ? 35.658 -14.099 5.666 1.00 74.00 386 ALA A O 1
ATOM 2814 N N . SER A 1 387 ? 36.721 -12.368 6.625 1.00 69.00 387 SER A N 1
ATOM 2815 C CA . SER A 1 387 ? 36.231 -12.618 7.979 1.00 69.00 387 SER A CA 1
ATOM 2816 C C . SER A 1 387 ? 35.695 -11.326 8.572 1.00 69.00 387 SER A C 1
ATOM 2818 O O . SER A 1 387 ? 36.385 -10.308 8.548 1.00 69.00 387 SER A O 1
ATOM 2820 N N . ILE A 1 388 ? 34.493 -11.377 9.140 1.00 54.28 388 ILE A N 1
ATOM 2821 C CA . ILE A 1 388 ? 33.880 -10.270 9.883 1.00 54.28 388 ILE A CA 1
ATOM 2822 C C . ILE A 1 388 ? 33.654 -10.759 11.312 1.00 54.28 388 ILE A C 1
ATOM 2824 O O . ILE A 1 388 ? 33.080 -11.827 11.520 1.00 54.28 388 ILE A O 1
ATOM 2828 N N . ASN A 1 389 ? 34.148 -10.014 12.306 1.00 47.09 389 ASN A N 1
ATOM 2829 C CA . ASN A 1 389 ? 34.068 -10.384 13.728 1.00 47.09 389 ASN A CA 1
ATOM 2830 C C . ASN A 1 389 ? 34.568 -11.817 14.021 1.00 47.09 389 ASN A C 1
ATOM 2832 O O . ASN A 1 389 ? 33.977 -12.551 14.811 1.00 47.09 389 ASN A O 1
ATOM 2836 N N . GLY A 1 390 ? 35.635 -12.242 13.331 1.00 58.03 390 GLY A N 1
ATOM 2837 C CA . GLY A 1 390 ? 36.237 -13.572 13.482 1.00 58.03 390 GLY A CA 1
ATOM 2838 C C . GLY A 1 390 ? 35.477 -14.724 12.810 1.00 58.03 390 GLY A C 1
ATOM 2839 O O . GLY A 1 390 ? 35.940 -15.860 12.880 1.00 58.03 390 GLY A O 1
ATOM 2840 N N . LYS A 1 391 ? 34.348 -14.463 12.135 1.00 56.53 391 LYS A N 1
ATOM 2841 C CA . LYS A 1 391 ? 33.580 -15.477 11.396 1.00 56.53 391 LYS A CA 1
ATOM 2842 C C . LYS A 1 391 ? 33.828 -15.358 9.886 1.00 56.53 391 LYS A C 1
ATOM 2844 O O . LYS A 1 391 ? 33.730 -14.248 9.360 1.00 56.53 391 LYS A O 1
ATOM 2849 N N . PRO A 1 392 ? 34.115 -16.468 9.181 1.00 69.19 392 PRO A N 1
ATOM 2850 C CA . PRO A 1 392 ? 34.333 -16.445 7.740 1.00 69.19 392 PRO A CA 1
ATOM 2851 C C . PRO A 1 392 ? 33.021 -16.172 6.995 1.00 69.19 392 PRO A C 1
ATOM 2853 O O . PRO A 1 392 ? 32.004 -16.838 7.226 1.00 69.19 392 PRO A O 1
ATOM 2856 N N . VAL A 1 393 ? 33.065 -15.206 6.084 1.00 71.38 393 VAL A N 1
ATOM 2857 C CA . VAL A 1 393 ? 31.955 -14.781 5.224 1.00 71.38 393 VAL A CA 1
ATOM 2858 C C . VAL A 1 393 ? 32.325 -15.016 3.764 1.00 71.38 393 VAL A C 1
ATOM 2860 O O . VAL A 1 393 ? 33.501 -14.962 3.399 1.00 71.38 393 VAL A O 1
ATOM 2863 N N . GLU A 1 394 ? 31.339 -15.319 2.921 1.00 75.69 394 GLU A N 1
ATOM 2864 C CA . GLU A 1 394 ? 31.591 -15.403 1.480 1.00 75.69 394 GLU A CA 1
ATOM 2865 C C . GLU A 1 394 ? 31.748 -13.982 0.916 1.00 75.69 394 GLU A C 1
ATOM 2867 O O . GLU A 1 394 ? 31.387 -12.999 1.566 1.00 75.69 394 GLU A O 1
ATOM 2872 N N . VAL A 1 395 ? 32.306 -13.841 -0.281 1.00 75.62 395 VAL A N 1
ATOM 2873 C CA . VAL A 1 395 ? 32.411 -12.543 -0.964 1.00 75.62 395 VAL A CA 1
ATOM 2874 C C . VAL A 1 395 ? 31.891 -12.692 -2.377 1.00 75.62 395 VAL A C 1
ATOM 2876 O O . VAL A 1 395 ? 32.266 -13.637 -3.058 1.00 75.62 395 VAL A O 1
ATOM 2879 N N . ILE A 1 396 ? 31.051 -11.776 -2.835 1.00 78.19 396 ILE A N 1
ATOM 2880 C CA . ILE A 1 396 ? 30.583 -11.707 -4.216 1.00 78.19 396 ILE A CA 1
ATOM 2881 C C . ILE A 1 396 ? 31.248 -10.499 -4.872 1.00 78.19 396 ILE A C 1
ATOM 2883 O O . ILE A 1 396 ? 31.172 -9.391 -4.351 1.00 78.19 396 ILE A O 1
ATOM 2887 N N . SER A 1 397 ? 31.888 -10.692 -6.021 1.00 78.25 397 SER A N 1
ATOM 2888 C CA . SER A 1 397 ? 32.486 -9.594 -6.784 1.00 78.25 397 SER A CA 1
ATOM 2889 C C . SER A 1 397 ? 32.317 -9.810 -8.286 1.00 78.25 397 SER A C 1
ATOM 2891 O O . SER A 1 397 ? 31.958 -10.898 -8.738 1.00 78.25 397 SER A O 1
ATOM 2893 N N . THR A 1 398 ? 32.534 -8.760 -9.074 1.00 82.56 398 THR A N 1
ATOM 2894 C CA . THR A 1 398 ? 32.492 -8.831 -10.540 1.00 82.56 398 THR A CA 1
ATOM 2895 C C . THR A 1 398 ? 33.904 -8.754 -11.091 1.00 82.56 398 THR A C 1
ATOM 2897 O O . THR A 1 398 ? 34.653 -7.846 -10.758 1.00 82.56 398 THR A O 1
ATOM 2900 N N . VAL A 1 399 ? 34.260 -9.684 -11.970 1.00 84.38 399 VAL A N 1
ATOM 2901 C CA . VAL A 1 399 ? 35.586 -9.769 -12.580 1.00 84.38 399 VAL A CA 1
ATOM 2902 C C . VAL A 1 399 ? 35.461 -9.613 -14.086 1.00 84.38 399 VAL A C 1
ATOM 2904 O O . VAL A 1 399 ? 34.591 -10.219 -14.714 1.00 84.38 399 VAL A O 1
ATOM 2907 N N . THR A 1 400 ? 36.358 -8.815 -14.658 1.00 85.12 400 THR A N 1
ATOM 2908 C CA . THR A 1 400 ? 36.387 -8.497 -16.084 1.00 85.12 400 THR A CA 1
ATOM 2909 C C . THR A 1 400 ? 37.646 -9.071 -16.728 1.00 85.12 400 THR A C 1
ATOM 2911 O O . THR A 1 400 ? 38.758 -8.804 -16.279 1.00 85.12 400 THR A O 1
ATOM 2914 N N . PHE A 1 401 ? 37.473 -9.825 -17.809 1.00 85.44 401 PHE A N 1
ATOM 2915 C CA . PHE A 1 401 ? 38.543 -10.333 -18.661 1.00 85.44 401 PHE A CA 1
ATOM 2916 C C . PHE A 1 401 ? 38.490 -9.634 -20.014 1.00 85.44 401 PHE A C 1
ATOM 2918 O O . PHE A 1 401 ? 37.432 -9.560 -20.634 1.00 85.44 401 PHE A O 1
ATOM 2925 N N . ASN A 1 402 ? 39.635 -9.147 -20.484 1.00 87.00 402 ASN A N 1
ATOM 2926 C CA . ASN A 1 402 ? 39.770 -8.549 -21.807 1.00 87.00 402 ASN A CA 1
ATOM 2927 C C . ASN A 1 402 ? 40.583 -9.493 -22.703 1.00 87.00 402 ASN A C 1
ATOM 2929 O O . ASN A 1 402 ? 41.777 -9.686 -22.468 1.00 87.00 402 ASN A O 1
ATOM 2933 N N . PHE A 1 403 ? 39.932 -10.105 -23.695 1.00 84.44 403 PHE A N 1
ATOM 2934 C CA . PHE A 1 403 ? 40.576 -10.997 -24.657 1.00 84.44 403 PHE A CA 1
ATOM 2935 C C . PHE A 1 403 ? 40.977 -10.212 -25.906 1.00 84.44 403 PHE A C 1
ATOM 2937 O O . PHE A 1 403 ? 40.128 -9.843 -26.718 1.00 84.44 403 PHE A O 1
ATOM 2944 N N . GLN A 1 404 ? 42.282 -10.002 -26.073 1.00 81.44 404 GLN A N 1
ATOM 2945 C CA . GLN A 1 404 ? 42.877 -9.334 -27.231 1.00 81.44 404 GLN A CA 1
ATOM 2946 C C . GLN A 1 404 ? 43.847 -10.284 -27.939 1.00 81.44 404 GLN A C 1
ATOM 2948 O O . GLN A 1 404 ? 44.535 -11.069 -27.288 1.00 81.44 404 GLN A O 1
ATOM 2953 N N . LEU A 1 405 ? 43.877 -10.230 -29.272 1.00 77.19 405 LEU A N 1
ATOM 2954 C CA . LEU A 1 405 ? 44.900 -10.911 -30.070 1.00 77.19 405 LEU A CA 1
ATOM 2955 C C . LEU A 1 405 ? 46.099 -9.973 -30.179 1.00 77.19 405 LEU A C 1
ATOM 2957 O O . LEU A 1 405 ? 45.919 -8.797 -30.499 1.00 77.19 405 LEU A O 1
ATOM 2961 N N . HIS A 1 406 ? 47.284 -10.498 -29.882 1.00 63.25 406 HIS A N 1
ATOM 2962 C CA . HIS A 1 406 ? 48.556 -9.807 -30.069 1.00 63.25 406 HIS A CA 1
ATOM 2963 C C . HIS A 1 406 ? 49.191 -10.177 -31.402 1.00 63.25 406 HIS A C 1
ATOM 2965 O O . HIS A 1 406 ? 49.030 -11.352 -31.814 1.00 63.25 406 HIS A O 1
#

Foldseek 3Di:
DDDAQDEEEEAADAAEEEEAAEEYHYEYAHYEYAYEAYLYEYHAEYAAEEYEYEEYNYEYDEEYAAYEYFYEEYEEEYEYEYAAYEYAYHEYAYEYEYEYNHEEYEYEYYQEEYAEEYAAEEYYYLEYAAAEEYEYAHYEYEHEYDHDDPDPDAAREYNAAHEYEYEAEEYEYAAALRHFAKEKEKAFFAAPAQEEEDPVFDWDWDADPVRGGMIITIDGHNNHHHYYYHYYHHHHYYYYYCVVCVVVSVVVSVVSLVVSQCVQVVSPYDRDDDDDPDDDDDDDDDDDDDDDDDPDVVVVVVVVVCCQVPPLAAEDEPVVQVVFWPDFDAFDQDPVCVVVVPWDKWKFKWKQHLVQQIATPDTDDDDPNVNVRVRVRSRRIGGDFDDDPNHTGMYIYMDMDGGDDD

Nearest PDB structures (foldseek):
  7usl-assembly1_C  TM=2.743E-01  e=7.533E+00  Bordetella pertussis
  4dn7-assembly1_B  TM=1.666E-01  e=7.918E+00  Methanosarcina mazei Go1

Mean predicted aligned error: 16.81 Å

pLDDT: mean 77.31, std 17.78, range [27.22, 96.75]

Sequence (406 aa):
MGRSAAKLETEGGHIQVLDVAGDLTAFTGGGHINVGNIAGDASLRTGGGHIRAGQIGGRAELETVGGNITVARAGNFVSVRTGGGQIDFGEVRGSVHAQTGGGGIRVMYVSGPMELESSSGSICLTRVAGALQAATSGGTITAWINPDSPSGGGNVRLAGASQLNSGNGDIVVFLPRNLAANIDATVANGGERRIEADPALHLTMQVPTNGSGPVHAMAVLNGGGAPLKLKTTAGKIRLQFLDSDVALHESLIREQMDRLNKRLTENGFEAVSFSKGPGSGSSIPTEMPAPSETKTDWLESWLVNLEITFRGGITEDPDDFQKRLVNFPKPSYPALAQRAGLQGIVRLQVRLKKDGSVEVQKLLEGEPALSDAAIAAVKQWRARPASINGKPVEVISTVTFNFQLH